Protein AF-A0A8D1XUA3-F1 (afdb_monomer)

pLDDT: mean 77.6, std 15.61, range [25.58, 97.44]

Secondary structure (DSSP, 8-state):
-HHHHHHHHHHHSSTTT-----HHHHHT--HHHHHHHHHHHHHHH-GGG---TTTS-HHHHHHHHHHHHHHTTPPPSS-TTHHHHHHHHHHHT-HHHHHHHHHHHHHTHHHHHHHHHHHHHHS-----TTGGGSHHHHHHHHHHHHHHHHHHHHHHHHHHHHHT---HHHHHHHHHHHHHHHHHHHHHHHHHHHHHHTSTTHHHHHHHHHHHHHHHHHHHHHHHHHHHHHHHHHHHHHHHHHHHHHHHHHHHHHHH--HHHHHHHHHHHHHHHHHIIIIIHHHHHHHHHHHHHHHHHHHHS----HHHHHHHHHHHHHHHHHHHHHHHHHHHT--HHHHHHHHHHHHHHHHHHHHHHHHHHHHHHHHHHHHHHHHHHHHHHHHHHGGGS----THHHHHHHHHHHHHHHHHHHHHHHHHHHHHHHHHHHHHHHHHHHHHHHHHHHHHHHHHHHT-TTHHHHHHHHHHHHHHHHHHHHHHHHHHHHHHHHHHHHHHHHHHHHHHHHHHHHHHHHSSS--SS-TTHHHHHHHHHHHHHHHHHHHHHHHH-GGGTTTHHHHTTTSTTSS---------

Foldseek 3Di:
DVVLLVLLQVLCCDPPNVPPDDSVRLVPDALLVLLVVVLVLVCLLPVVSPDDPVVDQLLVNLVVVVVLCVLLVPDFPDDPVCVVVLSVCSSRSPPVNSSVVSSVCSVPVPVSSVSNVLSVLPVDDDDDVVQCVPVVVVVVSVVSVVVSVVCVVVVVVVVVVVVPDDPVVVVVVVVVVVVVVVVVVVVVVVVVVVVLVVDPPSVVVVVVVVVVVVVVVVVVVVVVVVVVVVVVVVVVVVVVLVVVVVVVVVVVCVPDDDVVVVVVVVVVVVVLVCCCVPPPVVVVVVVVVVVVVVVVVVVVDPPDDPVVVVVVVVVVVVVVVVVVVVVVVVVVPCDPVNVVVVVVVVVVVVVVVVVVVVSVVVVVVVVVVSVVVVVVVVVVVVVVVVVVDVPQDDPRVVVVVVVVVVVVVVVVVVVVVVVVVVVVVVVVVVVVVVVVVVVVVVVVVVQVVCVVVVNHCPVVVVVVVVVVVVVVVVVVVVVVVVVVVVVVVVVVVVVVVVVVVVVVVVVVVVVVVVVPDPDDDVPVVVVVVVVVVVVVVVVVVVVVVVPDPPCPVPVVVVVVVVVVPDDDDDDDDDD

Structure (mmCIF, N/CA/C/O backbone):
data_AF-A0A8D1XUA3-F1
#
_entry.id   AF-A0A8D1XUA3-F1
#
loop_
_atom_site.group_PDB
_atom_site.id
_atom_site.type_symbol
_atom_site.label_atom_id
_atom_site.label_alt_id
_atom_site.label_comp_id
_atom_site.label_asym_id
_atom_site.label_entity_id
_atom_site.label_seq_id
_atom_site.pdbx_PDB_ins_code
_atom_site.Cartn_x
_atom_site.Cartn_y
_atom_site.Cartn_z
_atom_site.occupancy
_atom_site.B_iso_or_equiv
_atom_site.auth_seq_id
_atom_site.auth_comp_id
_atom_site.auth_asym_id
_atom_site.auth_atom_id
_atom_site.pdbx_PDB_model_num
ATOM 1 N N . MET A 1 1 ? 44.253 8.286 -15.853 1.00 52.53 1 MET A N 1
ATOM 2 C CA . MET A 1 1 ? 44.625 7.618 -17.122 1.00 52.53 1 MET A CA 1
ATOM 3 C C . MET A 1 1 ? 43.899 6.285 -17.322 1.00 52.53 1 MET A C 1
ATOM 5 O O . MET A 1 1 ? 43.244 6.157 -18.343 1.00 52.53 1 MET A O 1
ATOM 9 N N . SER A 1 2 ? 43.910 5.336 -16.368 1.00 64.31 2 SER A N 1
ATOM 10 C CA . SER A 1 2 ? 43.196 4.041 -16.518 1.00 64.31 2 SER A CA 1
ATOM 11 C C . SER A 1 2 ? 41.682 4.189 -16.773 1.00 64.31 2 SER A C 1
ATOM 13 O O . SER A 1 2 ? 41.155 3.572 -17.694 1.00 64.31 2 SER A O 1
ATOM 15 N N . ASP A 1 3 ? 40.995 5.080 -16.050 1.00 75.12 3 ASP A N 1
ATOM 16 C CA . ASP A 1 3 ? 39.542 5.272 -16.220 1.00 75.12 3 ASP A CA 1
ATOM 17 C C . ASP A 1 3 ? 39.165 5.992 -17.525 1.00 75.12 3 ASP A C 1
ATOM 19 O O . ASP A 1 3 ? 38.102 5.743 -18.088 1.00 75.12 3 ASP A O 1
ATOM 23 N N . GLN A 1 4 ? 40.057 6.837 -18.058 1.00 78.50 4 GLN A N 1
ATOM 24 C CA . GLN A 1 4 ? 39.863 7.484 -19.363 1.00 78.50 4 GLN A CA 1
ATOM 25 C C . GLN A 1 4 ? 39.947 6.463 -20.499 1.00 78.50 4 GLN A C 1
ATOM 27 O O . GLN A 1 4 ? 39.116 6.497 -21.400 1.00 78.50 4 GLN A O 1
ATOM 32 N N . ILE A 1 5 ? 40.907 5.535 -20.429 1.00 80.50 5 ILE A N 1
ATOM 33 C CA . ILE A 1 5 ? 41.070 4.466 -21.421 1.00 80.50 5 ILE A CA 1
ATOM 34 C C . ILE A 1 5 ? 39.893 3.487 -21.347 1.00 80.50 5 ILE A C 1
ATOM 36 O O . ILE A 1 5 ? 39.324 3.162 -22.384 1.00 80.50 5 ILE A O 1
ATOM 40 N N . LYS A 1 6 ? 39.465 3.089 -20.138 1.00 81.44 6 LYS A N 1
ATOM 41 C CA . LYS A 1 6 ? 38.249 2.275 -19.941 1.00 81.44 6 LYS A CA 1
ATOM 42 C C . LYS A 1 6 ? 37.030 2.924 -20.592 1.00 81.44 6 LYS A C 1
ATOM 44 O O . LYS A 1 6 ? 36.356 2.291 -21.393 1.00 81.44 6 LYS A O 1
ATOM 49 N N . PHE A 1 7 ? 36.813 4.213 -20.327 1.00 83.88 7 PHE A N 1
ATOM 50 C CA . PHE A 1 7 ? 35.700 4.957 -20.911 1.00 83.88 7 PHE A CA 1
ATOM 51 C C . PHE A 1 7 ? 35.767 5.034 -22.444 1.00 83.88 7 PHE A C 1
ATOM 53 O O . PHE A 1 7 ? 34.737 4.940 -23.108 1.00 83.88 7 PHE A O 1
ATOM 60 N N . ILE A 1 8 ? 36.957 5.219 -23.022 1.00 83.25 8 ILE A N 1
ATOM 61 C CA . ILE A 1 8 ? 37.130 5.247 -24.481 1.00 83.25 8 ILE A CA 1
ATOM 62 C C . ILE A 1 8 ? 36.789 3.876 -25.074 1.00 83.25 8 ILE A C 1
ATOM 64 O O . ILE A 1 8 ? 35.970 3.801 -25.985 1.00 83.25 8 ILE A O 1
ATOM 68 N N . VAL A 1 9 ? 37.349 2.795 -24.526 1.00 82.75 9 VAL A N 1
ATOM 69 C CA . VAL A 1 9 ? 37.113 1.423 -25.002 1.00 82.75 9 VAL A CA 1
ATOM 70 C C . VAL A 1 9 ? 35.632 1.042 -24.898 1.00 82.75 9 VAL A C 1
ATOM 72 O O . VAL A 1 9 ? 35.054 0.565 -25.874 1.00 82.75 9 VAL A O 1
ATOM 75 N N . ASP A 1 10 ? 34.981 1.342 -23.772 1.00 83.56 10 ASP A N 1
ATOM 76 C CA . ASP A 1 10 ? 33.559 1.047 -23.563 1.00 83.56 10 ASP A CA 1
ATOM 77 C C . ASP A 1 10 ? 32.647 1.775 -24.561 1.00 83.56 10 ASP A C 1
ATOM 79 O O . ASP A 1 10 ? 31.616 1.235 -24.957 1.00 83.56 10 ASP A O 1
ATOM 83 N N . ASN A 1 11 ? 32.998 2.997 -24.979 1.00 81.69 11 ASN A N 1
ATOM 84 C CA . ASN A 1 11 ? 32.207 3.758 -25.952 1.00 81.69 11 ASN A CA 1
ATOM 85 C C . ASN A 1 11 ? 32.545 3.417 -27.409 1.00 81.69 11 ASN A C 1
ATOM 87 O O . ASN A 1 11 ? 31.653 3.458 -28.250 1.00 81.69 11 ASN A O 1
ATOM 91 N N . LEU A 1 12 ? 33.784 3.024 -27.711 1.00 81.75 12 LEU A N 1
ATOM 92 C CA . LEU A 1 12 ? 34.165 2.514 -29.036 1.00 81.75 12 LEU A CA 1
ATOM 93 C C . LEU A 1 12 ? 33.568 1.125 -29.329 1.00 81.75 12 LEU A C 1
ATOM 95 O O . LEU A 1 12 ? 33.399 0.754 -30.492 1.00 81.75 12 LEU A O 1
ATOM 99 N N . ASN A 1 13 ? 33.225 0.364 -28.287 1.00 82.81 13 ASN A N 1
ATOM 100 C CA . ASN A 1 13 ? 32.556 -0.934 -28.411 1.00 82.81 13 ASN A CA 1
ATOM 101 C C . ASN A 1 13 ? 31.031 -0.819 -28.567 1.00 82.81 13 ASN A C 1
ATOM 103 O O . ASN A 1 13 ? 30.389 -1.762 -29.028 1.00 82.81 13 ASN A O 1
ATOM 107 N N . LYS A 1 14 ? 30.443 0.328 -28.212 1.00 80.94 14 LYS A N 1
ATOM 108 C CA . LYS A 1 14 ? 29.014 0.609 -28.405 1.00 80.94 14 LYS A CA 1
ATOM 109 C C . LYS A 1 14 ? 28.719 1.035 -29.848 1.00 80.94 14 LYS A C 1
ATOM 111 O O . LYS A 1 14 ? 29.613 1.363 -30.629 1.00 80.94 14 LYS A O 1
ATOM 116 N N . GLU A 1 15 ? 27.438 1.029 -30.208 1.00 63.06 15 GLU A N 1
ATOM 117 C CA . GLU A 1 15 ? 26.968 1.682 -31.434 1.00 63.06 15 GLU A CA 1
ATOM 118 C C . GLU A 1 15 ? 27.279 3.181 -31.360 1.00 63.06 15 GLU A C 1
ATOM 120 O O . GLU A 1 15 ? 27.044 3.782 -30.305 1.00 63.06 15 GLU A O 1
ATOM 125 N N . PRO A 1 16 ? 27.813 3.809 -32.423 1.00 69.06 16 PRO A N 1
ATOM 126 C CA . PRO A 1 16 ? 27.886 3.371 -33.830 1.00 69.06 16 PRO A CA 1
ATOM 127 C C . PRO A 1 16 ? 29.196 2.676 -34.274 1.00 69.06 16 PRO A C 1
ATOM 129 O O . PRO A 1 16 ? 29.258 2.181 -35.394 1.00 69.06 16 PRO A O 1
ATOM 132 N N . PHE A 1 17 ? 30.231 2.598 -33.430 1.00 74.94 17 PHE A N 1
ATOM 133 C CA . PHE A 1 17 ? 31.590 2.211 -33.854 1.00 74.94 17 PHE A CA 1
ATOM 134 C C . PHE A 1 17 ? 31.866 0.696 -33.858 1.00 74.94 17 PHE A C 1
ATOM 136 O O . PHE A 1 17 ? 32.615 0.228 -34.711 1.00 74.94 17 PHE A O 1
ATOM 143 N N . ARG A 1 18 ? 31.279 -0.073 -32.921 1.00 76.31 18 ARG A N 1
ATOM 144 C CA . ARG A 1 18 ? 31.345 -1.556 -32.832 1.00 76.31 18 ARG A CA 1
ATOM 145 C C . ARG A 1 18 ? 32.744 -2.175 -33.067 1.00 76.31 18 ARG A C 1
ATOM 147 O O . ARG A 1 18 ? 32.865 -3.207 -33.726 1.00 76.31 18 ARG A O 1
ATOM 154 N N . LYS A 1 19 ? 33.812 -1.575 -32.523 1.00 72.94 19 LYS A N 1
ATOM 155 C CA . LYS A 1 19 ? 35.201 -2.001 -32.809 1.00 72.94 19 LYS A CA 1
ATOM 156 C C . LYS A 1 19 ? 35.767 -3.118 -31.913 1.00 72.94 19 LYS A C 1
ATOM 158 O O . LYS A 1 19 ? 36.883 -3.562 -32.156 1.00 72.94 19 LYS A O 1
ATOM 163 N N . ASN A 1 20 ? 35.008 -3.598 -30.921 1.00 77.50 20 ASN A N 1
ATOM 164 C CA . ASN A 1 20 ? 35.339 -4.736 -30.040 1.00 77.50 20 ASN A CA 1
ATOM 165 C C . ASN A 1 20 ? 36.788 -4.751 -29.499 1.00 77.50 20 ASN A C 1
ATOM 167 O O . ASN A 1 20 ? 37.446 -5.791 -29.474 1.00 77.50 20 ASN A O 1
ATOM 171 N N . TYR A 1 21 ? 37.301 -3.603 -29.056 1.00 82.31 21 TYR A N 1
ATOM 172 C CA . TYR A 1 21 ? 38.625 -3.507 -28.451 1.00 82.31 21 TYR A CA 1
ATOM 173 C C . TYR A 1 21 ? 38.618 -3.970 -26.988 1.00 82.31 21 TYR A C 1
ATOM 175 O O . TYR A 1 21 ? 37.701 -3.669 -26.226 1.00 82.31 21 TYR A O 1
ATOM 183 N N . ASN A 1 22 ? 39.698 -4.630 -26.573 1.00 81.62 22 ASN A N 1
ATOM 184 C CA . ASN A 1 22 ? 40.066 -4.839 -25.173 1.00 81.62 22 ASN A CA 1
ATOM 185 C C . ASN A 1 22 ? 41.039 -3.737 -24.711 1.00 81.62 22 ASN A C 1
ATOM 187 O O . ASN A 1 22 ? 41.747 -3.148 -25.528 1.00 81.62 22 ASN A O 1
ATOM 191 N N . LEU A 1 23 ? 41.144 -3.486 -23.398 1.00 79.25 23 LEU A N 1
ATOM 192 C CA . LEU A 1 23 ? 42.062 -2.466 -22.850 1.00 79.25 23 LEU A CA 1
ATOM 193 C C . LEU A 1 23 ? 43.512 -2.653 -23.326 1.00 79.25 23 LEU A C 1
ATOM 195 O O . LEU A 1 23 ? 44.187 -1.679 -23.640 1.00 79.25 23 LEU A O 1
ATOM 199 N N . ILE A 1 24 ? 43.971 -3.906 -23.398 1.00 79.56 24 ILE A N 1
ATOM 200 C CA . ILE A 1 24 ? 45.337 -4.253 -23.810 1.00 79.56 24 ILE A CA 1
ATOM 201 C C . ILE A 1 24 ? 45.519 -4.017 -25.311 1.00 79.56 24 ILE A C 1
ATOM 203 O O . ILE A 1 24 ? 46.502 -3.411 -25.718 1.00 79.56 24 ILE A O 1
ATOM 207 N N . THR A 1 25 ? 44.550 -4.441 -26.130 1.00 78.69 25 THR A N 1
ATOM 208 C CA . THR A 1 25 ? 44.618 -4.288 -27.591 1.00 78.69 25 THR A CA 1
ATOM 209 C C . THR A 1 25 ? 44.501 -2.832 -28.026 1.00 78.69 25 THR A C 1
ATOM 211 O O . THR A 1 25 ? 45.073 -2.459 -29.041 1.00 78.69 25 THR A O 1
ATOM 214 N N . PHE A 1 26 ? 43.760 -2.011 -27.270 1.00 81.56 26 PHE A N 1
ATOM 215 C CA . PHE A 1 26 ? 43.634 -0.578 -27.527 1.00 81.56 26 PHE A CA 1
ATOM 216 C C . PHE A 1 26 ? 44.907 0.180 -27.135 1.00 81.56 26 PHE A C 1
ATOM 218 O O . PHE A 1 26 ? 45.363 1.042 -27.881 1.00 81.56 26 PHE A O 1
ATOM 225 N N . ASP A 1 27 ? 45.525 -0.162 -25.999 1.00 82.94 27 ASP A N 1
ATOM 226 C CA . ASP A 1 27 ? 46.773 0.484 -25.586 1.00 82.94 27 ASP A CA 1
ATOM 227 C C . ASP A 1 27 ? 47.984 0.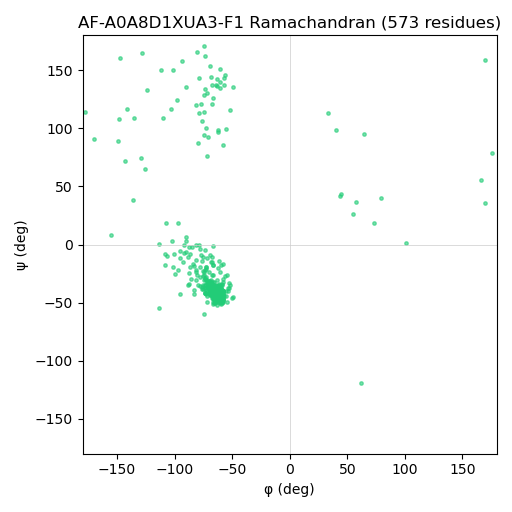028 -26.415 1.00 82.94 27 ASP A C 1
ATOM 229 O O . ASP A 1 27 ? 48.958 0.766 -26.529 1.00 82.94 27 ASP A O 1
ATOM 233 N N . SER A 1 28 ? 47.927 -1.140 -27.062 1.00 84.44 28 SER A N 1
ATOM 234 C CA . SER A 1 28 ? 48.963 -1.601 -27.995 1.00 84.44 28 SER A CA 1
ATOM 235 C C . SER A 1 28 ? 48.850 -1.023 -29.413 1.00 84.44 28 SER A C 1
ATOM 237 O O . SER A 1 28 ? 49.671 -1.376 -30.253 1.00 84.44 28 SER A O 1
ATOM 239 N N . LEU A 1 29 ? 47.855 -0.174 -29.708 1.00 81.38 29 LEU A N 1
ATOM 240 C CA . LEU A 1 29 ? 47.667 0.379 -31.054 1.00 81.38 29 LEU A CA 1
ATOM 241 C C . LEU A 1 29 ? 48.844 1.266 -31.478 1.00 81.38 29 LEU A C 1
ATOM 243 O O . LEU A 1 29 ? 49.340 2.098 -30.708 1.00 81.38 29 LEU A O 1
ATOM 247 N N . GLU A 1 30 ? 49.255 1.103 -32.735 1.00 82.12 30 GLU A N 1
ATOM 248 C CA . GLU A 1 30 ? 50.280 1.941 -33.354 1.00 82.12 30 GLU A CA 1
ATOM 249 C C . GLU A 1 30 ? 49.765 3.373 -33.583 1.00 82.12 30 GLU A C 1
ATOM 251 O O . GLU A 1 30 ? 48.562 3.568 -33.784 1.00 82.12 30 GLU A O 1
ATOM 256 N N . PRO A 1 31 ? 50.646 4.392 -33.622 1.00 81.19 31 PRO A N 1
ATOM 257 C CA . PRO A 1 31 ? 50.238 5.789 -33.792 1.00 81.19 31 PRO A CA 1
ATOM 258 C C . PRO A 1 31 ? 49.355 6.044 -35.024 1.00 81.19 31 PRO A C 1
ATOM 260 O O . PRO A 1 31 ? 48.379 6.787 -34.941 1.00 81.19 31 PRO A O 1
ATOM 263 N N . MET A 1 32 ? 49.631 5.364 -36.142 1.00 79.12 32 MET A N 1
ATOM 264 C CA . MET A 1 32 ? 48.826 5.449 -37.368 1.00 79.12 32 MET A CA 1
ATOM 265 C C . MET A 1 32 ? 47.430 4.829 -37.195 1.00 79.12 32 MET A C 1
ATOM 267 O O . MET A 1 32 ? 46.431 5.382 -37.647 1.00 79.12 32 MET A O 1
ATOM 271 N N . GLN A 1 33 ? 47.339 3.696 -36.492 1.00 80.62 33 GLN A N 1
ATOM 272 C CA . GLN A 1 33 ? 46.065 3.034 -36.196 1.00 80.62 33 GLN A CA 1
ATOM 273 C C . GLN A 1 33 ? 45.228 3.861 -35.213 1.00 80.62 33 GLN A C 1
ATOM 275 O O . GLN A 1 33 ? 44.010 3.944 -35.349 1.00 80.62 33 GLN A O 1
ATOM 280 N N . LEU A 1 34 ? 45.874 4.513 -34.245 1.00 82.62 34 LEU A N 1
ATOM 281 C CA . LEU A 1 34 ? 45.218 5.398 -33.287 1.00 82.62 34 LEU A CA 1
ATOM 282 C C . LEU A 1 34 ? 44.677 6.672 -33.962 1.00 82.62 34 LEU A C 1
ATOM 284 O O . LEU A 1 34 ? 43.580 7.122 -33.627 1.00 82.62 34 LEU A O 1
ATOM 288 N N . LEU A 1 35 ? 45.403 7.215 -34.945 1.00 81.75 35 LEU A N 1
ATOM 289 C CA . LEU A 1 35 ? 44.914 8.301 -35.799 1.00 81.75 35 LEU A CA 1
ATOM 290 C C . LEU A 1 35 ? 43.738 7.861 -36.673 1.00 81.75 35 LEU A C 1
ATOM 292 O O . LEU A 1 35 ? 42.777 8.617 -36.791 1.00 81.75 35 LEU A O 1
ATOM 296 N N . GLN A 1 36 ? 43.754 6.633 -37.204 1.00 82.56 36 GLN A N 1
ATOM 297 C CA . GLN A 1 36 ? 42.601 6.069 -37.912 1.00 82.56 36 GLN A CA 1
ATOM 298 C C . GLN A 1 36 ? 41.379 5.978 -37.001 1.00 82.56 36 GLN A C 1
ATOM 300 O O . GLN A 1 36 ? 40.302 6.430 -37.369 1.00 82.56 36 GLN A O 1
ATOM 305 N N . VAL A 1 37 ? 41.544 5.485 -35.771 1.00 82.62 37 VAL A N 1
ATOM 306 C CA . VAL A 1 37 ? 40.447 5.444 -34.794 1.00 82.62 37 VAL A CA 1
ATOM 307 C C . VAL A 1 37 ? 39.901 6.844 -34.506 1.00 82.62 37 VAL A C 1
ATOM 309 O O . VAL A 1 37 ? 38.686 7.003 -34.418 1.00 82.62 37 VAL A O 1
ATOM 312 N N . LEU A 1 38 ? 40.763 7.857 -34.394 1.00 83.44 38 LEU A N 1
ATOM 313 C CA . LEU A 1 38 ? 40.335 9.246 -34.238 1.00 83.44 38 LEU A CA 1
ATOM 314 C C . LEU A 1 38 ? 39.588 9.768 -35.472 1.00 83.44 38 LEU A C 1
ATOM 316 O O . LEU A 1 38 ? 38.552 10.408 -35.314 1.00 83.44 38 LEU A O 1
ATOM 320 N N . ASN A 1 39 ? 40.071 9.481 -36.680 1.00 83.38 39 ASN A N 1
ATOM 321 C CA . ASN A 1 39 ? 39.413 9.876 -37.923 1.00 83.38 39 ASN A CA 1
ATOM 322 C C . ASN A 1 39 ? 38.049 9.212 -38.076 1.00 83.38 39 ASN A C 1
ATOM 324 O O . ASN A 1 39 ? 37.096 9.904 -38.386 1.00 83.38 39 ASN A O 1
ATOM 328 N N . ASP A 1 40 ? 37.921 7.929 -37.747 1.00 81.75 40 ASP A N 1
ATOM 329 C CA . ASP A 1 40 ? 36.641 7.220 -37.801 1.00 81.75 40 ASP A CA 1
ATOM 330 C C . ASP A 1 40 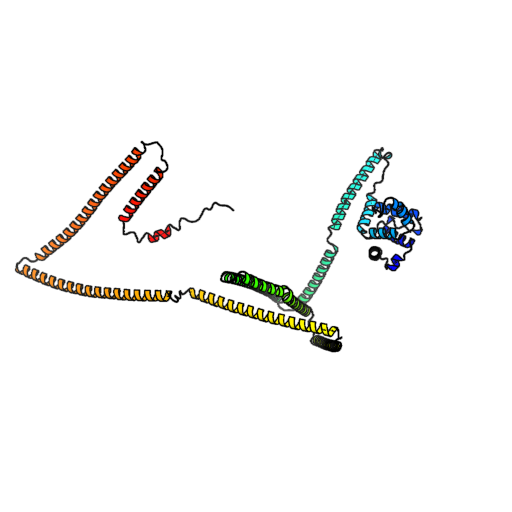? 35.635 7.814 -36.793 1.00 81.75 40 ASP A C 1
ATOM 332 O O . ASP A 1 40 ? 34.448 7.945 -37.083 1.00 81.75 40 ASP A O 1
ATOM 336 N N . VAL A 1 41 ? 36.108 8.253 -35.615 1.00 83.44 41 VAL A N 1
ATOM 337 C CA . VAL A 1 41 ? 35.283 8.994 -34.641 1.00 83.44 41 VAL A CA 1
ATOM 338 C C . VAL A 1 41 ? 34.876 10.371 -35.170 1.00 83.44 41 VAL A C 1
ATOM 340 O O . VAL A 1 41 ? 33.752 10.810 -34.928 1.00 83.44 41 VAL A O 1
ATOM 343 N N . LEU A 1 42 ? 35.758 11.057 -35.896 1.00 81.62 42 LEU A N 1
ATOM 344 C CA . LEU A 1 42 ? 35.460 12.348 -36.518 1.00 81.62 42 LEU A CA 1
ATOM 345 C C . LEU A 1 42 ? 34.550 12.215 -37.750 1.00 81.62 42 LEU A C 1
ATOM 347 O O . LEU A 1 42 ? 33.687 13.069 -37.929 1.00 81.62 42 LEU A O 1
ATOM 351 N N . ALA A 1 43 ? 34.682 11.151 -38.540 1.00 83.50 43 ALA A N 1
ATOM 352 C CA . ALA A 1 43 ? 33.848 10.838 -39.700 1.00 83.50 43 ALA A CA 1
ATOM 353 C C . ALA A 1 43 ? 32.400 10.545 -39.287 1.00 83.50 43 ALA A C 1
ATOM 355 O O . ALA A 1 43 ? 31.454 10.994 -39.930 1.00 83.50 43 ALA A O 1
ATOM 356 N N . GLU A 1 44 ? 32.216 9.891 -38.140 1.00 82.12 44 GLU A N 1
ATOM 357 C CA . GLU A 1 44 ? 30.894 9.695 -37.544 1.00 82.12 44 GLU A CA 1
ATOM 358 C C . GLU A 1 44 ? 30.258 11.015 -37.057 1.00 82.12 44 GLU A C 1
ATOM 360 O O . GLU A 1 44 ? 29.032 11.129 -36.977 1.00 82.12 44 GLU A O 1
ATOM 365 N N . ILE A 1 45 ? 31.069 12.024 -36.710 1.00 81.62 45 ILE A N 1
ATOM 366 C CA . ILE A 1 45 ? 30.597 13.356 -36.295 1.00 81.62 45 ILE A CA 1
ATOM 367 C C . ILE A 1 45 ? 30.300 14.250 -37.509 1.00 81.62 45 ILE A C 1
ATOM 369 O O . ILE A 1 45 ? 29.282 14.945 -37.512 1.00 81.62 45 ILE A O 1
ATOM 373 N N . ASP A 1 46 ? 31.167 14.237 -38.523 1.00 79.06 46 ASP A N 1
ATOM 374 C CA . ASP A 1 46 ? 31.006 14.944 -39.795 1.00 79.06 46 ASP A CA 1
ATOM 375 C C . ASP A 1 46 ? 31.391 14.023 -40.971 1.00 79.06 46 ASP A C 1
ATOM 377 O O . ASP A 1 46 ? 32.582 13.793 -41.200 1.00 79.06 46 ASP A O 1
ATOM 381 N N . PRO A 1 47 ? 30.416 13.556 -41.777 1.00 79.06 47 PRO A N 1
ATOM 382 C CA . PRO A 1 47 ? 30.667 12.668 -42.915 1.00 79.06 47 PRO A CA 1
ATOM 383 C C . PRO A 1 47 ? 31.627 13.229 -43.974 1.00 79.06 47 PRO A C 1
ATOM 385 O O . PRO A 1 47 ? 32.152 12.475 -44.783 1.00 79.06 47 PRO A O 1
ATOM 388 N N . LYS A 1 48 ? 31.888 14.546 -43.995 1.00 75.00 48 LYS A N 1
ATOM 389 C CA . LYS A 1 48 ? 32.884 15.155 -44.901 1.00 75.00 48 LYS A CA 1
ATOM 390 C C . LYS A 1 48 ? 34.332 14.765 -44.581 1.00 75.00 48 LYS A C 1
ATOM 392 O O . LYS A 1 48 ? 35.232 15.121 -45.334 1.00 75.00 48 LYS A O 1
ATOM 397 N N . GLN A 1 49 ? 34.559 14.127 -43.438 1.00 69.88 49 GLN A N 1
ATOM 398 C CA . GLN A 1 49 ? 35.881 13.805 -42.903 1.00 69.88 49 GLN A CA 1
ATOM 399 C C . GLN A 1 49 ? 36.257 12.337 -43.112 1.00 69.88 49 GLN A C 1
ATOM 401 O O . GLN A 1 49 ? 37.330 11.932 -42.667 1.00 69.88 49 GLN A O 1
ATOM 406 N N . ASP A 1 50 ? 35.393 11.572 -43.787 1.00 73.50 50 ASP A N 1
ATOM 407 C CA . ASP A 1 50 ? 35.635 10.195 -44.208 1.00 73.50 50 ASP A CA 1
ATOM 408 C C . ASP A 1 50 ? 36.656 10.165 -45.357 1.00 73.50 50 ASP A C 1
ATOM 410 O O . ASP A 1 50 ? 36.325 10.088 -46.538 1.00 73.50 50 ASP A O 1
ATOM 414 N N . VAL A 1 51 ? 37.920 10.361 -44.990 1.00 74.56 51 VAL A N 1
ATOM 415 C CA . VAL A 1 51 ? 39.077 10.327 -45.886 1.00 74.56 51 VAL A CA 1
ATOM 416 C C . VAL A 1 51 ? 40.055 9.303 -45.333 1.00 74.56 51 VAL A C 1
ATOM 418 O O . VAL A 1 51 ? 40.343 9.323 -44.131 1.00 74.56 51 VAL A O 1
ATOM 421 N N . ASP A 1 52 ? 40.571 8.423 -46.190 1.00 72.19 52 ASP A N 1
ATOM 422 C CA . ASP A 1 52 ? 41.616 7.478 -45.801 1.00 72.19 52 ASP A CA 1
ATOM 423 C C . ASP A 1 52 ? 42.910 8.247 -45.494 1.00 72.19 52 ASP A C 1
ATOM 425 O O . ASP A 1 52 ? 43.462 8.958 -46.334 1.00 72.19 52 ASP A O 1
ATOM 429 N N . ILE A 1 53 ? 43.411 8.099 -44.267 1.00 71.88 53 ILE A N 1
ATOM 430 C CA . ILE A 1 53 ? 44.619 8.784 -43.786 1.00 71.88 53 ILE A CA 1
ATOM 431 C C . ILE A 1 53 ? 45.853 8.372 -44.604 1.00 71.88 53 ILE A C 1
ATOM 433 O O . ILE A 1 53 ? 46.852 9.084 -44.619 1.00 71.88 53 ILE A O 1
ATOM 437 N N . ARG A 1 54 ? 45.806 7.232 -45.303 1.00 71.44 54 ARG A N 1
ATOM 438 C CA . ARG A 1 54 ? 46.910 6.745 -46.144 1.00 71.44 54 ARG A CA 1
ATOM 439 C C . ARG A 1 54 ? 47.096 7.538 -47.437 1.00 71.44 54 ARG A C 1
ATOM 441 O O . ARG A 1 54 ? 48.182 7.480 -48.008 1.00 71.44 54 ARG A O 1
ATOM 448 N N . GLU A 1 55 ? 46.069 8.251 -47.892 1.00 71.31 55 GLU A N 1
ATOM 449 C CA . GLU A 1 55 ? 46.104 9.023 -49.140 1.00 71.31 55 GLU A CA 1
ATOM 450 C C . GLU A 1 55 ? 46.516 10.494 -48.924 1.00 71.31 55 GLU A C 1
ATOM 452 O O . GLU A 1 55 ? 46.899 11.174 -49.876 1.00 71.31 55 GLU A O 1
ATOM 457 N N . GLU A 1 56 ? 46.498 10.988 -47.679 1.00 72.12 56 GLU A N 1
ATOM 458 C CA . GLU A 1 56 ? 46.852 12.368 -47.324 1.00 72.12 56 GLU A CA 1
ATOM 459 C C . GLU A 1 56 ? 48.268 12.485 -46.728 1.00 72.12 56 GLU A C 1
ATOM 461 O O . GLU A 1 56 ? 48.768 11.598 -46.034 1.00 72.12 56 GLU A O 1
ATOM 466 N N . MET A 1 57 ? 48.919 13.636 -46.935 1.00 75.81 57 MET A N 1
ATOM 467 C CA . MET A 1 57 ? 50.158 13.950 -46.216 1.00 75.81 57 MET A CA 1
ATOM 468 C C . MET A 1 57 ? 49.852 14.150 -44.718 1.00 75.81 57 MET A C 1
ATOM 470 O O . MET A 1 57 ? 48.915 14.890 -44.404 1.00 75.81 57 MET A O 1
ATOM 474 N N . PRO A 1 58 ? 50.663 13.617 -43.779 1.00 74.56 58 PRO A N 1
ATOM 475 C CA . PRO A 1 58 ? 50.397 13.705 -42.334 1.00 74.56 58 PRO A CA 1
ATOM 476 C C . PRO A 1 58 ? 50.144 15.131 -41.813 1.00 74.56 58 PRO A C 1
ATOM 478 O O . PRO A 1 58 ? 49.333 15.353 -40.913 1.00 74.56 58 PRO A O 1
ATOM 481 N N . GLU A 1 59 ? 50.799 16.131 -42.411 1.00 77.94 59 GLU A N 1
ATOM 482 C CA . GLU A 1 59 ? 50.603 17.549 -42.085 1.00 77.94 59 GLU A CA 1
ATOM 483 C C . GLU A 1 59 ? 49.246 18.098 -42.557 1.00 77.94 59 GLU A C 1
ATOM 485 O O . GLU A 1 59 ? 48.635 18.932 -41.882 1.00 77.94 59 GLU A O 1
ATOM 490 N N . GLN A 1 60 ? 48.751 17.622 -43.703 1.00 78.69 60 GLN A N 1
ATOM 491 C CA . GLN A 1 60 ? 47.449 18.002 -44.253 1.00 78.69 60 GLN A CA 1
ATOM 492 C C . GLN A 1 60 ? 46.315 17.371 -43.439 1.00 78.69 60 GLN A C 1
ATOM 494 O O . GLN A 1 60 ? 45.380 18.083 -43.060 1.00 78.69 60 GLN A O 1
ATOM 499 N N . THR A 1 61 ? 46.452 16.097 -43.055 1.00 79.81 61 THR A N 1
ATOM 500 C CA . THR A 1 61 ? 45.516 15.410 -42.151 1.00 79.81 61 THR A CA 1
ATOM 501 C C . THR A 1 61 ? 45.428 16.125 -40.803 1.00 79.81 61 THR A C 1
ATOM 503 O O . THR A 1 61 ? 44.334 16.438 -40.329 1.00 79.81 61 THR A O 1
ATOM 506 N N . ALA A 1 62 ? 46.572 16.479 -40.204 1.00 78.81 62 ALA A N 1
ATOM 507 C CA . ALA A 1 62 ? 46.598 17.213 -38.942 1.00 78.81 62 ALA A CA 1
ATOM 508 C C . ALA A 1 62 ? 45.936 18.596 -39.069 1.00 78.81 62 ALA A C 1
ATOM 510 O O . ALA A 1 62 ? 45.162 18.990 -38.197 1.00 78.81 62 ALA A O 1
ATOM 511 N N . LYS A 1 63 ? 46.171 19.331 -40.166 1.00 81.12 63 LYS A N 1
ATOM 512 C CA . LYS A 1 63 ? 45.527 20.633 -40.422 1.00 81.12 63 LYS A CA 1
ATOM 513 C C . LYS A 1 63 ? 44.005 20.508 -40.566 1.00 81.12 63 LYS A C 1
ATOM 515 O O . LYS A 1 63 ? 43.280 21.335 -40.008 1.00 81.12 63 LYS A O 1
ATOM 520 N N . ARG A 1 64 ? 43.523 19.476 -41.266 1.00 81.94 64 ARG A N 1
ATOM 521 C CA . ARG A 1 64 ? 42.093 19.168 -41.433 1.00 81.94 64 ARG A CA 1
ATOM 522 C C . ARG A 1 64 ? 41.435 18.835 -40.092 1.00 81.94 64 ARG A C 1
ATOM 524 O O . ARG A 1 64 ? 40.470 19.494 -39.702 1.00 81.94 64 ARG A O 1
ATOM 531 N N . MET A 1 65 ? 42.014 17.896 -39.342 1.00 78.75 65 MET A N 1
ATOM 532 C CA . MET A 1 65 ? 41.537 17.514 -38.010 1.00 78.75 65 MET A CA 1
ATOM 533 C C . MET A 1 65 ? 41.542 18.700 -37.035 1.00 78.75 65 MET A C 1
ATOM 535 O O . MET A 1 65 ? 40.588 18.882 -36.284 1.00 78.75 65 MET A O 1
ATOM 539 N N . LEU A 1 66 ? 42.561 19.567 -37.075 1.00 79.44 66 LEU A N 1
ATOM 540 C CA . LEU A 1 66 ? 42.621 20.779 -36.248 1.00 79.44 66 LEU A CA 1
ATOM 541 C C . LEU A 1 66 ? 41.563 21.816 -36.616 1.00 79.44 66 LEU A C 1
ATOM 543 O O . LEU A 1 66 ? 40.990 22.438 -35.722 1.00 79.44 66 LEU A O 1
ATOM 547 N N . SER A 1 67 ? 41.298 22.010 -37.910 1.00 80.06 67 SER A N 1
ATOM 548 C CA . SER A 1 67 ? 40.236 22.906 -38.375 1.00 80.06 67 SER A CA 1
ATOM 549 C C . SER A 1 67 ? 38.876 22.448 -37.842 1.00 80.06 67 SER A C 1
ATOM 551 O O . SER A 1 67 ? 38.142 23.240 -37.246 1.00 80.06 67 SER A O 1
ATOM 553 N N . LEU A 1 68 ? 38.595 21.146 -37.934 1.00 78.94 68 LEU A N 1
ATOM 554 C CA . LEU A 1 68 ? 37.372 20.546 -37.412 1.00 78.94 68 LEU A CA 1
ATOM 555 C C . LEU A 1 68 ? 37.283 20.622 -35.883 1.00 78.94 68 LEU A C 1
ATOM 557 O O . LEU A 1 68 ? 36.260 21.047 -35.350 1.00 78.94 68 LEU A O 1
ATOM 561 N N . LEU A 1 69 ? 38.354 20.285 -35.159 1.00 79.62 69 LEU A N 1
ATOM 562 C CA . LEU A 1 69 ? 38.411 20.441 -33.701 1.00 79.62 69 LEU A CA 1
ATOM 563 C C . LEU A 1 69 ? 38.196 21.908 -33.281 1.00 79.62 69 LEU A C 1
ATOM 565 O O . LEU A 1 69 ? 37.537 22.172 -32.273 1.00 79.62 69 LEU A O 1
ATOM 569 N N . GLY A 1 70 ? 38.664 22.869 -34.085 1.00 78.00 70 GLY A N 1
ATOM 570 C CA . GLY A 1 70 ? 38.398 24.298 -33.913 1.00 78.00 70 GLY A CA 1
ATOM 571 C C . GLY A 1 70 ? 36.925 24.678 -34.113 1.00 78.00 70 GLY A C 1
ATOM 572 O O . GLY A 1 70 ? 36.375 25.448 -33.320 1.00 78.00 70 GLY A O 1
ATOM 573 N N . ILE A 1 71 ? 36.254 24.095 -35.112 1.00 80.75 71 ILE A N 1
ATOM 574 C CA . ILE A 1 71 ? 34.807 24.252 -35.355 1.00 80.75 71 ILE A CA 1
ATOM 575 C C . ILE A 1 71 ? 33.989 23.654 -34.197 1.00 80.75 71 ILE A C 1
ATOM 577 O O . ILE A 1 71 ? 33.044 24.272 -33.686 1.00 80.75 71 ILE A O 1
ATOM 581 N N . LEU A 1 72 ? 34.410 22.485 -33.709 1.00 78.50 72 LEU A N 1
ATOM 582 C CA . LEU A 1 72 ? 33.840 21.824 -32.536 1.00 78.50 72 LEU A CA 1
ATOM 583 C C . LEU A 1 72 ? 34.142 22.578 -31.222 1.00 78.50 72 LEU A C 1
ATOM 585 O O . LEU A 1 72 ? 33.527 22.285 -30.197 1.00 78.50 72 LEU A O 1
ATOM 589 N N . LYS A 1 73 ? 35.008 23.607 -31.261 1.00 77.12 73 LYS A N 1
ATOM 590 C CA . LYS A 1 73 ? 35.512 24.396 -30.119 1.00 77.12 73 LYS A CA 1
ATOM 591 C C . LYS A 1 73 ? 36.206 23.545 -29.053 1.00 77.12 73 LYS A C 1
ATOM 593 O O . LYS A 1 73 ? 36.117 23.849 -27.861 1.00 77.12 73 LYS A O 1
ATOM 598 N N . TYR A 1 74 ? 36.928 22.513 -29.473 1.00 76.94 74 TYR A N 1
ATOM 599 C CA . TYR A 1 74 ? 37.837 21.809 -28.582 1.00 76.94 74 TYR A CA 1
ATOM 600 C C . TYR A 1 74 ? 38.991 22.737 -28.188 1.00 76.94 74 TYR A C 1
ATOM 602 O O . TYR A 1 74 ? 39.664 23.309 -29.047 1.00 76.94 74 TYR A O 1
ATOM 610 N N . LYS A 1 75 ? 39.217 22.899 -26.882 1.00 71.31 75 LYS A N 1
ATOM 611 C CA . LYS A 1 75 ? 40.390 23.600 -26.355 1.00 71.31 75 LYS A CA 1
ATOM 612 C C . LYS A 1 75 ? 41.375 22.544 -25.856 1.00 71.31 75 LYS A C 1
ATOM 614 O O . LYS A 1 75 ? 41.014 21.823 -24.924 1.00 71.31 75 LYS A O 1
ATOM 619 N N . PRO A 1 76 ? 42.577 22.427 -26.445 1.00 70.19 76 PRO A N 1
ATOM 620 C CA . PRO A 1 76 ? 43.575 21.510 -25.921 1.00 70.19 76 PRO A CA 1
ATOM 621 C C . PRO A 1 76 ? 43.922 21.905 -24.472 1.00 70.19 76 PRO A C 1
ATOM 623 O O . PRO A 1 76 ? 43.989 23.100 -24.170 1.00 70.19 76 PRO A O 1
ATOM 626 N N . PRO A 1 77 ? 44.099 20.937 -23.559 1.00 59.44 77 PRO A N 1
ATOM 627 C CA . PRO A 1 77 ? 44.494 21.220 -22.185 1.00 59.44 77 PRO A CA 1
ATOM 628 C C . PRO A 1 77 ? 45.963 21.679 -22.158 1.00 59.44 77 PRO A C 1
ATOM 630 O O . PRO A 1 77 ? 46.863 20.848 -22.117 1.00 59.44 77 PRO A O 1
ATOM 633 N N . GLY A 1 78 ? 46.204 22.994 -22.232 1.00 55.78 78 GLY A N 1
ATOM 634 C CA . GLY A 1 78 ? 47.548 23.588 -22.226 1.00 55.78 78 GLY A CA 1
ATOM 635 C C . GLY A 1 78 ? 47.578 25.085 -22.575 1.00 55.78 78 GLY A C 1
ATOM 636 O O . GLY A 1 78 ? 46.632 25.611 -23.162 1.00 55.78 78 GLY A O 1
ATOM 637 N N . SER A 1 79 ? 48.649 25.783 -22.183 1.00 49.47 79 SER A N 1
ATOM 638 C CA . SER A 1 79 ? 48.908 27.199 -22.503 1.00 49.47 79 SER A CA 1
ATOM 639 C C . SER A 1 79 ? 49.349 27.363 -23.970 1.00 49.47 79 SER A C 1
ATOM 641 O O . SER A 1 79 ? 49.602 26.384 -24.660 1.00 49.47 79 SER A O 1
ATOM 643 N N . ALA A 1 80 ? 49.451 28.589 -24.494 1.00 50.00 80 ALA A N 1
ATOM 644 C CA . ALA A 1 80 ? 49.668 28.869 -25.927 1.00 50.00 80 ALA A CA 1
ATOM 645 C C . ALA A 1 80 ? 50.903 28.178 -26.562 1.00 50.00 80 ALA A C 1
ATOM 647 O O . ALA A 1 80 ? 50.895 27.890 -27.761 1.00 50.00 80 ALA A O 1
ATOM 648 N N . THR A 1 81 ? 51.931 27.856 -25.771 1.00 52.59 81 THR A N 1
ATOM 649 C CA . THR A 1 81 ? 53.126 27.089 -26.176 1.00 52.59 81 THR A CA 1
ATOM 650 C C . THR A 1 81 ? 52.807 25.630 -26.530 1.00 52.59 81 THR A C 1
ATOM 652 O O . THR A 1 81 ? 53.475 25.030 -27.374 1.00 52.59 81 THR A O 1
ATOM 655 N N . ASP A 1 82 ? 51.728 25.088 -25.964 1.00 62.75 82 ASP A N 1
ATOM 656 C CA . ASP A 1 82 ? 51.270 23.717 -26.175 1.00 62.75 82 ASP A CA 1
ATOM 657 C C . ASP A 1 82 ? 50.562 23.531 -27.526 1.00 62.75 82 ASP A C 1
ATOM 659 O O . ASP A 1 82 ? 50.311 22.412 -27.948 1.00 62.75 82 ASP A O 1
ATOM 663 N N . MET A 1 83 ? 50.262 24.606 -28.268 1.00 64.31 83 MET A N 1
ATOM 664 C CA . MET A 1 83 ? 49.612 24.505 -29.583 1.00 64.31 83 MET A CA 1
ATOM 665 C C . MET A 1 83 ? 50.561 23.961 -30.663 1.00 64.31 83 MET A C 1
ATOM 667 O O . MET A 1 83 ? 50.130 23.247 -31.571 1.00 64.31 83 MET A O 1
ATOM 671 N N . SER A 1 84 ? 51.856 24.286 -30.571 1.00 69.69 84 SER A N 1
ATOM 672 C CA . SER A 1 84 ? 52.883 23.763 -31.483 1.00 69.69 84 SER A CA 1
ATOM 673 C C . SER A 1 84 ? 53.192 22.295 -31.177 1.00 69.69 84 SER A C 1
ATOM 675 O O . SER A 1 84 ? 53.235 21.463 -32.083 1.00 69.69 84 SER A O 1
ATOM 677 N N . THR A 1 85 ? 53.291 21.945 -29.891 1.00 72.44 85 THR A N 1
ATOM 678 C CA . THR A 1 85 ? 53.492 20.561 -29.438 1.00 72.44 85 THR A CA 1
ATOM 679 C C . THR A 1 85 ? 52.246 19.699 -29.662 1.00 72.44 85 THR A C 1
ATOM 681 O O . THR A 1 85 ? 52.375 18.525 -29.992 1.00 72.44 85 THR A O 1
ATOM 684 N N . PHE A 1 86 ? 51.040 20.271 -29.588 1.00 74.62 86 PHE A N 1
ATOM 685 C CA . PHE A 1 86 ? 49.780 19.612 -29.950 1.00 74.62 86 PHE A CA 1
ATOM 686 C C . PHE A 1 86 ? 49.693 19.337 -31.455 1.00 74.62 86 PHE A C 1
ATOM 688 O O . PHE A 1 86 ? 49.304 18.241 -31.850 1.00 74.62 86 PHE A O 1
ATOM 695 N N . ARG A 1 87 ? 50.118 20.287 -32.303 1.00 74.62 87 ARG A N 1
ATOM 696 C CA . ARG A 1 87 ? 50.250 20.076 -33.757 1.00 74.62 87 ARG A CA 1
ATOM 697 C C . ARG A 1 87 ? 51.232 18.950 -34.067 1.00 74.62 87 ARG A C 1
ATOM 699 O O . ARG A 1 87 ? 50.876 18.030 -34.793 1.00 74.62 87 ARG A O 1
ATOM 706 N N . GLN A 1 88 ? 52.424 18.983 -33.473 1.00 78.00 88 GLN A N 1
ATOM 707 C CA . GLN A 1 88 ? 53.425 17.921 -33.629 1.00 78.00 88 GLN A CA 1
ATOM 708 C C . GLN A 1 88 ? 52.915 16.573 -33.090 1.00 78.00 88 GLN A C 1
ATOM 710 O O . GLN A 1 88 ? 53.092 15.543 -33.732 1.00 78.00 88 GLN A O 1
ATOM 715 N N . GLY A 1 89 ? 52.217 16.574 -31.953 1.00 76.62 89 GLY A N 1
ATOM 716 C CA . GLY A 1 89 ? 51.625 15.382 -31.348 1.00 76.62 89 GLY A CA 1
ATOM 717 C C . GLY A 1 89 ? 50.496 14.766 -32.174 1.00 76.62 89 GLY A C 1
ATOM 718 O O . GLY A 1 89 ? 50.370 13.545 -32.195 1.00 76.62 89 GLY A O 1
ATOM 719 N N . LEU A 1 90 ? 49.721 15.579 -32.897 1.00 79.88 90 LEU A N 1
ATOM 720 C CA . LEU A 1 90 ? 48.694 15.104 -33.824 1.00 79.88 90 LEU A CA 1
ATOM 721 C C . LEU A 1 90 ? 49.297 14.552 -35.125 1.00 79.88 90 LEU A C 1
ATOM 723 O O . LEU A 1 90 ? 48.791 13.564 -35.638 1.00 79.88 90 LEU A O 1
ATOM 727 N N . VAL A 1 91 ? 50.398 15.132 -35.618 1.00 80.38 91 VAL A N 1
ATOM 728 C CA . VAL A 1 91 ? 51.139 14.610 -36.786 1.00 80.38 91 VAL A CA 1
ATOM 729 C C . VAL A 1 91 ? 51.817 13.271 -36.467 1.00 80.38 91 VAL A C 1
ATOM 731 O O . VAL A 1 91 ? 51.812 12.366 -37.293 1.00 80.38 91 VAL A O 1
ATOM 734 N N . ILE A 1 92 ? 52.382 13.126 -35.263 1.00 80.69 92 ILE A N 1
ATOM 735 C CA . ILE A 1 92 ? 53.091 11.908 -34.827 1.00 80.69 92 ILE A CA 1
ATOM 736 C C . ILE A 1 92 ? 52.118 10.821 -34.334 1.00 80.69 92 ILE A C 1
ATOM 738 O O . ILE A 1 92 ? 52.472 9.646 -34.306 1.00 80.69 92 ILE A O 1
ATOM 742 N N . GLY A 1 93 ? 50.899 11.190 -33.935 1.00 78.19 93 GLY A N 1
ATOM 743 C CA . GLY A 1 93 ? 49.916 10.258 -33.382 1.00 78.19 93 GLY A CA 1
ATOM 744 C C . GLY A 1 93 ? 50.161 9.914 -31.908 1.00 78.19 93 GLY A C 1
ATOM 745 O O . GLY A 1 93 ? 50.054 8.757 -31.496 1.00 78.19 93 GLY A O 1
ATOM 746 N N . SER A 1 94 ? 50.548 10.895 -31.088 1.00 81.38 94 SER A N 1
ATOM 747 C CA . SER A 1 94 ? 50.961 10.641 -29.708 1.00 81.38 94 SER A CA 1
ATOM 748 C C . SER A 1 94 ? 49.774 10.324 -28.783 1.00 81.38 94 SER A C 1
ATOM 750 O O . SER A 1 94 ? 48.797 11.070 -28.668 1.00 81.38 94 SER A O 1
ATOM 752 N N . LYS A 1 95 ? 49.887 9.211 -28.044 1.00 80.50 95 LYS A N 1
ATOM 753 C CA . LYS A 1 95 ? 48.908 8.766 -27.032 1.00 80.50 95 LYS A CA 1
ATOM 754 C C . LYS A 1 95 ? 48.480 9.851 -26.023 1.00 80.50 95 LYS A C 1
ATOM 756 O O . LYS A 1 95 ? 47.274 9.975 -25.799 1.00 80.50 95 LYS A O 1
ATOM 761 N N . PRO A 1 96 ? 49.383 10.671 -25.435 1.00 78.25 96 PRO A N 1
ATOM 762 C CA . PRO A 1 96 ? 48.980 11.696 -24.465 1.00 78.25 96 PRO A CA 1
ATOM 763 C C . PRO A 1 96 ? 48.137 12.827 -25.072 1.00 78.25 96 PRO A C 1
ATOM 765 O O . PRO A 1 96 ? 47.462 13.532 -24.328 1.00 78.25 96 PRO A O 1
ATOM 768 N N . VAL A 1 97 ? 48.146 12.993 -26.398 1.00 80.38 97 VAL A N 1
ATOM 769 C CA . VAL A 1 97 ? 47.355 14.007 -27.107 1.00 80.38 97 VAL A CA 1
ATOM 770 C C . VAL A 1 97 ? 46.031 13.427 -27.603 1.00 80.38 97 VAL A C 1
ATOM 772 O O . VAL A 1 97 ? 44.988 14.059 -27.440 1.00 80.38 97 VAL A O 1
ATOM 775 N N . ILE A 1 98 ? 46.040 12.208 -28.150 1.00 81.69 98 ILE A N 1
ATOM 776 C CA . ILE A 1 98 ? 44.840 11.598 -28.739 1.00 81.69 98 ILE A CA 1
ATOM 777 C C . ILE A 1 98 ? 43.868 11.076 -27.675 1.00 81.69 98 ILE A C 1
ATOM 779 O O . ILE A 1 98 ? 42.661 11.242 -27.838 1.00 81.69 98 ILE A O 1
ATOM 783 N N . TYR A 1 99 ? 44.341 10.491 -26.567 1.00 83.69 99 TYR A N 1
ATOM 784 C CA . TYR A 1 99 ? 43.436 9.955 -25.538 1.00 83.69 99 TYR A CA 1
ATOM 785 C C . TYR A 1 99 ? 42.521 11.033 -24.923 1.00 83.69 99 TYR A C 1
ATOM 787 O O . TYR A 1 99 ? 41.316 10.791 -24.844 1.00 83.69 99 TYR A O 1
ATOM 795 N N . PRO A 1 100 ? 43.005 12.235 -24.546 1.00 83.62 100 PRO A N 1
ATOM 796 C CA . PRO A 1 100 ? 42.124 13.315 -24.097 1.00 83.62 100 PRO A CA 1
ATOM 797 C C . PRO A 1 100 ? 41.130 13.784 -25.167 1.00 83.62 100 PRO A C 1
ATOM 799 O O . PRO A 1 100 ? 39.976 14.061 -24.840 1.00 83.62 100 PRO A O 1
ATOM 802 N N . VAL A 1 101 ? 41.551 13.830 -26.437 1.00 81.69 101 VAL A N 1
ATOM 803 C CA . VAL A 1 101 ? 40.686 14.219 -27.563 1.00 81.69 101 VAL A CA 1
ATOM 804 C C . VAL A 1 101 ? 39.572 13.191 -27.760 1.00 81.69 101 VAL A C 1
ATOM 806 O O . VAL A 1 101 ? 38.402 13.562 -27.780 1.00 81.69 101 VAL A O 1
ATOM 809 N N . LEU A 1 102 ? 39.905 11.899 -27.826 1.00 81.94 102 LEU A N 1
ATOM 810 C CA . LEU A 1 102 ? 38.928 10.811 -27.932 1.00 81.94 102 LEU A CA 1
ATOM 811 C C . LEU A 1 102 ? 37.977 10.790 -26.738 1.00 81.94 102 LEU A C 1
ATOM 813 O O . LEU A 1 102 ? 36.769 10.660 -26.916 1.00 81.94 102 LEU A O 1
ATOM 817 N N . HIS A 1 103 ? 38.502 10.964 -25.524 1.00 84.44 103 HIS A N 1
ATOM 818 C CA . HIS A 1 103 ? 37.681 11.032 -24.322 1.00 84.44 103 HIS A CA 1
ATOM 819 C C . HIS A 1 103 ? 36.654 12.168 -24.409 1.00 84.44 103 HIS A C 1
ATOM 821 O O . HIS A 1 103 ? 35.480 11.959 -24.114 1.00 84.44 103 HIS A O 1
ATOM 827 N N . TRP A 1 104 ? 37.068 13.353 -24.863 1.00 85.62 104 TRP A N 1
ATOM 828 C CA . TRP A 1 104 ? 36.180 14.504 -25.009 1.00 85.62 104 TRP A CA 1
ATOM 829 C C . TRP A 1 104 ? 35.144 14.327 -26.128 1.00 85.62 104 TRP A C 1
ATOM 831 O O . TRP A 1 104 ? 33.965 14.621 -25.924 1.00 85.62 104 TRP A O 1
ATOM 841 N N . LEU A 1 105 ? 35.556 13.799 -27.285 1.00 83.44 105 LEU A N 1
ATOM 842 C CA . LEU A 1 105 ? 34.655 13.533 -28.410 1.00 83.44 105 LEU A CA 1
ATOM 843 C C . LEU A 1 105 ? 33.586 12.492 -28.040 1.00 83.44 105 LEU A C 1
ATOM 845 O O . LEU A 1 105 ? 32.402 12.684 -28.317 1.00 83.44 105 LEU A O 1
ATOM 849 N N . LEU A 1 106 ? 33.987 11.415 -27.357 1.00 82.56 106 LEU A N 1
ATOM 850 C CA . LEU A 1 106 ? 33.096 10.314 -26.984 1.00 82.56 106 LEU A CA 1
ATOM 851 C C . LEU A 1 106 ? 32.145 10.665 -25.830 1.00 82.56 106 LEU A C 1
ATOM 853 O O . LEU A 1 106 ? 31.073 10.075 -25.733 1.00 82.56 106 LEU A O 1
ATOM 857 N N . GLN A 1 107 ? 32.480 11.645 -24.984 1.00 84.88 107 GLN A N 1
ATOM 858 C CA . GLN A 1 107 ? 31.574 12.119 -23.929 1.00 84.88 107 GLN A CA 1
ATOM 859 C C . GLN A 1 107 ? 30.307 12.791 -24.478 1.00 84.88 107 GLN A C 1
ATOM 861 O O . GLN A 1 107 ? 29.265 12.742 -23.827 1.00 84.88 107 GLN A O 1
ATOM 866 N N . ARG A 1 108 ? 30.391 13.464 -25.634 1.00 82.12 108 ARG A N 1
ATOM 867 C CA . ARG A 1 108 ? 29.325 14.346 -26.148 1.00 82.12 108 ARG A CA 1
ATOM 868 C C . ARG A 1 108 ? 29.055 14.155 -27.638 1.00 82.12 108 ARG A C 1
ATOM 870 O O . ARG A 1 108 ? 28.771 15.115 -28.349 1.00 82.12 108 ARG A O 1
ATOM 877 N N . THR A 1 109 ? 29.104 12.919 -28.121 1.00 81.56 109 THR A N 1
ATOM 878 C CA . THR A 1 109 ? 28.940 12.587 -29.549 1.00 81.56 109 THR A CA 1
ATOM 879 C C . THR A 1 109 ? 27.692 13.219 -30.177 1.00 81.56 109 THR A C 1
ATOM 881 O O . THR A 1 109 ? 27.786 13.851 -31.224 1.00 81.56 109 THR A O 1
ATOM 884 N N . ASN A 1 110 ? 26.534 13.141 -29.516 1.00 81.12 110 ASN A N 1
ATOM 885 C CA . ASN A 1 110 ? 25.275 13.693 -30.035 1.00 81.12 110 ASN A CA 1
ATOM 886 C C . ASN A 1 110 ? 25.258 15.231 -30.104 1.00 81.12 110 ASN A C 1
ATOM 888 O O . ASN A 1 110 ? 24.721 15.800 -31.054 1.00 81.12 110 ASN A O 1
ATOM 892 N N . GLU A 1 111 ? 25.852 15.922 -29.128 1.00 82.56 111 GLU A N 1
ATOM 893 C CA . GLU A 1 111 ? 25.975 17.388 -29.156 1.00 82.56 111 GLU A CA 1
ATOM 894 C C . GLU A 1 111 ? 26.966 17.836 -30.233 1.00 82.56 111 GLU A C 1
ATOM 896 O O . GLU A 1 111 ? 26.729 18.823 -30.930 1.00 82.56 111 GLU A O 1
ATOM 901 N N . LEU A 1 112 ? 28.061 17.091 -30.399 1.00 83.56 112 LEU A N 1
ATOM 902 C CA . LEU A 1 112 ? 29.088 17.371 -31.395 1.00 83.56 112 LEU A CA 1
ATOM 903 C C . LEU A 1 112 ? 28.578 17.129 -32.818 1.00 83.56 112 LEU A C 1
ATOM 905 O O . LEU A 1 112 ? 28.835 17.966 -33.678 1.00 83.56 112 LEU A O 1
ATOM 909 N N . LYS A 1 113 ? 27.771 16.084 -33.050 1.00 83.44 113 LYS A N 1
ATOM 910 C CA . LYS A 1 113 ? 27.042 15.869 -34.315 1.00 83.44 113 LYS A CA 1
ATOM 911 C C . LYS A 1 113 ? 26.132 17.051 -34.649 1.00 83.44 113 LYS A C 1
ATOM 913 O O . LYS A 1 113 ? 26.192 17.591 -35.752 1.00 83.44 113 LYS A O 1
ATOM 918 N N . LYS A 1 114 ? 25.335 17.520 -33.678 1.00 83.75 114 LYS A N 1
ATOM 919 C CA . LYS A 1 114 ? 24.493 18.721 -33.850 1.00 83.75 114 LYS A CA 1
ATOM 920 C C . LYS A 1 114 ? 25.338 19.955 -34.157 1.00 83.75 114 LYS A C 1
ATOM 922 O O . LYS A 1 114 ? 24.986 20.745 -35.025 1.00 83.75 114 LYS A O 1
ATOM 927 N N . ARG A 1 115 ? 26.474 20.123 -33.479 1.00 83.31 115 ARG A N 1
ATOM 928 C CA . ARG A 1 115 ? 27.378 21.257 -33.690 1.00 83.31 115 ARG A CA 1
ATOM 929 C C . ARG A 1 115 ? 28.051 21.230 -35.060 1.00 83.31 115 ARG A C 1
ATOM 931 O O . ARG A 1 115 ? 28.120 22.276 -35.694 1.00 83.31 115 ARG A O 1
ATOM 938 N N . ALA A 1 116 ? 28.522 20.072 -35.514 1.00 83.06 116 ALA A N 1
ATOM 939 C CA . ALA A 1 116 ? 29.092 19.891 -36.847 1.00 83.06 116 ALA A CA 1
ATOM 940 C C . ALA A 1 116 ? 28.046 20.173 -37.936 1.00 83.06 116 ALA A C 1
ATOM 942 O O . ALA A 1 116 ? 28.311 20.924 -38.875 1.00 83.06 116 ALA A O 1
ATOM 943 N N . TYR A 1 117 ? 26.820 19.674 -37.747 1.00 85.06 117 TYR A N 1
ATOM 944 C CA . TYR A 1 117 ? 25.688 19.982 -38.617 1.00 85.06 117 TYR A CA 1
ATOM 945 C C . TYR A 1 117 ? 25.396 21.488 -38.673 1.00 85.06 117 TYR A C 1
ATOM 947 O O . TYR A 1 117 ? 25.327 22.065 -39.754 1.00 85.06 117 TYR A O 1
ATOM 955 N N . LEU A 1 118 ? 25.292 22.154 -37.519 1.00 85.12 118 LEU A N 1
ATOM 956 C CA . LEU A 1 118 ? 25.051 23.596 -37.452 1.00 85.12 118 LEU A CA 1
ATOM 957 C C . LEU A 1 118 ? 26.205 24.409 -38.043 1.00 85.12 118 LEU A C 1
ATOM 959 O O . LEU A 1 118 ? 25.960 25.408 -38.707 1.00 85.12 118 LEU A O 1
ATOM 963 N N . ALA A 1 119 ? 27.455 23.990 -37.847 1.00 82.81 119 ALA A N 1
ATOM 964 C CA . ALA A 1 119 ? 28.621 24.678 -38.387 1.00 82.81 119 ALA A CA 1
ATOM 965 C C . ALA A 1 119 ? 28.596 24.764 -39.919 1.00 82.81 119 ALA A C 1
ATOM 967 O O . ALA A 1 119 ? 28.971 25.793 -40.473 1.00 82.81 119 ALA A O 1
ATOM 968 N N . ARG A 1 120 ? 28.075 23.738 -40.605 1.00 80.25 120 ARG A N 1
ATOM 969 C CA . ARG A 1 120 ? 27.902 23.758 -42.065 1.00 80.25 120 ARG A CA 1
ATOM 970 C C . ARG A 1 120 ? 27.022 24.915 -42.551 1.00 80.25 120 ARG A C 1
ATOM 972 O O . ARG A 1 120 ? 27.247 25.397 -43.654 1.00 80.25 120 ARG A O 1
ATOM 979 N N . PHE A 1 121 ? 26.034 25.323 -41.757 1.00 81.06 121 PHE A N 1
ATOM 980 C CA . PHE A 1 121 ? 25.045 26.337 -42.138 1.00 81.06 121 PHE A CA 1
ATOM 981 C C . PHE A 1 121 ? 25.227 27.677 -41.413 1.00 81.06 121 PHE A C 1
ATOM 983 O O . PHE A 1 121 ? 24.680 28.679 -41.850 1.00 81.06 121 PHE A O 1
ATOM 990 N N . LEU A 1 122 ? 25.969 27.707 -40.298 1.00 81.25 122 LEU A N 1
ATOM 991 C CA . LEU A 1 122 ? 26.125 28.887 -39.441 1.00 81.25 122 LEU A CA 1
ATOM 992 C C . LEU A 1 122 ? 27.508 29.547 -39.503 1.00 81.25 122 LEU A C 1
ATOM 994 O O . LEU A 1 122 ? 27.677 30.626 -38.931 1.00 81.25 122 LEU A O 1
ATOM 998 N N . ILE A 1 123 ? 28.494 28.938 -40.168 1.00 79.88 123 ILE A N 1
ATOM 999 C CA . ILE A 1 123 ? 29.767 29.609 -40.456 1.00 79.88 123 ILE A CA 1
ATOM 1000 C C . ILE A 1 123 ? 29.514 30.623 -41.574 1.00 79.88 123 ILE A C 1
ATOM 1002 O O . ILE A 1 123 ? 29.184 30.248 -42.696 1.00 79.88 123 ILE A O 1
ATOM 1006 N N . LYS A 1 124 ? 29.643 31.914 -41.246 1.00 74.75 124 LYS A N 1
ATOM 1007 C CA . LYS A 1 124 ? 29.493 32.998 -42.218 1.00 74.75 124 LYS A CA 1
ATOM 1008 C C . LYS A 1 124 ? 30.584 32.893 -43.281 1.00 74.75 124 LYS A C 1
ATOM 1010 O O . LYS A 1 124 ? 31.748 32.665 -42.954 1.00 74.75 124 LYS A O 1
ATOM 1015 N N . LEU A 1 125 ? 30.196 33.084 -44.536 1.00 76.25 125 LEU A N 1
ATOM 1016 C CA . LEU A 1 125 ? 31.143 33.306 -45.615 1.00 76.25 125 LEU A CA 1
ATOM 1017 C C . LEU A 1 125 ? 31.588 34.768 -45.515 1.00 76.25 125 LEU A C 1
AT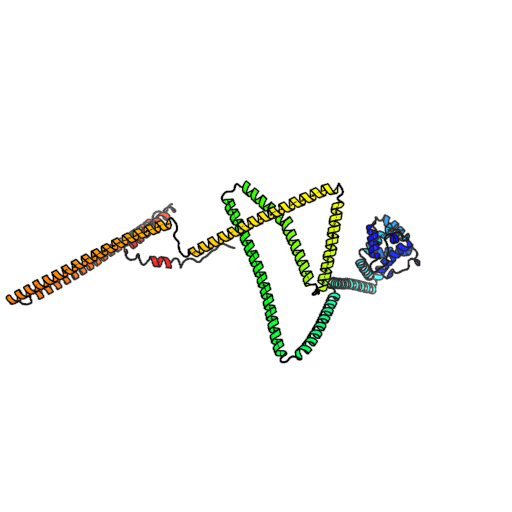OM 1019 O O . LEU A 1 125 ? 30.764 35.671 -45.638 1.00 76.25 125 LEU A O 1
ATOM 1023 N N . GLU A 1 126 ? 32.859 35.005 -45.196 1.00 71.25 126 GLU A N 1
ATOM 1024 C CA . GLU A 1 126 ? 33.401 36.363 -45.102 1.00 71.25 126 GLU A CA 1
ATOM 1025 C C . GLU A 1 126 ? 33.535 36.943 -46.513 1.00 71.25 126 GLU A C 1
ATOM 1027 O O . GLU A 1 126 ? 34.468 36.619 -47.245 1.00 71.25 126 GLU A O 1
ATOM 1032 N N . VAL A 1 127 ? 32.568 37.774 -46.909 1.00 76.25 127 VAL A N 1
ATOM 1033 C CA . VAL A 1 127 ? 32.640 38.560 -48.145 1.00 76.25 127 VAL A CA 1
ATOM 1034 C C . VAL A 1 127 ? 33.492 39.803 -47.857 1.00 76.25 127 VAL A C 1
ATOM 1036 O O . VAL A 1 127 ? 33.133 40.576 -46.965 1.00 76.25 127 VAL A O 1
ATOM 1039 N N . PRO A 1 128 ? 34.621 40.017 -48.559 1.00 81.44 128 PRO A N 1
ATOM 1040 C CA . PRO A 1 128 ? 35.452 41.201 -48.362 1.00 81.44 128 PRO A CA 1
ATOM 1041 C C . PRO A 1 128 ? 34.662 42.497 -48.584 1.00 81.44 128 PRO A C 1
ATOM 1043 O O . PRO A 1 128 ? 33.834 42.580 -49.492 1.00 81.44 128 PRO A O 1
ATOM 1046 N N . SER A 1 129 ? 34.954 43.534 -47.793 1.00 72.25 129 SER A N 1
ATOM 1047 C CA . SER A 1 129 ? 34.235 44.821 -47.815 1.00 72.25 129 SER A CA 1
ATOM 1048 C C . SER A 1 129 ? 34.312 45.570 -49.150 1.00 72.25 129 SER A C 1
ATOM 1050 O O . SER A 1 129 ? 33.536 46.490 -49.379 1.00 72.25 129 SER A O 1
ATOM 1052 N N . GLU A 1 130 ? 35.226 45.169 -50.032 1.00 76.44 130 GLU A N 1
ATOM 1053 C CA . GLU A 1 130 ? 35.370 45.672 -51.402 1.00 76.44 130 GLU A CA 1
ATOM 1054 C C . GLU A 1 130 ? 34.206 45.228 -52.305 1.00 76.44 130 GLU A C 1
ATOM 1056 O O . GLU A 1 130 ? 33.711 46.021 -53.098 1.00 76.44 130 GLU A O 1
ATOM 1061 N N . PHE A 1 131 ? 33.708 43.998 -52.137 1.00 71.81 131 PHE A N 1
ATOM 1062 C CA . PHE A 1 131 ? 32.583 43.456 -52.915 1.00 71.81 131 PHE A CA 1
ATOM 1063 C C . PHE A 1 131 ? 31.216 43.849 -52.344 1.00 71.81 131 PHE A C 1
ATOM 1065 O O . PHE A 1 131 ? 30.211 43.772 -53.039 1.00 71.81 131 PHE A O 1
ATOM 1072 N N . LEU A 1 132 ? 31.179 44.302 -51.090 1.00 73.38 132 LEU A N 1
ATOM 1073 C CA . LEU A 1 132 ? 29.980 44.825 -50.425 1.00 73.38 132 LEU A CA 1
ATOM 1074 C C . LEU A 1 132 ? 29.630 46.265 -50.844 1.00 73.38 132 LEU A C 1
ATOM 1076 O O . LEU A 1 132 ? 28.615 46.788 -50.394 1.00 73.38 132 LEU A O 1
ATOM 1080 N N . GLN A 1 133 ? 30.459 46.912 -51.673 1.00 75.94 133 GLN A N 1
ATOM 1081 C CA . GLN A 1 133 ? 30.156 48.228 -52.253 1.00 75.94 133 GLN A CA 1
ATOM 1082 C C . GLN A 1 133 ? 29.129 48.144 -53.391 1.00 75.94 133 GLN A C 1
ATOM 1084 O O . GLN A 1 133 ? 28.464 49.136 -53.680 1.00 75.94 133 GLN A O 1
ATOM 1089 N N . ASP A 1 134 ? 28.998 46.975 -54.025 1.00 84.88 134 ASP A N 1
ATOM 1090 C CA . ASP A 1 134 ? 27.952 46.704 -55.007 1.00 84.88 134 ASP A CA 1
ATOM 1091 C C . ASP A 1 134 ? 26.623 46.445 -54.278 1.00 84.88 134 ASP A C 1
ATOM 1093 O O . ASP A 1 134 ? 26.511 45.534 -53.451 1.00 84.88 134 ASP A O 1
ATOM 1097 N N . GLU A 1 135 ? 25.615 47.261 -54.585 1.00 81.00 135 GLU A N 1
ATOM 1098 C CA . GLU A 1 135 ? 24.296 47.248 -53.944 1.00 81.00 135 GLU A CA 1
ATOM 1099 C C . GLU A 1 135 ? 23.606 45.878 -54.086 1.00 81.00 135 GLU A C 1
ATOM 1101 O O . GLU A 1 135 ? 22.986 45.380 -53.147 1.00 81.00 135 GLU A O 1
ATOM 1106 N N . THR A 1 136 ? 23.818 45.192 -55.215 1.00 83.19 136 THR A N 1
ATOM 1107 C CA . THR A 1 136 ? 23.230 43.867 -55.476 1.00 83.19 136 THR A CA 1
ATOM 1108 C C . THR A 1 136 ? 23.832 42.766 -54.596 1.00 83.19 136 THR A C 1
ATOM 1110 O O . THR A 1 136 ? 23.130 41.859 -54.128 1.00 83.19 136 THR A O 1
ATOM 1113 N N . VAL A 1 137 ? 25.137 42.852 -54.330 1.00 83.81 137 VAL A N 1
ATOM 1114 C CA . VAL A 1 137 ? 25.876 41.908 -53.481 1.00 83.81 137 VAL A CA 1
ATOM 1115 C C . VAL A 1 137 ? 25.551 42.159 -52.010 1.00 83.81 137 VAL A C 1
ATOM 1117 O O . VAL A 1 137 ? 25.369 41.203 -51.252 1.00 83.81 137 VAL A O 1
ATOM 1120 N N . ALA A 1 138 ? 25.412 43.426 -51.613 1.00 83.44 138 ALA A N 1
ATOM 1121 C CA . ALA A 1 138 ? 24.996 43.807 -50.268 1.00 83.44 138 ALA A CA 1
ATOM 1122 C C . ALA A 1 138 ? 23.581 43.303 -49.933 1.00 83.44 138 ALA A C 1
ATOM 1124 O O . ALA A 1 138 ? 23.387 42.687 -48.880 1.00 83.44 138 ALA A O 1
ATOM 1125 N N . ASP A 1 139 ? 22.619 43.474 -50.844 1.00 87.00 139 ASP A N 1
ATOM 1126 C CA . ASP A 1 139 ? 21.248 42.982 -50.668 1.00 87.00 139 ASP A CA 1
ATOM 1127 C C . ASP A 1 139 ? 21.183 41.452 -50.589 1.00 87.00 139 ASP A C 1
ATOM 1129 O O . ASP A 1 139 ? 20.490 40.893 -49.735 1.00 87.00 139 ASP A O 1
ATOM 1133 N N . THR A 1 140 ? 21.954 40.755 -51.427 1.00 85.88 140 THR A N 1
ATOM 1134 C CA . THR A 1 140 ? 22.025 39.285 -51.406 1.00 85.88 140 THR A CA 1
ATOM 1135 C C . THR A 1 140 ? 22.652 38.771 -50.106 1.00 85.88 140 THR A C 1
ATOM 1137 O O . THR A 1 140 ? 22.166 37.801 -49.521 1.00 85.88 140 THR A O 1
ATOM 1140 N N . ASN A 1 141 ? 23.701 39.434 -49.607 1.00 85.56 141 ASN A N 1
ATOM 1141 C CA . ASN A 1 141 ? 24.320 39.086 -48.329 1.00 85.56 141 ASN A CA 1
ATOM 1142 C C . ASN A 1 141 ? 23.358 39.319 -47.151 1.00 85.56 141 ASN A C 1
ATOM 1144 O O . ASN A 1 141 ? 23.294 38.499 -46.240 1.00 85.56 141 ASN A O 1
ATOM 1148 N N . LYS A 1 142 ? 22.550 40.384 -47.194 1.00 86.69 142 LYS A N 1
ATOM 1149 C CA . LYS A 1 142 ? 21.509 40.638 -46.190 1.00 86.69 142 LYS A CA 1
ATOM 1150 C C . LYS A 1 142 ? 20.421 39.559 -46.199 1.00 86.69 142 LYS A C 1
ATOM 1152 O O . LYS A 1 142 ? 20.100 39.018 -45.147 1.00 86.69 142 LYS A O 1
ATOM 1157 N N . GLN A 1 143 ? 19.913 39.178 -47.375 1.00 87.56 143 GLN A N 1
ATOM 1158 C CA . GLN A 1 143 ? 18.951 38.071 -47.501 1.00 87.56 143 GLN A CA 1
ATOM 1159 C C . GLN A 1 143 ? 19.530 36.744 -46.989 1.00 87.56 143 GLN A C 1
ATOM 1161 O O . GLN A 1 143 ? 18.826 35.955 -46.358 1.00 87.56 143 GLN A O 1
ATOM 1166 N N . TYR A 1 144 ? 20.819 36.498 -47.233 1.00 87.06 144 TYR A N 1
ATOM 1167 C CA . TYR A 1 144 ? 21.532 35.351 -46.678 1.00 87.06 144 TYR A CA 1
ATOM 1168 C C . TYR A 1 144 ? 21.571 35.390 -45.142 1.00 87.06 144 TYR A C 1
ATOM 1170 O O . TYR A 1 144 ? 21.253 34.383 -44.507 1.00 87.06 144 TYR A O 1
ATOM 1178 N N . GLU A 1 145 ? 21.890 36.535 -44.534 1.00 86.62 145 GLU A N 1
ATOM 1179 C CA . GLU A 1 145 ? 21.879 36.690 -43.074 1.00 86.62 145 GLU A CA 1
ATOM 1180 C C . GLU A 1 145 ? 20.478 36.491 -42.473 1.00 86.62 145 GLU A C 1
ATOM 1182 O O . GLU A 1 145 ? 20.342 35.752 -41.493 1.00 86.62 145 GLU A O 1
ATOM 1187 N N . ASP A 1 146 ? 19.435 37.040 -43.100 1.00 89.44 146 ASP A N 1
ATOM 1188 C CA . ASP A 1 146 ? 18.040 36.869 -42.672 1.00 89.44 146 ASP A CA 1
ATOM 1189 C C . ASP A 1 146 ? 17.611 35.387 -42.728 1.00 89.44 146 ASP A C 1
ATOM 1191 O O . ASP A 1 146 ? 17.003 34.856 -41.790 1.00 89.44 146 ASP A O 1
ATOM 1195 N N . LEU A 1 147 ? 17.986 34.665 -43.793 1.00 89.56 147 LEU A N 1
ATOM 1196 C CA . LEU A 1 147 ? 17.739 33.223 -43.918 1.00 89.56 147 LEU A CA 1
ATOM 1197 C C . LEU A 1 147 ? 18.511 32.407 -42.872 1.00 89.56 147 LEU A C 1
ATOM 1199 O O . LEU A 1 147 ? 17.979 31.425 -42.343 1.00 89.56 147 LEU A O 1
ATOM 1203 N N . MET A 1 148 ? 19.740 32.805 -42.528 1.00 87.69 148 MET A N 1
ATOM 1204 C CA . MET A 1 148 ? 20.495 32.174 -41.441 1.00 87.69 148 MET A CA 1
ATOM 1205 C C . MET A 1 148 ? 19.803 32.361 -40.085 1.00 87.69 148 MET A C 1
ATOM 1207 O O . MET A 1 148 ? 19.824 31.446 -39.256 1.00 87.69 148 MET A O 1
ATOM 1211 N N . GLU A 1 149 ? 19.203 33.524 -39.825 1.00 87.25 149 GLU A N 1
ATOM 1212 C CA . GLU A 1 149 ? 18.435 33.768 -38.601 1.00 87.25 149 GLU A CA 1
ATOM 1213 C C . GLU A 1 149 ? 17.135 32.962 -38.563 1.00 87.25 149 GLU A C 1
ATOM 1215 O O . GLU A 1 149 ? 16.869 32.299 -37.555 1.00 87.25 149 GLU A O 1
ATOM 1220 N N . GLY A 1 150 ? 16.396 32.907 -39.675 1.00 90.06 150 GLY A N 1
ATOM 1221 C CA . GLY A 1 150 ? 15.217 32.047 -39.817 1.00 90.06 150 GLY A CA 1
ATOM 1222 C C . GLY A 1 150 ? 15.533 30.557 -39.630 1.00 90.06 150 GLY A C 1
ATOM 1223 O O . GLY A 1 150 ? 14.778 29.823 -38.992 1.00 90.06 150 GLY A O 1
ATOM 1224 N N . PHE A 1 151 ? 16.695 30.093 -40.099 1.00 91.75 151 PHE A N 1
ATOM 1225 C CA . PHE A 1 151 ? 17.146 28.724 -39.848 1.00 91.75 151 PHE A CA 1
ATOM 1226 C C . PHE A 1 151 ? 17.397 28.457 -38.355 1.00 91.75 151 PHE A C 1
ATOM 1228 O O . PHE A 1 151 ? 17.028 27.395 -37.848 1.00 91.75 151 PHE A O 1
ATOM 1235 N N . LYS A 1 152 ? 17.991 29.408 -37.617 1.00 89.19 152 LYS A N 1
ATOM 1236 C CA . LYS A 1 152 ? 18.248 29.248 -36.173 1.00 89.19 152 LYS A CA 1
ATOM 1237 C C . LYS A 1 152 ? 16.955 29.104 -35.374 1.00 89.19 152 LYS A C 1
ATOM 1239 O O . LYS A 1 152 ? 16.910 28.270 -34.467 1.00 89.19 152 LYS A O 1
ATOM 1244 N N . THR A 1 153 ? 15.933 29.905 -35.676 1.00 90.06 153 THR A N 1
ATOM 1245 C CA . THR A 1 153 ? 14.645 29.862 -34.965 1.00 90.06 153 THR A CA 1
ATOM 1246 C C . THR A 1 153 ? 13.922 28.545 -35.233 1.00 90.06 153 THR A C 1
ATOM 1248 O O . THR A 1 153 ? 13.636 27.813 -34.284 1.00 90.06 153 THR A O 1
ATOM 1251 N N . LEU A 1 154 ? 13.766 28.165 -36.505 1.00 90.44 154 LEU A N 1
ATOM 1252 C CA . LEU A 1 154 ? 13.116 26.913 -36.907 1.00 90.44 154 LEU A CA 1
ATOM 1253 C C . LEU A 1 154 ? 13.838 25.673 -36.366 1.00 90.44 154 LEU A C 1
ATOM 1255 O O . LEU A 1 154 ? 13.201 24.740 -35.872 1.00 90.44 154 LEU A O 1
ATOM 1259 N N . HIS A 1 155 ? 15.174 25.653 -36.410 1.00 88.88 155 HIS A N 1
ATOM 1260 C CA . HIS A 1 155 ? 15.951 24.545 -35.854 1.00 88.88 155 HIS A CA 1
ATOM 1261 C C . HIS A 1 155 ? 15.769 24.438 -34.332 1.00 88.88 155 HIS A C 1
ATOM 1263 O O . HIS A 1 155 ? 15.667 23.332 -33.798 1.00 88.88 155 HIS A O 1
ATOM 1269 N N . LYS A 1 156 ? 15.708 25.569 -33.616 1.00 88.31 156 LYS A N 1
ATOM 1270 C CA . LYS A 1 156 ? 15.480 25.589 -32.164 1.00 88.31 156 LYS A CA 1
ATOM 1271 C C . LYS A 1 156 ? 14.093 25.051 -31.802 1.00 88.31 156 LYS A C 1
ATOM 1273 O O . LYS A 1 156 ? 13.993 24.252 -30.874 1.00 88.31 156 LYS A O 1
ATOM 1278 N N . GLU A 1 157 ? 13.059 25.435 -32.544 1.00 88.06 157 GLU A N 1
ATOM 1279 C CA . GLU A 1 157 ? 11.694 24.920 -32.369 1.00 88.06 157 GLU A CA 1
ATOM 1280 C C . GLU A 1 157 ? 11.616 23.413 -32.657 1.00 88.06 157 GLU A C 1
ATOM 1282 O O . GLU A 1 157 ? 11.085 22.648 -31.851 1.00 88.06 157 GLU A O 1
ATOM 1287 N N . CYS A 1 158 ? 12.231 22.950 -33.751 1.00 86.38 158 CYS A N 1
ATOM 1288 C CA . CYS A 1 158 ? 12.293 21.524 -34.084 1.00 86.38 158 CYS A CA 1
ATOM 1289 C C . CYS A 1 158 ? 13.003 20.695 -33.004 1.00 86.38 158 CYS A C 1
ATOM 1291 O O . CYS A 1 158 ? 12.559 19.597 -32.670 1.00 86.38 158 CYS A O 1
ATOM 1293 N N . GLU A 1 159 ? 14.103 21.197 -32.441 1.00 84.12 159 GLU A N 1
ATOM 1294 C CA . GLU A 1 159 ? 14.821 20.521 -31.355 1.00 84.12 159 GLU A CA 1
ATOM 1295 C C . GLU A 1 159 ? 14.011 20.483 -30.053 1.00 84.12 159 GLU A C 1
ATOM 1297 O O . GLU A 1 159 ? 14.017 19.464 -29.355 1.00 84.12 159 GLU A O 1
ATOM 1302 N N . GLN A 1 160 ? 13.264 21.546 -29.742 1.00 84.69 160 GLN A N 1
ATOM 1303 C CA . GLN A 1 160 ? 12.347 21.560 -28.600 1.00 84.69 160 GLN A CA 1
ATOM 1304 C C . GLN A 1 160 ? 11.244 20.507 -28.755 1.00 84.69 160 GLN A C 1
ATOM 1306 O O . GLN A 1 160 ? 10.999 19.754 -27.815 1.00 84.69 160 GLN A O 1
ATOM 1311 N N . LEU A 1 161 ? 10.651 20.391 -29.947 1.00 80.69 161 LEU A N 1
ATOM 1312 C CA . LEU A 1 161 ? 9.631 19.381 -30.252 1.00 80.69 161 LEU A CA 1
ATOM 1313 C C . LEU A 1 161 ? 10.177 17.946 -30.226 1.00 80.69 161 LEU A C 1
ATOM 1315 O O . LEU A 1 161 ? 9.488 17.027 -29.791 1.00 80.69 161 LEU A O 1
ATOM 1319 N N . LYS A 1 162 ? 11.426 17.730 -30.657 1.00 78.94 162 LYS A N 1
ATOM 1320 C CA . LYS A 1 162 ? 12.084 16.416 -30.542 1.00 78.94 162 LYS A CA 1
ATOM 1321 C C . LYS A 1 162 ? 12.377 16.040 -29.091 1.00 78.94 162 LYS A C 1
ATOM 1323 O O . LYS A 1 162 ? 12.275 14.870 -28.738 1.00 78.94 162 LYS A O 1
ATOM 1328 N N . THR A 1 163 ? 12.739 17.014 -28.256 1.00 77.38 163 THR A N 1
ATOM 1329 C CA . THR A 1 163 ? 13.076 16.781 -26.840 1.00 77.38 163 THR A CA 1
ATOM 1330 C C . THR A 1 163 ? 11.827 16.588 -25.975 1.00 77.38 163 THR A C 1
ATOM 1332 O O . THR A 1 163 ? 11.884 15.878 -24.976 1.00 77.38 163 THR A O 1
ATOM 1335 N N . SER A 1 164 ? 10.684 17.167 -26.360 1.00 73.69 164 SER A N 1
ATOM 1336 C CA . SER A 1 164 ? 9.399 16.997 -25.664 1.00 73.69 164 SER A CA 1
ATOM 1337 C C . SER A 1 164 ? 8.678 15.676 -25.979 1.00 73.69 164 SER A C 1
ATOM 1339 O O . SER A 1 164 ? 7.594 15.422 -25.451 1.00 73.69 164 SER A O 1
ATOM 1341 N N . GLY A 1 165 ? 9.256 14.825 -26.832 1.00 63.62 165 GLY A N 1
ATOM 1342 C CA . GLY A 1 165 ? 8.614 13.617 -27.333 1.00 63.62 165 GLY A CA 1
ATOM 1343 C C . GLY A 1 165 ? 8.577 12.473 -26.323 1.00 63.62 165 GLY A C 1
ATOM 1344 O O . GLY A 1 165 ? 9.564 11.760 -26.147 1.00 63.62 165 GLY A O 1
ATOM 1345 N N . PHE A 1 166 ? 7.395 12.205 -25.761 1.00 60.91 166 PHE A N 1
ATOM 1346 C CA . PHE A 1 166 ? 7.021 10.842 -25.376 1.00 60.91 166 PHE A CA 1
ATOM 1347 C C . PHE A 1 166 ? 7.291 9.910 -26.562 1.00 60.91 166 PHE A C 1
ATOM 1349 O O . PHE A 1 166 ? 6.967 10.245 -27.706 1.00 60.91 166 PHE A O 1
ATOM 1356 N N . SER A 1 167 ? 7.890 8.746 -26.310 1.00 69.56 167 SER A N 1
ATOM 1357 C CA . SER A 1 167 ? 8.181 7.773 -27.360 1.00 69.56 167 SER A CA 1
ATOM 1358 C C . SER A 1 167 ? 6.872 7.305 -27.998 1.00 69.56 167 SER A C 1
ATOM 1360 O O . SER A 1 167 ? 6.192 6.409 -27.503 1.00 69.56 167 SER A O 1
ATOM 1362 N N . THR A 1 168 ? 6.496 7.900 -29.132 1.00 79.12 168 THR A N 1
ATOM 1363 C CA . THR A 1 168 ? 5.280 7.513 -29.868 1.00 79.12 168 THR A CA 1
ATOM 1364 C C . THR A 1 168 ? 5.315 6.044 -30.304 1.00 79.12 168 THR A C 1
ATOM 1366 O O . THR A 1 168 ? 4.279 5.464 -30.611 1.00 79.12 168 THR A O 1
ATOM 1369 N N . ALA A 1 169 ? 6.499 5.421 -30.310 1.00 83.75 169 ALA A N 1
ATOM 1370 C CA . ALA A 1 169 ? 6.686 4.002 -30.571 1.00 83.75 169 ALA A CA 1
ATOM 1371 C C . ALA A 1 169 ? 6.243 3.098 -29.407 1.00 83.75 169 ALA A C 1
ATOM 1373 O O . ALA A 1 169 ? 5.843 1.967 -29.657 1.00 83.75 169 ALA A O 1
ATOM 1374 N N . GLU A 1 170 ? 6.309 3.554 -28.154 1.00 83.88 170 GLU A N 1
ATOM 1375 C CA . GLU A 1 170 ? 5.762 2.816 -27.002 1.00 83.88 170 GLU A CA 1
ATOM 1376 C C . GLU A 1 170 ? 4.241 2.849 -27.033 1.00 83.88 170 GLU A C 1
ATOM 1378 O O . GLU A 1 170 ? 3.616 1.799 -27.077 1.00 83.88 170 GLU A O 1
ATOM 1383 N N . ILE A 1 171 ? 3.661 4.038 -27.202 1.00 86.31 171 ILE A N 1
ATOM 1384 C CA . ILE A 1 171 ? 2.206 4.201 -27.307 1.00 86.31 171 ILE A CA 1
ATOM 1385 C C . ILE A 1 171 ? 1.644 3.388 -28.486 1.00 86.31 171 ILE A C 1
ATOM 1387 O O . ILE A 1 171 ? 0.628 2.717 -28.344 1.00 86.31 171 ILE A O 1
ATOM 1391 N N . ARG A 1 172 ? 2.311 3.392 -29.652 1.00 89.62 172 ARG A N 1
ATOM 1392 C CA . ARG A 1 172 ? 1.897 2.557 -30.796 1.00 89.62 172 ARG A CA 1
ATOM 1393 C C . ARG A 1 172 ? 1.977 1.059 -30.500 1.00 89.62 172 ARG A C 1
ATOM 1395 O O . ARG A 1 172 ? 1.100 0.321 -30.946 1.00 89.62 172 ARG A O 1
ATOM 1402 N N . ARG A 1 173 ? 3.007 0.608 -29.776 1.00 92.38 173 ARG A N 1
ATOM 1403 C CA . ARG A 1 173 ? 3.129 -0.797 -29.362 1.00 92.38 173 ARG A CA 1
ATOM 1404 C C . ARG A 1 173 ? 2.023 -1.180 -28.385 1.00 92.38 173 ARG A C 1
ATOM 1406 O O . ARG A 1 173 ? 1.392 -2.206 -28.601 1.00 92.38 173 ARG A O 1
ATOM 1413 N N . ASP A 1 174 ? 1.735 -0.336 -27.401 1.00 92.38 174 ASP A N 1
ATOM 1414 C CA . ASP A 1 174 ? 0.675 -0.577 -26.419 1.00 92.38 174 ASP A CA 1
ATOM 1415 C C . ASP A 1 174 ? -0.708 -0.611 -27.078 1.00 92.38 174 ASP A C 1
ATOM 1417 O O . ASP A 1 174 ? -1.510 -1.491 -26.781 1.00 92.38 174 ASP A O 1
ATOM 1421 N N . ILE A 1 175 ? -0.978 0.297 -28.023 1.00 93.94 175 ILE A N 1
ATOM 1422 C CA . ILE A 1 175 ? -2.217 0.275 -28.816 1.00 93.94 175 ILE A CA 1
ATOM 1423 C C . ILE A 1 175 ? -2.327 -1.035 -29.597 1.00 93.94 175 ILE A C 1
ATOM 1425 O O . ILE A 1 175 ? -3.358 -1.694 -29.513 1.00 93.94 175 ILE A O 1
ATOM 1429 N N . SER A 1 176 ? -1.262 -1.439 -30.297 1.00 95.75 176 SER A N 1
ATOM 1430 C CA . SER A 1 176 ? -1.266 -2.683 -31.080 1.00 95.75 176 SER A CA 1
ATOM 1431 C C . SER A 1 176 ? -1.496 -3.905 -30.181 1.00 95.75 176 SER A C 1
ATOM 1433 O O . SER A 1 176 ? -2.304 -4.768 -30.506 1.00 95.75 176 SER A O 1
ATOM 1435 N N . ALA A 1 177 ? -0.857 -3.950 -29.008 1.00 96.06 177 ALA A N 1
ATOM 1436 C CA . ALA A 1 177 ? -1.052 -5.020 -28.032 1.00 96.06 177 ALA A CA 1
ATOM 1437 C C . ALA A 1 177 ? -2.494 -5.055 -27.491 1.00 96.06 177 ALA A C 1
ATOM 1439 O O . ALA A 1 177 ? -3.111 -6.119 -27.450 1.00 96.06 177 ALA A O 1
ATOM 1440 N N . MET A 1 178 ? -3.073 -3.901 -27.139 1.00 96.06 178 MET A N 1
ATOM 1441 C CA . MET A 1 178 ? -4.473 -3.816 -26.701 1.00 96.06 178 MET A CA 1
ATOM 1442 C C . MET A 1 178 ? -5.460 -4.218 -27.809 1.00 96.06 178 MET A C 1
ATOM 1444 O O . MET A 1 178 ? -6.494 -4.826 -27.525 1.00 96.06 178 MET A O 1
ATOM 1448 N N . GLU A 1 179 ? -5.166 -3.890 -29.068 1.00 96.31 179 GLU A N 1
ATOM 1449 C CA . GLU A 1 179 ? -5.966 -4.310 -30.224 1.00 96.31 179 GLU A CA 1
ATOM 1450 C C . GLU A 1 179 ? -5.909 -5.829 -30.425 1.00 96.31 179 GLU A C 1
ATOM 1452 O O . GLU A 1 179 ? -6.952 -6.467 -30.589 1.00 96.31 179 GLU A O 1
ATOM 1457 N N . GLU A 1 180 ? -4.724 -6.432 -30.315 1.00 96.50 180 GLU A N 1
ATOM 1458 C CA . GLU A 1 180 ? -4.559 -7.886 -30.369 1.00 96.50 180 GLU A CA 1
ATOM 1459 C C . GLU A 1 180 ? -5.296 -8.595 -29.221 1.00 96.50 180 GLU A C 1
ATOM 1461 O O . GLU A 1 180 ? -6.006 -9.579 -29.454 1.00 96.50 180 GLU A O 1
ATOM 1466 N N . GLU A 1 181 ? -5.189 -8.094 -27.986 1.00 96.44 181 GLU A N 1
ATOM 1467 C CA . GLU A 1 181 ? -5.916 -8.632 -26.829 1.00 96.44 181 GLU A CA 1
ATOM 1468 C C . GLU A 1 181 ? -7.434 -8.537 -27.017 1.00 96.44 181 GLU A C 1
ATOM 1470 O O . GLU A 1 181 ? -8.168 -9.497 -26.750 1.00 96.44 181 GLU A O 1
ATOM 1475 N N . LYS A 1 182 ? -7.919 -7.402 -27.532 1.00 97.12 182 LYS A N 1
ATOM 1476 C CA . LYS A 1 182 ? -9.332 -7.207 -27.869 1.00 97.12 182 LYS A CA 1
ATOM 1477 C C . LYS A 1 182 ? -9.794 -8.236 -28.900 1.00 97.12 182 LYS A C 1
ATOM 1479 O O . LYS A 1 182 ? -10.834 -8.865 -28.692 1.00 97.12 182 LYS A O 1
ATOM 1484 N N . ASP A 1 183 ? -9.039 -8.455 -29.971 1.00 96.50 183 ASP A N 1
ATOM 1485 C CA . ASP A 1 183 ? -9.387 -9.429 -31.009 1.00 96.50 183 ASP A CA 1
ATOM 1486 C C . ASP A 1 183 ? -9.386 -10.869 -30.481 1.00 96.50 183 ASP A C 1
ATOM 1488 O O . ASP A 1 183 ? -10.268 -11.670 -30.818 1.00 96.50 183 ASP A O 1
ATOM 1492 N N . GLN A 1 184 ? -8.436 -11.215 -29.608 1.00 95.69 184 GLN A N 1
ATOM 1493 C CA . GLN A 1 184 ? -8.417 -12.510 -28.926 1.00 95.69 184 GLN A CA 1
ATOM 1494 C C . GLN A 1 184 ? -9.649 -12.696 -28.028 1.00 95.69 184 GLN A C 1
ATOM 1496 O O . GLN A 1 184 ? -10.284 -13.759 -28.059 1.00 95.69 184 GLN A O 1
ATOM 1501 N N . LEU A 1 185 ? -10.027 -11.667 -27.263 1.00 96.44 185 LEU A N 1
ATOM 1502 C CA . LEU A 1 185 ? -11.223 -11.677 -26.422 1.00 96.44 185 LEU A CA 1
ATOM 1503 C C . LEU A 1 185 ? -12.499 -11.803 -27.255 1.00 96.44 185 LEU A C 1
ATOM 1505 O O . LEU A 1 185 ? -13.347 -12.630 -26.917 1.00 96.44 185 LEU A O 1
ATOM 1509 N N . ILE A 1 186 ? -12.623 -11.070 -28.365 1.00 96.62 186 ILE A N 1
ATOM 1510 C CA . ILE A 1 186 ? -13.768 -11.172 -29.283 1.00 96.62 186 ILE A CA 1
ATOM 1511 C C . ILE A 1 186 ? -13.885 -12.601 -29.815 1.00 96.62 186 ILE A C 1
ATOM 1513 O O . ILE A 1 186 ? -14.937 -13.223 -29.661 1.00 96.62 186 ILE A O 1
ATOM 1517 N N . LYS A 1 187 ? -12.795 -13.181 -30.336 1.00 96.50 187 LYS A N 1
ATOM 1518 C CA . LYS A 1 187 ? -12.785 -14.572 -30.825 1.00 96.50 187 LYS A CA 1
ATOM 1519 C C . LYS A 1 187 ? -13.185 -15.564 -29.729 1.00 96.50 187 LYS A C 1
ATOM 1521 O O . LYS A 1 187 ? -13.918 -16.520 -29.992 1.00 96.50 187 LYS A O 1
ATOM 1526 N N . ARG A 1 188 ? -12.729 -15.365 -28.487 1.00 96.19 188 ARG A N 1
ATOM 1527 C CA . ARG A 1 188 ? -13.100 -16.218 -27.343 1.00 96.19 188 ARG A CA 1
ATOM 1528 C C . ARG A 1 188 ? -14.578 -16.071 -26.977 1.00 96.19 188 ARG A C 1
ATOM 1530 O O . ARG A 1 188 ? -15.240 -17.083 -26.742 1.00 96.19 188 ARG A O 1
ATOM 1537 N N . VAL A 1 189 ? -15.098 -14.844 -26.962 1.00 94.12 189 VAL A N 1
ATOM 1538 C CA . VAL A 1 189 ? -16.514 -14.545 -26.711 1.00 94.12 189 VAL A CA 1
ATOM 1539 C C . VAL A 1 189 ? -17.392 -15.156 -27.797 1.00 94.12 189 VAL A C 1
ATOM 1541 O O . VAL A 1 189 ? -18.383 -15.795 -27.463 1.00 94.12 189 VAL A O 1
ATOM 1544 N N . GLU A 1 190 ? -17.020 -15.057 -29.072 1.00 94.00 190 GLU A N 1
ATOM 1545 C CA . GLU A 1 190 ? -17.757 -15.681 -30.176 1.00 94.00 190 GLU A CA 1
ATOM 1546 C C . GLU A 1 190 ? -17.809 -17.207 -30.052 1.00 94.00 190 GLU A C 1
ATOM 1548 O O . GLU A 1 190 ? -18.879 -17.803 -30.191 1.00 94.00 190 GLU A O 1
ATOM 1553 N N . ARG A 1 191 ? -16.679 -17.856 -29.730 1.00 93.62 191 ARG A N 1
ATOM 1554 C CA . ARG A 1 191 ? -16.643 -19.309 -29.477 1.00 93.62 191 ARG A CA 1
ATOM 1555 C C . ARG A 1 191 ? -17.553 -19.703 -28.313 1.00 93.62 191 ARG A C 1
ATOM 1557 O O . ARG A 1 191 ? -18.259 -20.705 -28.402 1.00 93.62 191 ARG A O 1
ATOM 1564 N N . LEU A 1 192 ? -17.551 -18.929 -27.226 1.00 90.44 192 LEU A N 1
ATOM 1565 C CA . LEU A 1 192 ? -18.433 -19.163 -26.080 1.00 90.44 192 LEU A CA 1
ATOM 1566 C C . LEU A 1 192 ? -19.902 -18.926 -26.438 1.00 90.44 192 LEU A C 1
ATOM 1568 O O . LEU A 1 192 ? -20.749 -19.736 -26.074 1.00 90.44 192 LEU A O 1
ATOM 1572 N N . LYS A 1 193 ? -20.204 -17.870 -27.194 1.00 88.94 193 LYS A N 1
ATOM 1573 C CA . LYS A 1 193 ? -21.560 -17.538 -27.629 1.00 88.94 193 LYS A CA 1
ATOM 1574 C C . LYS A 1 193 ? -22.155 -18.659 -28.482 1.00 88.94 193 LYS A C 1
ATOM 1576 O O . LYS A 1 193 ? -23.240 -19.125 -28.158 1.00 88.94 193 LYS A O 1
ATOM 1581 N N . LYS A 1 194 ? -21.395 -19.185 -29.453 1.00 91.00 194 LYS A N 1
ATOM 1582 C CA . LYS A 1 194 ? -21.794 -20.354 -30.261 1.00 91.00 194 LYS A CA 1
ATOM 1583 C C . LYS A 1 194 ? -22.140 -21.572 -29.401 1.00 91.00 194 LYS A C 1
ATOM 1585 O O . LYS A 1 194 ? -23.110 -22.266 -29.677 1.00 91.00 194 LYS A O 1
ATOM 1590 N N . ARG A 1 195 ? -21.376 -21.830 -28.331 1.00 89.50 195 ARG A N 1
ATOM 1591 C CA . ARG A 1 195 ? -21.675 -22.923 -27.387 1.00 89.50 195 ARG A CA 1
ATOM 1592 C C . ARG A 1 195 ? -22.948 -22.654 -26.587 1.00 89.50 195 ARG A C 1
ATOM 1594 O O . ARG A 1 195 ? -23.732 -23.569 -26.380 1.00 89.50 195 ARG A O 1
ATOM 1601 N N . VAL A 1 196 ? -23.165 -21.419 -26.141 1.00 87.94 196 VAL A N 1
ATOM 1602 C CA . VAL A 1 196 ? -24.319 -21.044 -25.309 1.00 87.94 196 VAL A CA 1
ATOM 1603 C C . VAL A 1 196 ? -25.623 -20.978 -26.111 1.00 87.94 196 VAL A C 1
ATOM 1605 O O . VAL A 1 196 ? -26.676 -21.303 -25.571 1.00 87.94 196 VAL A O 1
ATOM 1608 N N . GLU A 1 197 ? -25.569 -20.631 -27.398 1.00 87.88 197 GLU A N 1
ATOM 1609 C CA . GLU A 1 197 ? -26.733 -20.622 -28.301 1.00 87.88 197 GLU A CA 1
ATOM 1610 C C . GLU A 1 197 ? -27.382 -22.008 -28.457 1.00 87.88 197 GLU A C 1
ATOM 1612 O O . GLU A 1 197 ? -28.583 -22.089 -28.707 1.00 87.88 197 GLU A O 1
ATOM 1617 N N . THR A 1 198 ? -26.632 -23.093 -28.223 1.00 87.00 198 THR A N 1
ATOM 1618 C CA . THR A 1 198 ? -27.169 -24.468 -28.220 1.00 87.00 198 THR A CA 1
ATOM 1619 C C . THR A 1 198 ? -28.117 -24.758 -27.049 1.00 87.00 198 THR A C 1
ATOM 1621 O O . THR A 1 198 ? -28.858 -25.739 -27.083 1.00 87.00 198 THR A O 1
ATOM 1624 N N . VAL A 1 199 ? -28.124 -23.912 -26.013 1.00 85.69 199 VAL A N 1
ATOM 1625 C CA . VAL A 1 199 ? -28.942 -24.093 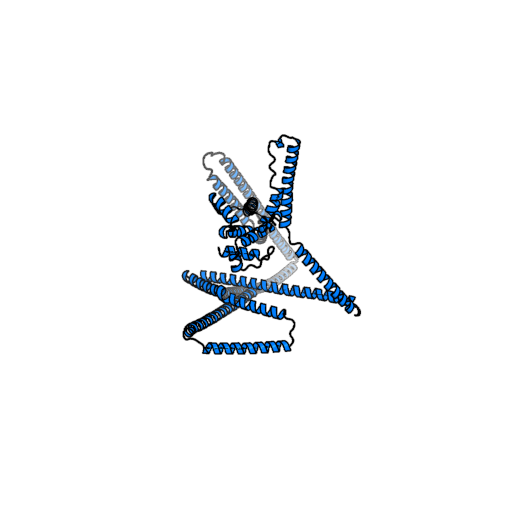-24.810 1.00 85.69 199 VAL A CA 1
ATOM 1626 C C . VAL A 1 199 ? -30.308 -23.418 -24.980 1.00 85.69 199 VAL A C 1
ATOM 1628 O O . VAL A 1 199 ? -30.421 -22.271 -25.427 1.00 85.69 199 VAL A O 1
ATOM 1631 N N . GLN A 1 200 ? -31.376 -24.111 -24.580 1.00 84.44 200 GLN A N 1
ATOM 1632 C CA . GLN A 1 200 ? -32.731 -23.556 -24.598 1.00 84.44 200 GLN A CA 1
ATOM 1633 C C . GLN A 1 200 ? -32.848 -22.348 -23.653 1.00 84.44 200 GLN A C 1
ATOM 1635 O O . GLN A 1 200 ? -32.257 -22.325 -22.575 1.00 84.44 200 GLN A O 1
ATOM 1640 N N . ASN A 1 201 ? -33.619 -21.327 -24.045 1.00 85.25 201 ASN A N 1
ATOM 1641 C CA . ASN A 1 201 ? -33.797 -20.086 -23.275 1.00 85.25 201 ASN A CA 1
ATOM 1642 C C . ASN A 1 201 ? -32.485 -19.349 -22.909 1.00 85.25 201 ASN A C 1
ATOM 1644 O O . ASN A 1 201 ? -32.452 -18.580 -21.940 1.00 85.25 201 ASN A O 1
ATOM 1648 N N . HIS A 1 202 ? -31.415 -19.523 -23.698 1.00 87.69 202 HIS A N 1
ATOM 1649 C CA . HIS A 1 202 ? -30.092 -18.951 -23.424 1.00 87.69 202 HIS A CA 1
ATOM 1650 C C . HIS A 1 202 ? -30.110 -17.435 -23.169 1.00 87.69 202 HIS A C 1
ATOM 1652 O O . HIS A 1 202 ? -29.404 -16.959 -22.285 1.00 87.69 202 HIS A O 1
ATOM 1658 N N . GLN A 1 203 ? -30.946 -16.659 -23.870 1.00 87.62 203 GLN A N 1
ATOM 1659 C CA . GLN A 1 203 ? -31.020 -15.204 -23.680 1.00 87.62 203 GLN A CA 1
ATOM 1660 C C . GLN A 1 203 ? -31.495 -14.811 -22.274 1.00 87.62 203 GLN A C 1
ATOM 1662 O O . GLN A 1 203 ? -30.954 -13.884 -21.669 1.00 87.62 203 GLN A O 1
ATOM 1667 N N . ARG A 1 204 ? -32.498 -15.517 -21.730 1.00 90.00 204 ARG A N 1
ATOM 1668 C CA . ARG A 1 204 ? -32.997 -15.276 -20.368 1.00 90.00 204 ARG A CA 1
ATOM 1669 C C . ARG A 1 204 ? -31.966 -15.722 -19.337 1.00 90.00 204 ARG A C 1
ATOM 1671 O O . ARG A 1 204 ? -31.716 -14.997 -18.379 1.00 90.00 204 ARG A O 1
ATOM 1678 N N . MET A 1 205 ? -31.328 -16.867 -19.566 1.00 89.25 205 MET A N 1
ATOM 1679 C CA . MET A 1 205 ? -30.310 -17.399 -18.663 1.00 89.25 205 MET A CA 1
ATOM 1680 C C . MET A 1 205 ? -29.056 -16.513 -18.615 1.00 89.25 205 MET A C 1
ATOM 1682 O O . MET A 1 205 ? -28.545 -16.250 -17.533 1.00 89.25 205 MET A O 1
ATOM 1686 N N . LEU A 1 206 ? -28.618 -15.957 -19.750 1.00 90.44 206 LEU A N 1
ATOM 1687 C CA . LEU A 1 206 ? -27.521 -14.984 -19.809 1.00 90.44 206 LEU A CA 1
ATOM 1688 C C . LEU A 1 206 ? -27.851 -13.681 -19.071 1.00 90.44 206 LEU A C 1
ATOM 1690 O O . LEU A 1 206 ? -26.982 -13.128 -18.398 1.00 90.44 206 LEU A O 1
ATOM 1694 N N . LYS A 1 207 ? -29.097 -13.194 -19.157 1.00 92.38 207 LYS A N 1
ATOM 1695 C CA . LYS A 1 207 ? -29.543 -12.021 -18.384 1.00 92.38 207 LYS A CA 1
ATOM 1696 C C . LYS A 1 207 ? -29.462 -12.282 -16.878 1.00 92.38 207 LYS A C 1
ATOM 1698 O O . LYS A 1 207 ? -28.902 -11.457 -16.162 1.00 92.38 207 LYS A O 1
ATOM 1703 N N . ILE A 1 208 ? -29.953 -13.435 -16.420 1.00 93.69 208 ILE A N 1
ATOM 1704 C CA . ILE A 1 208 ? -29.893 -13.834 -15.005 1.00 93.69 208 ILE A CA 1
ATOM 1705 C C . ILE A 1 208 ? -28.437 -14.031 -14.560 1.00 93.69 208 ILE A C 1
ATOM 1707 O O . ILE A 1 208 ? -28.045 -13.525 -13.515 1.00 93.69 208 ILE A O 1
ATOM 1711 N N . ALA A 1 209 ? -27.604 -14.693 -15.367 1.00 92.31 209 ALA A N 1
ATOM 1712 C CA . ALA A 1 209 ? -26.186 -14.888 -15.068 1.00 92.31 209 ALA A CA 1
ATOM 1713 C C . ALA A 1 209 ? -25.423 -13.556 -14.980 1.00 92.31 209 ALA A C 1
ATOM 1715 O O . ALA A 1 209 ? -24.587 -13.387 -14.096 1.00 92.31 209 ALA A O 1
ATOM 1716 N N . ARG A 1 210 ? -25.736 -12.585 -15.851 1.00 94.12 210 ARG A N 1
ATOM 1717 C CA . ARG A 1 210 ? -25.176 -11.228 -15.772 1.00 94.12 210 ARG A CA 1
ATOM 1718 C C . ARG A 1 210 ? -25.595 -10.526 -14.482 1.00 94.12 210 ARG A C 1
ATOM 1720 O O . ARG A 1 210 ? -24.741 -9.927 -13.842 1.00 94.12 210 ARG A O 1
ATOM 1727 N N . GLN A 1 211 ? -26.871 -10.604 -14.104 1.00 96.12 211 GLN A N 1
ATOM 1728 C CA . GLN A 1 211 ? -27.357 -10.033 -12.843 1.00 96.12 211 GLN A CA 1
ATOM 1729 C C . GLN A 1 211 ? -26.658 -10.673 -11.641 1.00 96.12 211 GLN A C 1
ATOM 1731 O O . GLN A 1 211 ? -26.121 -9.959 -10.806 1.00 96.12 211 GLN A O 1
ATOM 1736 N N . LEU A 1 212 ? -26.568 -12.005 -11.605 1.00 96.75 212 LEU A N 1
ATOM 1737 C CA . LEU A 1 212 ? -25.859 -12.725 -10.550 1.00 96.75 212 LEU A CA 1
ATOM 1738 C C . LEU A 1 212 ? -24.377 -12.332 -10.478 1.00 96.75 212 LEU A C 1
ATOM 1740 O O . LEU A 1 212 ? -23.851 -12.171 -9.384 1.00 96.75 212 LEU A O 1
ATOM 1744 N N . ARG A 1 213 ? -23.701 -12.159 -11.623 1.00 96.94 213 ARG A N 1
ATOM 1745 C CA . ARG A 1 213 ? -22.300 -11.715 -11.662 1.00 96.94 213 ARG A CA 1
ATOM 1746 C C . ARG A 1 213 ? -22.137 -10.323 -11.053 1.00 96.94 213 ARG A C 1
ATOM 1748 O O . ARG A 1 213 ? -21.261 -10.140 -10.223 1.00 96.94 213 ARG A O 1
ATOM 1755 N N . VAL A 1 214 ? -22.994 -9.375 -11.436 1.00 97.12 214 VAL A N 1
ATOM 1756 C CA . VAL A 1 214 ? -22.964 -8.001 -10.908 1.00 97.12 214 VAL A CA 1
ATOM 1757 C C . VAL A 1 214 ? -23.249 -7.980 -9.406 1.00 97.12 214 VAL A C 1
ATOM 1759 O O . VAL A 1 214 ? -22.554 -7.289 -8.669 1.00 97.12 214 VAL A O 1
ATOM 1762 N N . GLU A 1 215 ? -24.224 -8.759 -8.932 1.00 95.69 215 GLU A N 1
ATOM 1763 C CA . GLU A 1 215 ? -24.509 -8.845 -7.495 1.00 95.69 215 GLU A CA 1
ATOM 1764 C C . GLU A 1 215 ? -23.362 -9.506 -6.716 1.00 95.69 215 GLU A C 1
ATOM 1766 O O . GLU A 1 215 ? -23.041 -9.045 -5.626 1.00 95.69 215 GLU A O 1
ATOM 1771 N N . LYS A 1 216 ? -22.673 -10.507 -7.283 1.00 95.94 216 LYS A N 1
ATOM 1772 C CA . LYS A 1 216 ? -21.462 -11.086 -6.673 1.00 95.94 216 LYS A CA 1
ATOM 1773 C C . LYS A 1 216 ? -20.286 -10.109 -6.634 1.00 95.94 216 LYS A C 1
ATOM 1775 O O . LYS A 1 216 ? -19.644 -9.987 -5.600 1.00 95.94 216 LY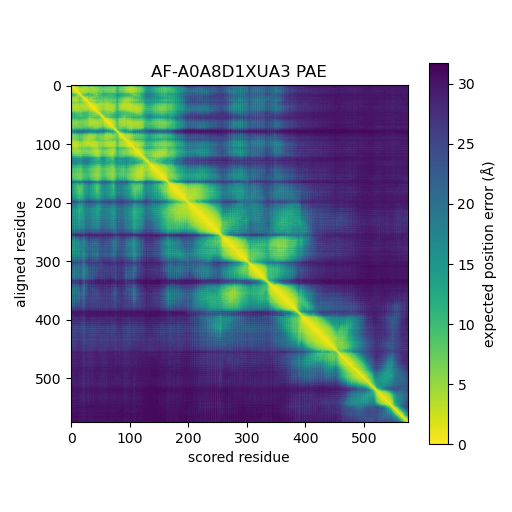S A O 1
ATOM 1780 N N . GLU A 1 217 ? -20.027 -9.382 -7.721 1.00 95.81 217 GLU A N 1
ATOM 1781 C CA . GLU A 1 217 ? -19.003 -8.322 -7.756 1.00 95.81 217 GLU A CA 1
ATOM 1782 C C . GLU A 1 217 ? -19.301 -7.247 -6.693 1.00 95.81 217 GLU A C 1
ATOM 1784 O O . GLU A 1 217 ? -18.404 -6.777 -5.991 1.00 95.81 217 GLU A O 1
ATOM 1789 N N . ARG A 1 218 ? -20.581 -6.892 -6.520 1.00 96.81 218 ARG A N 1
ATOM 1790 C CA . ARG A 1 218 ? -21.031 -5.962 -5.480 1.00 96.81 218 ARG A CA 1
ATOM 1791 C C . ARG A 1 218 ? -20.860 -6.534 -4.073 1.00 96.81 218 ARG A C 1
ATOM 1793 O O . ARG A 1 218 ? -20.440 -5.801 -3.180 1.00 96.81 218 ARG A O 1
ATOM 1800 N N . GLU A 1 219 ? -21.182 -7.808 -3.864 1.00 95.94 219 GLU A N 1
ATOM 1801 C CA . GLU A 1 219 ? -20.967 -8.512 -2.596 1.00 95.94 219 GLU A CA 1
ATOM 1802 C C . GLU A 1 219 ? -19.480 -8.519 -2.213 1.00 95.94 219 GLU A C 1
ATOM 1804 O O . GLU A 1 219 ? -19.141 -8.146 -1.090 1.00 95.94 219 GLU A O 1
ATOM 1809 N N . GLU A 1 220 ? -18.591 -8.854 -3.152 1.00 95.75 220 GLU A N 1
ATOM 1810 C CA . GLU A 1 220 ? -17.138 -8.840 -2.947 1.00 95.75 220 GLU A CA 1
ATOM 1811 C C . GLU A 1 220 ? -16.620 -7.433 -2.627 1.00 95.75 220 GLU A C 1
ATOM 1813 O O . GLU A 1 220 ? -15.866 -7.258 -1.666 1.00 95.75 220 GLU A O 1
ATOM 1818 N N . PHE A 1 221 ? -17.071 -6.414 -3.364 1.00 96.56 221 PHE A N 1
ATOM 1819 C CA . PHE A 1 221 ? -16.717 -5.019 -3.092 1.00 96.56 221 PHE A CA 1
ATOM 1820 C C . PHE A 1 221 ?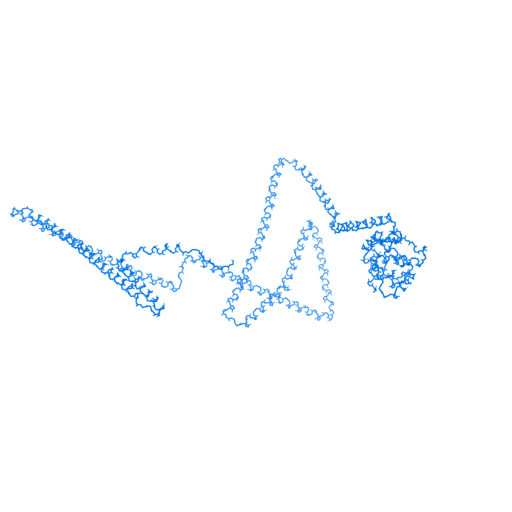 -17.159 -4.577 -1.689 1.00 96.56 221 PHE A C 1
ATOM 1822 O O . PHE A 1 221 ? -16.377 -3.997 -0.934 1.00 96.56 221 PHE A O 1
ATOM 1829 N N . LEU A 1 222 ? -18.400 -4.886 -1.300 1.00 97.44 222 LEU A N 1
ATOM 1830 C CA . LEU A 1 222 ? -18.913 -4.574 0.036 1.00 97.44 222 LEU A CA 1
ATOM 1831 C C . LEU A 1 222 ? -18.163 -5.346 1.129 1.00 97.44 222 LEU A C 1
ATOM 1833 O O . LEU A 1 222 ? -17.931 -4.804 2.211 1.00 97.44 222 LEU A O 1
ATOM 1837 N N . ALA A 1 223 ? -17.756 -6.589 0.868 1.00 95.88 223 ALA A N 1
ATOM 1838 C CA . ALA A 1 223 ? -16.953 -7.378 1.795 1.00 95.88 223 ALA A CA 1
ATOM 1839 C C . ALA A 1 223 ? -15.556 -6.769 2.000 1.00 95.88 223 ALA A C 1
ATOM 1841 O O . ALA A 1 223 ? -15.119 -6.634 3.147 1.00 95.88 223 ALA A O 1
ATOM 1842 N N . GLN A 1 224 ? -14.893 -6.336 0.920 1.00 94.88 224 GLN A N 1
ATOM 1843 C CA . GLN A 1 224 ? -13.615 -5.619 0.985 1.00 94.88 224 GLN A CA 1
ATOM 1844 C C . GLN A 1 224 ? -13.761 -4.307 1.762 1.00 94.88 224 GLN A C 1
ATOM 1846 O O . GLN A 1 224 ? -13.049 -4.094 2.744 1.00 94.88 224 GLN A O 1
ATOM 1851 N N . GLN A 1 225 ? -14.759 -3.485 1.422 1.00 96.38 225 GLN A N 1
ATOM 1852 C CA . GLN A 1 225 ? -15.025 -2.224 2.115 1.00 96.38 225 GLN A CA 1
ATOM 1853 C C . GLN A 1 225 ? -15.317 -2.436 3.609 1.00 96.38 225 GLN A C 1
ATOM 1855 O O . GLN A 1 225 ? -14.812 -1.706 4.461 1.00 96.38 225 GLN A O 1
ATOM 1860 N N . LYS A 1 226 ? -16.100 -3.462 3.962 1.00 96.75 226 LYS A N 1
ATOM 1861 C CA . LYS A 1 226 ? -16.373 -3.824 5.360 1.00 96.75 226 LYS A CA 1
ATOM 1862 C C . LYS A 1 226 ? -15.094 -4.208 6.100 1.00 96.75 226 LYS A C 1
ATOM 1864 O O . LYS A 1 226 ? -14.941 -3.849 7.268 1.00 96.75 226 LYS A O 1
ATOM 1869 N N . GLN A 1 227 ? -14.188 -4.939 5.454 1.00 94.56 227 GLN A N 1
ATOM 1870 C CA . GLN A 1 227 ? -12.910 -5.310 6.055 1.00 94.56 227 GLN A CA 1
ATOM 1871 C C . GLN A 1 227 ? -12.003 -4.086 6.245 1.00 94.56 227 GLN A C 1
ATOM 1873 O O . GLN A 1 227 ? -11.425 -3.919 7.319 1.00 94.56 227 GLN A O 1
ATOM 1878 N N . GLU A 1 228 ? -11.936 -3.191 5.260 1.00 94.25 228 GLU A N 1
ATOM 1879 C CA . GLU A 1 228 ? -11.211 -1.921 5.366 1.00 94.25 228 GLU A CA 1
ATOM 1880 C C . GLU A 1 228 ? -11.751 -1.050 6.504 1.00 94.25 228 GLU A C 1
ATOM 1882 O O . GLU A 1 228 ? -10.981 -0.586 7.345 1.00 94.25 228 GLU A O 1
ATOM 1887 N N . GLN A 1 229 ? -13.073 -0.886 6.598 1.00 95.38 229 GLN A N 1
ATOM 1888 C CA . GLN A 1 229 ? -13.712 -0.127 7.676 1.00 95.38 229 GLN A CA 1
ATOM 1889 C C . GLN A 1 229 ? -13.464 -0.757 9.051 1.00 95.38 229 GLN A C 1
ATOM 1891 O O . GLN A 1 229 ? -13.184 -0.042 10.013 1.00 95.38 229 GLN A O 1
ATOM 1896 N N . LYS A 1 230 ? -13.509 -2.092 9.166 1.00 95.75 230 LYS A N 1
ATOM 1897 C CA . LYS A 1 230 ? -13.139 -2.796 10.405 1.00 95.75 230 LYS A CA 1
ATOM 1898 C C . LYS A 1 230 ? -11.688 -2.529 10.801 1.00 95.75 230 LYS A C 1
ATOM 1900 O O . LYS A 1 230 ? -11.428 -2.273 11.975 1.00 95.75 230 LYS A O 1
ATOM 1905 N N . ASN A 1 231 ? -10.763 -2.547 9.843 1.00 92.19 231 ASN A N 1
ATOM 1906 C CA . ASN A 1 231 ? -9.354 -2.245 10.093 1.00 92.19 231 ASN A CA 1
ATOM 1907 C C . ASN A 1 231 ? -9.171 -0.783 10.538 1.00 92.19 231 ASN A C 1
ATOM 1909 O O . ASN A 1 231 ? -8.476 -0.514 11.518 1.00 92.19 231 ASN A O 1
ATOM 1913 N N . GLN A 1 232 ? -9.844 0.165 9.880 1.00 93.44 232 GLN A N 1
ATOM 1914 C CA . GLN A 1 232 ? -9.827 1.580 10.267 1.00 93.44 232 GLN A CA 1
ATOM 1915 C C . GLN A 1 232 ? -10.383 1.791 11.682 1.00 93.44 232 GLN A C 1
ATOM 1917 O O . GLN A 1 232 ? -9.754 2.475 12.493 1.00 93.44 232 GLN A O 1
ATOM 1922 N N . LEU A 1 233 ? -11.518 1.163 12.008 1.00 95.56 233 LEU A N 1
ATOM 1923 C CA . LEU A 1 233 ? -12.108 1.207 13.346 1.00 95.56 233 LEU A CA 1
ATOM 1924 C C . LEU A 1 233 ? -11.149 0.627 14.388 1.00 95.56 233 LEU A C 1
ATOM 1926 O O . LEU A 1 233 ? -10.937 1.238 15.433 1.00 95.56 233 LEU A O 1
ATOM 1930 N N . PHE A 1 234 ? -10.526 -0.514 14.096 1.00 93.50 234 PHE A N 1
ATOM 1931 C CA . PHE A 1 234 ? -9.537 -1.132 14.974 1.00 93.50 234 PHE A CA 1
ATOM 1932 C C . PHE A 1 234 ? -8.357 -0.190 15.257 1.00 93.50 234 PHE A C 1
ATOM 1934 O O . PHE A 1 234 ? -8.001 0.020 16.419 1.00 93.50 234 PHE A O 1
ATOM 1941 N N . HIS A 1 235 ? -7.799 0.458 14.229 1.00 92.62 235 HIS A N 1
ATOM 1942 C CA . HIS A 1 235 ? -6.729 1.444 14.403 1.00 92.62 235 HIS A CA 1
ATOM 1943 C C . HIS A 1 235 ? -7.175 2.671 15.211 1.00 92.62 235 HIS A C 1
ATOM 1945 O O . HIS A 1 235 ? -6.420 3.157 16.061 1.00 92.62 235 HIS A O 1
ATOM 1951 N N . ALA A 1 236 ? -8.397 3.161 14.988 1.00 91.50 236 ALA A N 1
ATOM 1952 C CA . ALA A 1 236 ? -8.962 4.276 15.743 1.00 91.50 236 ALA A CA 1
ATOM 1953 C C . ALA A 1 236 ? -9.150 3.919 17.229 1.00 91.50 236 ALA A C 1
ATOM 1955 O O . ALA A 1 236 ? -8.731 4.686 18.099 1.00 91.50 236 ALA A O 1
ATOM 1956 N N . VAL A 1 237 ? -9.687 2.731 17.528 1.00 91.06 237 VAL A N 1
ATOM 1957 C CA . VAL A 1 237 ? -9.856 2.217 18.899 1.00 91.06 237 VAL A CA 1
ATOM 1958 C C . VAL A 1 237 ? -8.502 2.036 19.588 1.00 91.06 237 VAL A C 1
ATOM 1960 O O . VAL A 1 237 ? -8.325 2.495 20.716 1.00 91.06 237 VAL A O 1
ATOM 1963 N N . GLN A 1 238 ? -7.505 1.462 18.907 1.00 88.44 238 GLN A N 1
ATOM 1964 C CA . GLN A 1 238 ? -6.147 1.354 19.451 1.00 88.44 238 GLN A CA 1
ATOM 1965 C C . GLN A 1 238 ? -5.514 2.724 19.731 1.00 88.44 238 GLN A C 1
ATOM 1967 O O . GLN A 1 238 ? -4.808 2.900 20.725 1.00 88.44 238 GLN A O 1
ATOM 1972 N N . ARG A 1 239 ? -5.731 3.720 18.861 1.00 91.62 239 ARG A N 1
ATOM 1973 C CA . ARG A 1 239 ? -5.253 5.093 19.089 1.00 91.62 239 ARG A CA 1
ATOM 1974 C C . ARG A 1 239 ? -5.928 5.717 20.308 1.00 91.62 239 ARG A C 1
ATOM 1976 O O . ARG A 1 239 ? -5.236 6.308 21.134 1.00 91.62 239 ARG A O 1
ATOM 1983 N N . LEU A 1 240 ? -7.241 5.554 20.437 1.00 89.56 240 LEU A N 1
ATOM 1984 C CA . LEU A 1 240 ? -8.005 6.037 21.582 1.00 89.56 240 LEU A CA 1
ATOM 1985 C C . LEU A 1 240 ? -7.490 5.406 22.882 1.00 89.56 240 LEU A C 1
ATOM 1987 O O . LEU A 1 240 ? -7.205 6.133 23.832 1.00 89.56 240 LEU A O 1
ATOM 1991 N N . GLN A 1 241 ? -7.274 4.087 22.903 1.00 87.94 241 GLN A N 1
ATOM 1992 C CA . GLN A 1 241 ? -6.730 3.385 24.068 1.00 87.94 241 GLN A CA 1
ATOM 1993 C C . GLN A 1 241 ? -5.329 3.896 24.448 1.00 87.94 241 GLN A C 1
ATOM 1995 O O . GLN A 1 241 ? -5.056 4.131 25.624 1.00 87.94 241 GLN A O 1
ATOM 2000 N N . ARG A 1 242 ? -4.448 4.143 23.466 1.00 85.38 242 ARG A N 1
ATOM 2001 C CA . ARG A 1 242 ? -3.122 4.739 23.719 1.00 85.38 242 ARG A CA 1
ATOM 2002 C C . ARG A 1 242 ? -3.224 6.116 24.374 1.00 85.38 242 ARG A C 1
ATOM 2004 O O . ARG A 1 242 ? -2.548 6.357 25.370 1.00 85.38 242 ARG A O 1
ATOM 2011 N N . ILE A 1 243 ? -4.086 6.992 23.856 1.00 86.69 243 ILE A N 1
ATOM 2012 C CA . ILE A 1 243 ? -4.291 8.342 24.406 1.00 86.69 243 ILE A CA 1
ATOM 2013 C C . ILE A 1 243 ? -4.891 8.270 25.817 1.00 86.69 243 ILE A C 1
ATOM 2015 O O . ILE A 1 243 ? -4.460 8.997 26.708 1.00 86.69 243 ILE A O 1
ATOM 2019 N N . GLN A 1 244 ? -5.844 7.366 26.059 1.00 86.88 244 GLN A N 1
ATOM 2020 C CA . GLN A 1 244 ? -6.400 7.143 27.395 1.00 86.88 244 GLN A CA 1
ATOM 2021 C C . GLN A 1 244 ? -5.334 6.672 28.389 1.00 86.88 244 GLN A C 1
ATOM 2023 O O . GLN A 1 244 ? -5.286 7.179 29.508 1.00 86.88 244 GLN A O 1
ATOM 2028 N N . ASN A 1 245 ? -4.453 5.755 27.983 1.00 83.44 245 ASN A N 1
ATOM 2029 C CA . ASN A 1 245 ? -3.364 5.276 28.832 1.00 83.44 245 ASN A CA 1
ATOM 2030 C C . ASN A 1 245 ? -2.337 6.376 29.119 1.00 83.44 245 ASN A C 1
ATOM 2032 O O . ASN A 1 245 ? -1.910 6.520 30.263 1.00 83.44 245 ASN A O 1
ATOM 2036 N N . GLN A 1 246 ? -1.999 7.207 28.128 1.00 83.31 246 GLN A N 1
ATOM 2037 C CA . GLN A 1 246 ? -1.171 8.399 28.340 1.00 83.31 246 GLN A CA 1
ATOM 2038 C C . GLN A 1 246 ? -1.822 9.363 29.336 1.00 83.31 246 GLN A C 1
ATOM 2040 O O . GLN A 1 246 ? -1.171 9.811 30.274 1.00 83.31 246 GLN A O 1
ATOM 2045 N N . LEU A 1 247 ? -3.120 9.632 29.191 1.00 84.94 247 LEU A N 1
ATOM 2046 C CA . LEU A 1 247 ? -3.858 10.516 30.089 1.00 84.94 247 LEU A CA 1
ATOM 2047 C C . LEU A 1 247 ? -3.924 9.964 31.521 1.00 84.94 247 LEU A C 1
ATOM 2049 O O . LEU A 1 247 ? -3.751 10.723 32.473 1.00 84.94 247 LEU A O 1
ATOM 2053 N N . LYS A 1 248 ? -4.129 8.653 31.694 1.00 81.88 248 LYS A N 1
ATOM 2054 C CA . LYS A 1 248 ? -4.056 7.997 33.010 1.00 81.88 248 LYS A CA 1
ATOM 2055 C C . LYS A 1 248 ? -2.652 8.076 33.600 1.00 81.88 248 LYS A C 1
ATOM 2057 O O . LYS A 1 248 ? -2.527 8.409 34.772 1.00 81.88 248 LYS A O 1
ATOM 2062 N N . SER A 1 249 ? -1.616 7.811 32.798 1.00 78.81 249 SER A N 1
ATOM 2063 C CA . SER A 1 249 ? -0.218 7.931 33.227 1.00 78.81 249 SER A CA 1
ATOM 2064 C C . SER A 1 249 ? 0.082 9.353 33.692 1.00 78.81 249 SER A C 1
ATOM 2066 O O . SER A 1 249 ? 0.605 9.526 34.785 1.00 78.81 249 SER A O 1
ATOM 2068 N N . MET A 1 250 ? -0.358 10.377 32.950 1.00 77.25 250 MET A N 1
ATOM 2069 C CA . MET A 1 250 ? -0.198 11.775 33.358 1.00 77.25 250 MET A CA 1
ATOM 2070 C C . MET A 1 250 ? -0.970 12.105 34.640 1.00 77.25 250 MET A C 1
ATOM 2072 O O . MET A 1 250 ? -0.433 12.775 35.515 1.00 77.25 250 MET A O 1
ATOM 2076 N N . ARG A 1 251 ? -2.206 11.610 34.795 1.00 80.00 251 ARG A N 1
ATOM 2077 C CA . ARG A 1 251 ? -2.982 11.790 36.036 1.00 80.00 251 ARG A CA 1
ATOM 2078 C C . ARG A 1 251 ? -2.320 11.119 37.237 1.00 80.00 251 ARG A C 1
ATOM 2080 O O . ARG A 1 251 ? -2.325 11.688 38.319 1.00 80.00 251 ARG A O 1
ATOM 2087 N N . HIS A 1 252 ? -1.750 9.932 37.050 1.00 72.06 252 HIS A N 1
ATOM 2088 C CA . HIS A 1 252 ? -1.038 9.216 38.105 1.00 72.06 252 HIS A CA 1
ATOM 2089 C C . HIS A 1 252 ? 0.323 9.862 38.415 1.00 72.06 252 HIS A C 1
ATOM 2091 O O . HIS A 1 252 ? 0.686 9.993 39.578 1.00 72.06 252 HIS A O 1
ATOM 2097 N N . ALA A 1 253 ? 1.033 10.353 37.396 1.00 67.06 253 ALA A N 1
ATOM 2098 C CA . ALA A 1 253 ? 2.256 11.137 37.551 1.00 67.06 253 ALA A CA 1
ATOM 2099 C C . ALA A 1 253 ? 2.011 12.450 38.312 1.00 67.06 253 ALA A C 1
ATOM 2101 O O . ALA A 1 253 ? 2.855 12.853 39.105 1.00 67.06 253 ALA A O 1
ATOM 2102 N N . ALA A 1 254 ? 0.850 13.081 38.112 1.00 70.81 254 ALA A N 1
ATOM 2103 C CA . ALA A 1 254 ? 0.438 14.279 38.839 1.00 70.81 254 ALA A CA 1
ATOM 2104 C C . ALA A 1 254 ? 0.035 14.010 40.301 1.00 70.81 254 ALA A C 1
ATOM 2106 O O . ALA A 1 254 ? 0.006 14.952 41.087 1.00 70.81 254 ALA A O 1
ATOM 2107 N N . ALA A 1 255 ? -0.295 12.763 40.658 1.00 70.12 255 ALA A N 1
ATOM 2108 C CA . ALA A 1 255 ? -0.808 12.426 41.981 1.00 70.12 255 ALA A CA 1
ATOM 2109 C C . ALA A 1 255 ? 0.296 12.228 43.035 1.00 70.12 255 ALA A C 1
ATOM 2111 O O . ALA A 1 255 ? 0.092 12.691 44.147 1.00 70.12 255 ALA A O 1
ATOM 2112 N N . ASP A 1 256 ? 1.446 11.603 42.715 1.00 57.44 256 ASP A N 1
ATOM 2113 C CA . ASP A 1 256 ? 2.422 11.204 43.760 1.00 57.44 256 ASP A CA 1
ATOM 2114 C C . ASP A 1 256 ? 3.911 11.056 43.331 1.00 57.44 256 ASP A C 1
ATOM 2116 O O . ASP A 1 256 ? 4.738 10.584 44.116 1.00 57.44 256 ASP A O 1
ATOM 2120 N N . ALA A 1 257 ? 4.331 11.430 42.113 1.00 60.47 257 ALA A N 1
ATOM 2121 C CA . ALA A 1 257 ? 5.692 11.108 41.650 1.00 60.47 257 ALA A CA 1
ATOM 2122 C C . ALA A 1 257 ? 6.710 12.255 41.812 1.00 60.47 257 ALA A C 1
ATOM 2124 O O . ALA A 1 257 ? 6.570 13.329 41.228 1.00 60.47 257 ALA A O 1
ATOM 2125 N N . LYS A 1 258 ? 7.826 11.987 42.512 1.00 75.44 258 LYS A N 1
ATOM 2126 C CA . LYS A 1 258 ? 9.046 12.813 42.420 1.00 75.44 258 LYS A CA 1
ATOM 2127 C C . LYS A 1 258 ? 9.512 12.869 40.949 1.00 75.44 258 LYS A C 1
ATOM 2129 O O . LYS A 1 258 ? 9.559 11.809 40.316 1.00 75.44 258 LYS A O 1
ATOM 2134 N N . PRO A 1 259 ? 9.935 14.033 40.416 1.00 75.06 259 PRO A N 1
ATOM 2135 C CA . PRO A 1 259 ? 10.351 14.182 39.014 1.00 75.06 259 PRO A CA 1
ATOM 2136 C C . PRO A 1 259 ? 11.409 13.164 38.554 1.00 75.06 259 PRO A C 1
ATOM 2138 O O . PRO A 1 259 ? 11.351 12.670 37.432 1.00 75.06 259 PRO A O 1
ATOM 2141 N N . GLU A 1 260 ? 12.333 12.778 39.439 1.00 80.06 260 GLU A N 1
ATOM 2142 C CA . GLU A 1 260 ? 13.368 11.771 39.159 1.00 80.06 260 GLU A CA 1
ATOM 2143 C C . GLU A 1 260 ? 12.801 10.367 38.905 1.00 80.06 260 GLU A C 1
ATOM 2145 O O . GLU A 1 260 ? 13.280 9.645 38.032 1.00 80.06 260 GLU A O 1
ATOM 2150 N N . SER A 1 261 ? 11.761 9.967 39.643 1.00 79.56 261 SER A N 1
ATOM 2151 C CA . SER A 1 261 ? 11.107 8.669 39.445 1.00 79.56 261 SER A CA 1
ATOM 2152 C C . SER A 1 261 ? 10.306 8.645 38.143 1.00 79.56 261 SER A C 1
ATOM 2154 O O . SER A 1 261 ? 10.251 7.606 37.485 1.00 79.56 261 SER A O 1
ATOM 2156 N N . LEU A 1 262 ? 9.722 9.784 37.757 1.00 75.56 262 LEU A N 1
ATOM 2157 C CA . LEU A 1 262 ? 9.031 9.940 36.480 1.00 75.56 262 LEU A CA 1
ATOM 2158 C C . LEU A 1 262 ? 10.008 9.842 35.303 1.00 75.56 262 LEU A C 1
ATOM 2160 O O . LEU A 1 262 ? 9.738 9.107 34.355 1.00 75.56 262 LEU A O 1
ATOM 2164 N N . MET A 1 263 ? 11.153 10.529 35.381 1.00 81.19 263 MET A N 1
ATOM 2165 C CA . MET A 1 263 ? 12.178 10.453 34.337 1.00 81.19 263 MET A CA 1
ATOM 2166 C C . MET A 1 263 ? 12.713 9.030 34.168 1.00 81.19 263 MET A C 1
ATOM 2168 O O . MET A 1 263 ? 12.747 8.545 33.042 1.00 81.19 263 MET A O 1
ATOM 2172 N N . LYS A 1 264 ? 13.013 8.311 35.261 1.00 85.56 264 LYS A N 1
ATOM 2173 C CA . LYS A 1 264 ? 13.449 6.903 35.180 1.00 85.56 264 LYS A CA 1
ATOM 2174 C C . LYS A 1 264 ? 12.427 6.006 34.476 1.00 85.56 264 LYS A C 1
ATOM 2176 O O . LYS A 1 264 ? 12.798 5.230 33.600 1.00 85.56 264 LYS A O 1
ATOM 2181 N N . ARG A 1 265 ? 11.136 6.147 34.796 1.00 82.12 265 ARG A N 1
ATOM 2182 C CA . ARG A 1 265 ? 10.071 5.374 34.137 1.00 82.12 265 ARG A CA 1
ATOM 2183 C C . ARG A 1 265 ? 9.949 5.709 32.647 1.00 82.12 265 ARG A C 1
ATOM 2185 O O . ARG A 1 265 ? 9.806 4.805 31.829 1.00 82.12 265 ARG A O 1
ATOM 2192 N N . LEU A 1 266 ? 10.018 6.991 32.286 1.00 81.44 266 LEU A N 1
ATOM 2193 C CA . LEU A 1 266 ? 9.991 7.416 30.883 1.00 81.44 266 LEU A CA 1
ATOM 2194 C C . LEU A 1 266 ? 11.212 6.898 30.117 1.00 81.44 266 LEU A C 1
ATOM 2196 O O . LEU A 1 266 ? 11.067 6.427 28.993 1.00 81.44 266 LEU A O 1
ATOM 2200 N N . GLU A 1 267 ? 12.399 6.920 30.719 1.00 88.19 267 GLU A N 1
ATOM 2201 C CA . GLU A 1 267 ? 13.605 6.338 30.128 1.00 88.19 267 GLU A CA 1
ATOM 2202 C C . GLU A 1 267 ? 13.466 4.828 29.896 1.00 88.19 267 GLU A C 1
ATOM 2204 O O . GLU A 1 267 ? 13.875 4.332 28.846 1.00 88.19 267 GLU A O 1
ATOM 2209 N N . GLU A 1 268 ? 12.877 4.087 30.838 1.00 86.25 268 GLU A N 1
ATOM 2210 C CA . GLU A 1 268 ? 12.587 2.656 30.686 1.00 86.25 268 GLU A CA 1
ATOM 2211 C C . GLU A 1 268 ? 11.571 2.392 29.563 1.00 86.25 268 GLU A C 1
ATOM 2213 O O . GLU A 1 268 ? 11.789 1.508 28.728 1.00 86.25 268 GLU A O 1
ATOM 2218 N N . GLU A 1 269 ? 10.502 3.190 29.474 1.00 82.94 269 GLU A N 1
ATOM 2219 C CA . GLU A 1 269 ? 9.517 3.106 28.389 1.00 82.94 269 GLU A CA 1
ATOM 2220 C C . GLU A 1 269 ? 10.134 3.450 27.023 1.00 82.94 269 GLU A C 1
ATOM 2222 O O . GLU A 1 269 ? 9.865 2.756 26.041 1.00 82.94 269 GLU A O 1
ATOM 2227 N N . ILE A 1 270 ? 11.004 4.464 26.946 1.00 89.50 270 ILE A N 1
ATOM 2228 C CA . ILE A 1 270 ? 11.730 4.829 25.720 1.00 89.50 270 ILE A CA 1
ATOM 2229 C C . ILE A 1 270 ? 12.692 3.712 25.311 1.00 89.50 270 ILE A C 1
ATOM 2231 O O . ILE A 1 270 ? 12.704 3.329 24.141 1.00 89.50 270 ILE A O 1
ATOM 2235 N N . LYS A 1 271 ? 13.466 3.148 26.248 1.00 89.12 271 LYS A N 1
ATOM 2236 C CA . LYS A 1 271 ? 14.378 2.022 25.975 1.00 89.12 271 LYS A CA 1
ATOM 2237 C C . LYS A 1 271 ? 13.616 0.802 25.461 1.00 89.12 271 LYS A C 1
ATOM 2239 O O . LYS A 1 271 ? 14.032 0.192 24.476 1.00 89.12 271 LYS A O 1
ATOM 2244 N N . PHE A 1 272 ? 12.477 0.481 26.073 1.00 83.94 272 PHE A N 1
ATOM 2245 C CA . PHE A 1 272 ? 11.615 -0.608 25.619 1.00 83.94 272 PHE A CA 1
ATOM 2246 C C . PHE A 1 272 ? 11.031 -0.335 24.226 1.00 83.94 272 PHE A C 1
ATOM 2248 O O . PHE A 1 272 ? 11.142 -1.176 23.338 1.00 83.94 272 PHE A O 1
ATOM 2255 N N . ASN A 1 273 ? 10.452 0.848 24.002 1.00 85.50 273 ASN A N 1
ATOM 2256 C CA . ASN A 1 273 ? 9.878 1.213 22.705 1.00 85.50 273 ASN A CA 1
ATOM 2257 C C . ASN A 1 273 ? 10.942 1.237 21.599 1.00 85.50 273 ASN A C 1
ATOM 2259 O O . ASN A 1 273 ? 10.679 0.779 20.490 1.00 85.50 273 ASN A O 1
ATOM 2263 N N . SER A 1 274 ? 12.151 1.707 21.914 1.00 89.69 274 SER A N 1
ATOM 2264 C CA . SER A 1 274 ? 13.305 1.652 21.018 1.00 89.69 274 SER A CA 1
ATOM 2265 C C . SER A 1 274 ? 13.620 0.212 20.616 1.00 89.69 274 SER A C 1
ATOM 2267 O O . SER A 1 274 ? 13.684 -0.077 19.423 1.00 89.69 274 SER A O 1
ATOM 2269 N N . TYR A 1 275 ? 13.713 -0.720 21.570 1.00 86.69 275 TYR A N 1
ATOM 2270 C CA . TYR A 1 275 ? 13.916 -2.143 21.274 1.00 86.69 275 TYR A CA 1
ATOM 2271 C C . TYR A 1 275 ? 12.797 -2.735 20.396 1.00 86.69 275 TYR A C 1
ATOM 2273 O O . TYR A 1 275 ? 13.079 -3.433 19.421 1.00 86.69 275 TYR A O 1
ATOM 2281 N N . MET A 1 276 ? 11.532 -2.417 20.685 1.00 84.44 276 MET A N 1
ATOM 2282 C CA . MET A 1 276 ? 10.396 -2.902 19.892 1.00 84.44 276 MET A CA 1
ATOM 2283 C C . MET A 1 276 ? 10.456 -2.416 18.437 1.00 84.44 276 MET A C 1
ATOM 2285 O O . MET A 1 276 ? 10.223 -3.202 17.522 1.00 84.44 276 MET A O 1
ATOM 2289 N N . VAL A 1 277 ? 10.789 -1.139 18.215 1.00 88.94 277 VAL A N 1
ATOM 2290 C CA . VAL A 1 277 ? 10.832 -0.521 16.878 1.00 88.94 277 VAL A CA 1
ATOM 2291 C C . VAL A 1 277 ? 12.086 -0.902 16.096 1.00 88.94 277 VAL A C 1
ATOM 2293 O O . VAL A 1 277 ? 12.011 -1.041 14.880 1.00 88.94 277 VAL A O 1
ATOM 2296 N N . THR A 1 278 ? 13.229 -1.059 16.761 1.00 88.06 278 THR A N 1
ATOM 2297 C CA . THR A 1 278 ? 14.514 -1.315 16.087 1.00 88.06 278 THR A CA 1
ATOM 2298 C C . THR A 1 278 ? 14.787 -2.797 15.860 1.00 88.06 278 THR A C 1
ATOM 2300 O O . THR A 1 278 ? 15.356 -3.152 14.832 1.00 88.06 278 THR A O 1
ATOM 2303 N N . GLU A 1 279 ? 14.369 -3.674 16.779 1.00 83.75 279 GLU A N 1
ATOM 2304 C CA . GLU A 1 279 ? 14.692 -5.102 16.715 1.00 83.75 279 GLU A CA 1
ATOM 2305 C C . GLU A 1 279 ? 13.457 -5.983 16.482 1.00 83.75 279 GLU A C 1
ATOM 2307 O O . GLU A 1 279 ? 13.460 -6.775 15.541 1.00 83.75 279 GLU A O 1
ATOM 2312 N N . LYS A 1 280 ? 12.409 -5.880 17.316 1.00 84.31 280 LYS A N 1
ATOM 2313 C CA . LYS A 1 280 ? 11.307 -6.865 17.312 1.00 84.31 280 LYS A CA 1
ATOM 2314 C C . LYS A 1 280 ? 10.365 -6.710 16.112 1.00 84.31 280 LYS A C 1
ATOM 2316 O O . LYS A 1 280 ? 10.239 -7.626 15.302 1.00 84.31 280 LYS A O 1
ATOM 2321 N N . PHE A 1 281 ? 9.728 -5.548 15.966 1.00 86.06 281 PHE A N 1
ATOM 2322 C CA . PHE A 1 281 ? 8.727 -5.321 14.919 1.00 86.06 281 PHE A CA 1
ATOM 2323 C C . PHE A 1 281 ? 9.283 -5.408 13.495 1.00 86.06 281 PHE A C 1
ATOM 2325 O O . PHE A 1 281 ? 8.593 -5.977 12.653 1.00 86.06 281 PHE A O 1
ATOM 2332 N N . PRO A 1 282 ? 10.499 -4.919 13.177 1.00 91.38 282 PRO A N 1
ATOM 2333 C CA . PRO A 1 282 ? 11.063 -5.100 11.843 1.00 91.38 282 PRO A CA 1
ATOM 2334 C C . PRO A 1 282 ? 11.259 -6.574 11.484 1.00 91.38 282 PRO A C 1
ATOM 2336 O O . PRO A 1 282 ? 10.910 -6.967 10.374 1.00 91.38 282 PRO A O 1
ATOM 2339 N N . LYS A 1 283 ? 11.744 -7.399 12.425 1.00 88.12 283 LYS A N 1
ATOM 2340 C CA . LYS A 1 283 ? 11.907 -8.847 12.217 1.00 88.12 283 LYS A CA 1
ATOM 2341 C C . LYS A 1 283 ? 10.563 -9.542 12.005 1.00 88.12 283 LYS A C 1
ATOM 2343 O O . LYS A 1 283 ? 10.418 -10.308 11.057 1.00 88.12 283 LYS A O 1
ATOM 2348 N N . GLU A 1 284 ? 9.566 -9.249 12.840 1.00 87.19 284 GLU A N 1
ATOM 2349 C CA . GLU A 1 284 ? 8.210 -9.794 12.684 1.00 87.19 284 GLU A CA 1
ATOM 2350 C C . GLU A 1 284 ? 7.569 -9.361 11.355 1.00 87.19 284 GLU A C 1
ATOM 2352 O O . GLU A 1 284 ? 6.982 -10.182 10.650 1.00 87.19 284 GLU A O 1
ATOM 2357 N N . LEU A 1 285 ? 7.725 -8.088 10.976 1.00 88.75 285 LEU A N 1
ATOM 2358 C CA . LEU A 1 285 ? 7.223 -7.541 9.717 1.00 88.75 285 LEU A CA 1
ATOM 2359 C C . LEU A 1 285 ? 7.898 -8.202 8.513 1.00 88.75 285 LEU A C 1
ATOM 2361 O O . LEU A 1 285 ? 7.222 -8.542 7.546 1.00 88.75 285 LEU A O 1
ATOM 2365 N N . GLU A 1 286 ? 9.218 -8.381 8.547 1.00 92.50 286 GLU A N 1
ATOM 2366 C CA . GLU A 1 286 ? 9.961 -9.049 7.480 1.00 92.50 286 GLU A CA 1
ATOM 2367 C C . GLU A 1 286 ? 9.547 -10.520 7.357 1.00 92.50 286 GLU A C 1
ATOM 2369 O O . GLU A 1 286 ? 9.314 -10.994 6.246 1.00 92.50 286 GLU A O 1
ATOM 2374 N N . ASN A 1 287 ? 9.364 -11.221 8.479 1.00 91.00 287 ASN A N 1
ATOM 2375 C CA . ASN A 1 287 ? 8.856 -12.592 8.492 1.00 91.00 287 ASN A CA 1
ATOM 2376 C C . ASN A 1 287 ? 7.447 -12.680 7.889 1.00 91.00 287 ASN A C 1
ATOM 2378 O O . ASN A 1 287 ? 7.205 -13.527 7.031 1.00 91.00 287 ASN A O 1
ATOM 2382 N N . LYS A 1 288 ? 6.538 -11.765 8.251 1.00 91.31 288 LYS A N 1
ATOM 2383 C CA . LYS A 1 288 ? 5.185 -11.708 7.672 1.00 91.31 288 LYS A CA 1
ATOM 2384 C C . LYS A 1 288 ? 5.189 -11.332 6.191 1.00 91.31 288 LYS A C 1
ATOM 2386 O O . LYS A 1 288 ? 4.423 -11.899 5.419 1.00 91.31 288 LYS A O 1
ATOM 2391 N N . LYS A 1 289 ? 6.074 -10.428 5.761 1.00 90.94 289 LYS A N 1
ATOM 2392 C CA . LYS A 1 289 ? 6.273 -10.110 4.336 1.00 90.94 289 LYS A CA 1
ATOM 2393 C C . LYS A 1 289 ? 6.790 -11.316 3.553 1.00 90.94 289 LYS A C 1
ATOM 2395 O O . LYS A 1 289 ? 6.314 -11.552 2.448 1.00 90.94 289 LYS A O 1
ATOM 2400 N N . LYS A 1 290 ? 7.727 -12.087 4.118 1.00 93.00 290 LYS A N 1
ATOM 2401 C CA . LYS A 1 290 ? 8.213 -13.342 3.521 1.00 93.00 290 LYS A CA 1
ATOM 2402 C C . LYS A 1 290 ? 7.087 -14.366 3.406 1.00 93.00 290 LYS A C 1
ATOM 2404 O O . LYS A 1 290 ? 6.907 -14.928 2.335 1.00 93.00 290 LYS A O 1
ATOM 2409 N N . GLU A 1 291 ? 6.298 -14.552 4.463 1.00 92.19 291 GLU A N 1
ATOM 2410 C CA . GLU 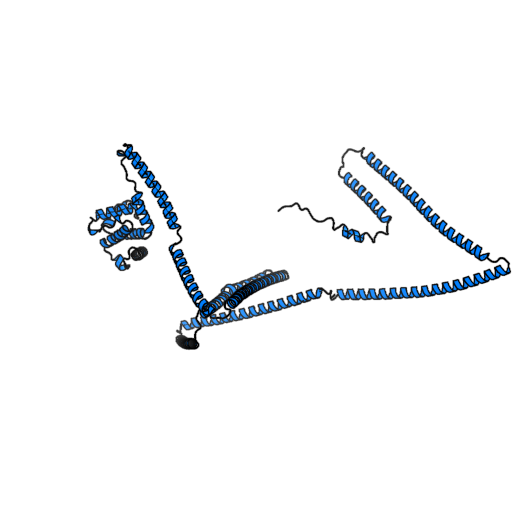A 1 291 ? 5.129 -15.442 4.464 1.00 92.19 291 GLU A CA 1
ATOM 2411 C C . GLU A 1 291 ? 4.111 -15.046 3.382 1.00 92.19 291 GLU A C 1
ATOM 2413 O O . GLU A 1 291 ? 3.706 -15.888 2.585 1.00 92.19 291 GLU A O 1
ATOM 2418 N N . LEU A 1 292 ? 3.772 -13.755 3.274 1.00 89.25 292 LEU A N 1
ATOM 2419 C CA . LEU A 1 292 ? 2.896 -13.242 2.214 1.00 89.25 292 LEU A CA 1
ATOM 2420 C C . LEU A 1 292 ? 3.472 -13.462 0.815 1.00 89.25 292 LEU A C 1
ATOM 2422 O O . LEU A 1 292 ? 2.742 -13.873 -0.079 1.00 89.25 292 LEU A O 1
ATOM 2426 N N . HIS A 1 293 ? 4.770 -13.222 0.623 1.00 91.88 293 HIS A N 1
ATOM 2427 C CA . HIS A 1 293 ? 5.443 -13.467 -0.654 1.00 91.88 293 HIS A CA 1
ATOM 2428 C C . HIS A 1 293 ? 5.390 -14.943 -1.052 1.00 91.88 293 HIS A C 1
ATOM 2430 O O . HIS A 1 293 ? 5.145 -15.258 -2.214 1.00 91.88 293 HIS A O 1
ATOM 2436 N N . PHE A 1 294 ? 5.575 -15.859 -0.097 1.00 86.38 294 PHE A N 1
ATOM 2437 C CA . PHE A 1 294 ? 5.437 -17.292 -0.352 1.00 86.38 294 PHE A CA 1
ATOM 2438 C C . PHE A 1 294 ? 3.999 -17.670 -0.693 1.00 86.38 294 PHE A C 1
ATOM 2440 O O . PHE A 1 294 ? 3.785 -18.338 -1.697 1.00 86.38 294 PHE A O 1
ATOM 2447 N N . LEU A 1 295 ? 3.012 -17.195 0.069 1.00 85.88 295 LEU A N 1
ATOM 2448 C CA . LEU A 1 295 ? 1.600 -17.451 -0.228 1.00 85.88 295 LEU A CA 1
ATOM 2449 C C . LEU A 1 295 ? 1.193 -16.886 -1.593 1.00 85.88 295 LEU A C 1
ATOM 2451 O O . LEU A 1 295 ? 0.490 -17.549 -2.346 1.00 85.88 295 LEU A O 1
ATOM 2455 N N . GLN A 1 296 ? 1.676 -15.696 -1.951 1.00 85.75 296 GLN A N 1
ATOM 2456 C CA . GLN A 1 296 ? 1.431 -15.098 -3.260 1.00 85.75 296 GLN A CA 1
ATOM 2457 C C . GLN A 1 296 ? 2.056 -15.927 -4.387 1.00 85.75 296 GLN A C 1
ATOM 2459 O O . GLN A 1 296 ? 1.417 -16.114 -5.421 1.00 85.75 296 GLN A O 1
ATOM 2464 N N . LYS A 1 297 ? 3.265 -16.467 -4.179 1.00 85.38 297 LYS A N 1
ATOM 2465 C CA . LYS A 1 297 ? 3.878 -17.419 -5.113 1.00 85.38 297 LYS A CA 1
ATOM 2466 C C . LYS A 1 297 ? 3.041 -18.683 -5.265 1.00 85.38 297 LYS A C 1
ATOM 2468 O O . LYS A 1 297 ? 2.734 -19.043 -6.393 1.00 85.38 297 LYS A O 1
ATOM 2473 N N . VAL A 1 298 ? 2.597 -19.284 -4.160 1.00 81.00 298 VAL A N 1
ATOM 2474 C CA . VAL A 1 298 ? 1.739 -20.481 -4.184 1.00 81.00 298 VAL A CA 1
ATOM 2475 C C . VAL A 1 298 ? 0.427 -20.218 -4.929 1.00 81.00 298 VAL A C 1
ATOM 2477 O O . VAL A 1 298 ? -0.013 -21.059 -5.699 1.00 81.00 298 VAL A O 1
ATOM 2480 N N . VAL A 1 299 ? -0.185 -19.041 -4.760 1.00 78.81 299 VAL A N 1
ATOM 2481 C CA . VAL A 1 299 ? -1.398 -18.658 -5.508 1.00 78.81 299 VAL A CA 1
ATOM 2482 C C . VAL A 1 299 ? -1.113 -18.451 -7.001 1.00 78.81 299 VAL A C 1
ATOM 2484 O O . VAL A 1 299 ? -1.981 -18.713 -7.830 1.00 78.81 299 VAL A O 1
ATOM 2487 N N . SER A 1 300 ? 0.077 -17.955 -7.354 1.00 80.81 300 SER A N 1
ATOM 2488 C CA . SER A 1 300 ? 0.483 -17.755 -8.752 1.00 80.81 300 SER A CA 1
ATOM 2489 C C . SER A 1 300 ? 0.922 -19.039 -9.456 1.00 80.81 300 SER A C 1
ATOM 2491 O O . SER A 1 300 ? 0.945 -19.085 -10.686 1.00 80.81 300 SER A O 1
ATOM 2493 N N . GLU A 1 301 ? 1.276 -20.072 -8.694 1.00 76.62 301 GLU A N 1
ATOM 2494 C CA . GLU A 1 301 ? 1.598 -21.381 -9.237 1.00 76.62 301 GLU A CA 1
ATOM 2495 C C . GLU A 1 301 ? 0.305 -22.078 -9.701 1.00 76.62 301 GLU A C 1
ATOM 2497 O O . GLU A 1 301 ? -0.712 -22.053 -9.001 1.00 76.62 301 GLU A O 1
ATOM 2502 N N . PRO A 1 302 ? 0.293 -22.678 -10.906 1.00 74.50 302 PRO A N 1
ATOM 2503 C CA . PRO A 1 302 ? -0.850 -23.458 -11.365 1.00 74.50 302 PRO A CA 1
ATOM 2504 C C . PRO A 1 302 ? -1.092 -24.631 -10.409 1.00 74.50 302 PRO A C 1
ATOM 2506 O O . PRO A 1 302 ? -0.152 -25.136 -9.801 1.00 74.50 302 PRO A O 1
ATOM 2509 N N . ALA A 1 303 ? -2.346 -25.080 -10.286 1.00 63.19 303 ALA A N 1
ATOM 2510 C CA . ALA A 1 303 ? -2.713 -26.191 -9.409 1.00 63.19 303 ALA A CA 1
ATOM 2511 C C . ALA A 1 303 ? -1.877 -27.447 -9.733 1.00 63.19 303 ALA A C 1
ATOM 2513 O O . ALA A 1 303 ? -2.159 -28.148 -10.705 1.00 63.19 303 ALA A O 1
ATOM 2514 N N . MET A 1 304 ? -0.833 -27.691 -8.937 1.00 68.25 304 MET A N 1
ATOM 2515 C CA . MET A 1 304 ? 0.045 -28.853 -9.060 1.00 68.25 304 MET A CA 1
ATOM 2516 C C . MET A 1 304 ? -0.710 -30.134 -8.699 1.00 68.25 304 MET A C 1
ATOM 2518 O O . MET A 1 304 ? -1.565 -30.140 -7.809 1.00 68.25 304 MET A O 1
ATOM 2522 N N . GLY A 1 305 ? -0.397 -31.227 -9.399 1.00 76.12 305 GLY A N 1
ATOM 2523 C CA . GLY A 1 305 ? -0.953 -32.542 -9.094 1.00 76.12 305 GLY A CA 1
ATOM 2524 C C . GLY A 1 305 ? -0.339 -33.145 -7.826 1.00 76.12 305 GLY A C 1
ATOM 2525 O O . GLY A 1 305 ? 0.744 -32.758 -7.393 1.00 76.12 305 GLY A O 1
ATOM 2526 N N . GLN A 1 306 ? -1.000 -34.152 -7.245 1.00 76.69 306 GLN A N 1
ATOM 2527 C CA . GLN A 1 306 ? -0.489 -34.876 -6.069 1.00 76.69 306 GLN A CA 1
ATOM 2528 C C . GLN A 1 306 ? 0.897 -35.511 -6.323 1.00 76.69 306 GLN A C 1
ATOM 2530 O O . GLN A 1 306 ? 1.688 -35.639 -5.394 1.00 76.69 306 GLN A O 1
ATOM 2535 N N . SER A 1 307 ? 1.205 -35.885 -7.571 1.00 82.81 307 SER A N 1
ATOM 2536 C CA . SER A 1 307 ? 2.518 -36.402 -7.987 1.00 82.81 307 SER A CA 1
ATOM 2537 C C . SER A 1 307 ? 3.633 -35.366 -7.848 1.00 82.81 307 SER A C 1
ATOM 2539 O O . SER A 1 307 ? 4.692 -35.678 -7.313 1.00 82.81 307 SER A O 1
ATOM 2541 N N . ASP A 1 308 ? 3.377 -34.127 -8.264 1.00 80.19 308 ASP A N 1
ATOM 2542 C CA . ASP A 1 308 ? 4.375 -33.053 -8.267 1.00 80.19 308 ASP A CA 1
ATOM 2543 C C . ASP A 1 308 ? 4.682 -32.602 -6.830 1.00 80.19 308 ASP A C 1
ATOM 2545 O O . ASP A 1 308 ? 5.828 -32.314 -6.482 1.00 80.19 308 ASP A O 1
ATOM 2549 N N . LEU A 1 309 ? 3.663 -32.622 -5.961 1.00 81.25 309 LEU A N 1
ATOM 2550 C CA . LEU A 1 309 ? 3.818 -32.380 -4.525 1.00 81.25 309 LEU A CA 1
ATOM 2551 C C . LEU A 1 309 ? 4.687 -33.450 -3.851 1.00 81.25 309 LEU A C 1
ATOM 2553 O O . LEU A 1 309 ? 5.545 -33.103 -3.043 1.00 81.25 309 LEU A O 1
ATOM 2557 N N . LEU A 1 310 ? 4.517 -34.727 -4.211 1.00 87.00 310 LEU A N 1
ATOM 2558 C CA . LEU A 1 310 ? 5.342 -35.822 -3.687 1.00 87.00 310 LEU A CA 1
ATOM 2559 C C . LEU A 1 310 ? 6.803 -35.717 -4.150 1.00 87.00 310 LEU A C 1
ATOM 2561 O O . LEU A 1 310 ? 7.717 -35.971 -3.365 1.00 87.00 310 LEU A O 1
ATOM 2565 N N . GLU A 1 311 ? 7.052 -35.301 -5.395 1.00 87.81 311 GLU A N 1
ATOM 2566 C CA . GLU A 1 311 ? 8.416 -35.045 -5.876 1.00 87.81 311 GLU A CA 1
ATOM 2567 C C . GLU A 1 311 ? 9.081 -33.874 -5.142 1.00 87.81 311 GLU A C 1
ATOM 2569 O O . GLU A 1 311 ? 10.264 -33.946 -4.795 1.00 87.81 311 GLU A O 1
ATOM 2574 N N . LEU A 1 312 ? 8.336 -32.794 -4.885 1.00 84.69 312 LEU A N 1
ATOM 2575 C CA . LEU A 1 312 ? 8.824 -31.665 -4.093 1.00 84.69 312 LEU A CA 1
ATOM 2576 C C . LEU A 1 312 ? 9.096 -32.070 -2.643 1.00 84.69 312 LEU A C 1
ATOM 2578 O O . LEU A 1 312 ? 10.135 -31.700 -2.102 1.00 84.69 312 LEU A O 1
ATOM 2582 N N . GLU A 1 313 ? 8.225 -32.870 -2.031 1.00 89.25 313 GLU A N 1
ATOM 2583 C CA . GLU A 1 313 ? 8.422 -33.401 -0.680 1.00 89.25 313 GLU A CA 1
ATOM 2584 C C . GLU A 1 313 ? 9.660 -34.306 -0.606 1.00 89.25 313 GLU A C 1
ATOM 2586 O O . GLU A 1 313 ? 10.482 -34.165 0.301 1.00 89.25 313 GLU A O 1
ATOM 2591 N N . SER A 1 314 ? 9.873 -35.160 -1.612 1.00 92.62 314 SER A N 1
ATOM 2592 C CA . SER A 1 314 ? 11.091 -35.967 -1.731 1.00 92.62 314 SER A CA 1
ATOM 2593 C C . SER A 1 314 ? 12.346 -35.096 -1.839 1.00 92.62 314 SER A C 1
ATOM 2595 O O . SER A 1 314 ? 13.328 -35.354 -1.143 1.00 92.62 314 SER A O 1
ATOM 2597 N N . LYS A 1 315 ? 12.320 -34.034 -2.657 1.00 92.19 315 LYS A N 1
ATOM 2598 C CA . LYS A 1 315 ? 13.442 -33.085 -2.790 1.00 92.19 315 LYS A CA 1
ATOM 2599 C C . LYS A 1 315 ? 13.695 -32.305 -1.500 1.00 92.19 315 LYS A C 1
ATOM 2601 O O . LYS A 1 315 ? 14.849 -32.103 -1.129 1.00 92.19 315 LYS A O 1
ATOM 2606 N N . ILE A 1 316 ? 12.643 -31.884 -0.795 1.00 91.69 316 ILE A N 1
ATOM 2607 C CA . ILE A 1 316 ? 12.753 -31.222 0.513 1.00 91.69 316 ILE A CA 1
ATOM 2608 C C . ILE A 1 316 ? 13.413 -32.164 1.519 1.00 91.69 316 ILE A C 1
ATOM 2610 O O . ILE A 1 316 ? 14.340 -31.757 2.217 1.00 91.69 316 ILE A O 1
ATOM 2614 N N . ASN A 1 317 ? 12.985 -33.426 1.566 1.00 93.56 317 ASN A N 1
ATOM 2615 C CA . ASN A 1 317 ? 13.575 -34.430 2.445 1.00 93.56 317 ASN A CA 1
ATOM 2616 C C . ASN A 1 317 ? 15.047 -34.686 2.102 1.00 93.56 317 ASN A C 1
ATOM 2618 O O . ASN A 1 317 ? 15.885 -34.688 3.001 1.00 93.56 317 ASN A O 1
ATOM 2622 N N . GLU A 1 318 ? 15.393 -34.808 0.821 1.00 95.00 318 GLU A N 1
ATOM 2623 C CA . GLU A 1 318 ? 16.779 -34.972 0.383 1.00 95.00 318 GLU A CA 1
ATOM 2624 C C . GLU A 1 318 ? 17.649 -33.771 0.789 1.00 95.00 318 GLU A C 1
ATOM 2626 O O . GLU A 1 318 ? 18.678 -33.942 1.445 1.00 95.00 318 GLU A O 1
ATOM 2631 N N . ILE A 1 319 ? 17.210 -32.541 0.511 1.00 93.06 319 ILE A N 1
ATOM 2632 C CA . ILE A 1 319 ? 17.935 -31.326 0.910 1.00 93.06 319 ILE A CA 1
ATOM 2633 C C . ILE A 1 319 ? 18.051 -31.232 2.437 1.00 93.06 319 ILE A C 1
ATOM 2635 O O . ILE A 1 319 ? 19.1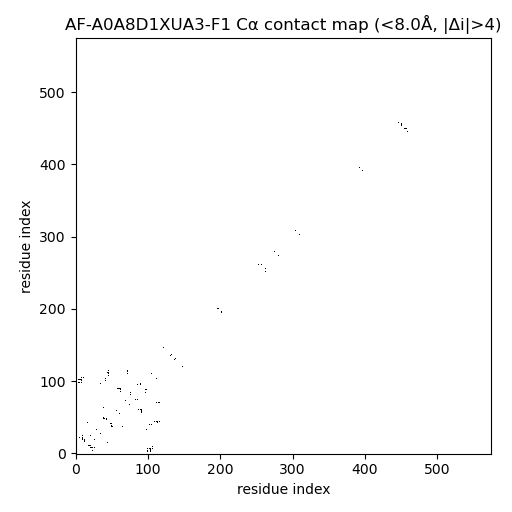22 -30.906 2.944 1.00 93.06 319 ILE A O 1
ATOM 2639 N N . ASN A 1 320 ? 17.003 -31.567 3.194 1.00 91.88 320 ASN A N 1
ATOM 2640 C CA . ASN A 1 320 ? 17.057 -31.593 4.657 1.00 91.88 320 ASN A CA 1
ATOM 2641 C C . ASN A 1 320 ? 18.081 -32.612 5.170 1.00 91.88 320 ASN A C 1
ATOM 2643 O O . ASN A 1 320 ? 18.831 -32.311 6.100 1.00 91.88 320 ASN A O 1
ATOM 2647 N N . THR A 1 321 ? 18.179 -33.793 4.548 1.00 93.19 321 THR A N 1
ATOM 2648 C CA . THR A 1 321 ? 19.228 -34.763 4.897 1.00 93.19 321 THR A CA 1
ATOM 2649 C C . THR A 1 321 ? 20.623 -34.228 4.582 1.00 93.19 321 THR A C 1
ATOM 2651 O O . THR A 1 321 ? 21.517 -34.360 5.416 1.00 93.19 321 THR A O 1
ATOM 2654 N N . GLN A 1 322 ? 20.810 -33.543 3.449 1.00 92.19 322 GLN A N 1
ATOM 2655 C CA . GLN A 1 322 ? 22.083 -32.905 3.099 1.00 92.19 322 GLN A CA 1
ATOM 2656 C C . GLN A 1 322 ? 22.443 -31.779 4.078 1.00 92.19 322 GLN A C 1
ATOM 2658 O O . GLN A 1 322 ? 23.588 -31.689 4.517 1.00 92.19 322 GLN A O 1
ATOM 2663 N N . ILE A 1 323 ? 21.475 -30.949 4.478 1.00 87.75 323 ILE A N 1
ATOM 2664 C CA . ILE A 1 323 ? 21.660 -29.904 5.493 1.00 87.75 323 ILE A CA 1
ATOM 2665 C C . ILE A 1 323 ? 22.073 -30.534 6.823 1.00 87.75 323 ILE A C 1
ATOM 2667 O O . ILE A 1 323 ? 23.053 -30.090 7.415 1.00 87.75 323 ILE A O 1
ATOM 2671 N N . ASN A 1 324 ? 21.393 -31.591 7.268 1.00 87.44 324 ASN A N 1
ATOM 2672 C CA . ASN A 1 324 ? 21.737 -32.289 8.507 1.00 87.44 324 ASN A CA 1
ATOM 2673 C C . ASN A 1 324 ? 23.149 -32.887 8.450 1.00 87.44 324 ASN A C 1
ATOM 2675 O O . ASN A 1 324 ? 23.923 -32.701 9.386 1.00 87.44 324 ASN A O 1
ATOM 2679 N N . GLN A 1 325 ? 23.537 -33.498 7.328 1.00 88.06 325 GLN A N 1
ATOM 2680 C CA . GLN A 1 325 ? 24.902 -33.994 7.116 1.00 88.06 325 GLN A CA 1
ATOM 2681 C C . GLN A 1 325 ? 25.944 -32.864 7.119 1.00 88.06 325 GLN A C 1
ATOM 2683 O O . GLN A 1 325 ? 27.055 -33.041 7.617 1.00 88.06 325 GLN A O 1
ATOM 2688 N N . LEU A 1 326 ? 25.619 -31.691 6.565 1.00 85.25 326 LEU A N 1
ATOM 2689 C CA . LEU A 1 326 ? 26.498 -30.518 6.594 1.00 85.25 326 LEU A CA 1
ATOM 2690 C C . LEU A 1 326 ? 26.603 -29.913 7.998 1.00 85.25 326 LEU A C 1
ATOM 2692 O O . LEU A 1 326 ? 27.688 -29.482 8.385 1.00 85.25 326 LEU A O 1
ATOM 2696 N N . ILE A 1 327 ? 25.514 -29.905 8.771 1.00 78.00 327 ILE A N 1
ATOM 2697 C CA . ILE A 1 327 ? 25.510 -29.494 10.180 1.00 78.00 327 ILE A CA 1
ATOM 2698 C C . ILE A 1 327 ? 26.380 -30.448 11.000 1.00 78.00 327 ILE A C 1
ATOM 2700 O O . ILE A 1 327 ? 27.243 -29.986 11.740 1.00 78.00 327 ILE A O 1
ATOM 2704 N N . GLU A 1 328 ? 26.221 -31.757 10.820 1.00 78.06 328 GLU A N 1
ATOM 2705 C CA . GLU A 1 328 ? 27.017 -32.781 11.499 1.00 78.06 328 GLU A CA 1
ATOM 2706 C C . GLU A 1 328 ? 28.510 -32.647 11.155 1.00 78.06 328 GLU A C 1
ATOM 2708 O O . GLU A 1 328 ? 29.352 -32.535 12.047 1.00 78.06 328 GLU A O 1
ATOM 2713 N N . LYS A 1 329 ? 28.846 -32.504 9.864 1.00 79.19 329 LYS A N 1
ATOM 2714 C CA . LYS A 1 329 ? 30.218 -32.212 9.413 1.00 79.19 329 LYS A CA 1
ATOM 2715 C C . LYS A 1 329 ? 30.760 -30.911 10.004 1.00 79.19 329 LYS A C 1
ATOM 2717 O O . LYS A 1 329 ? 31.931 -30.860 10.368 1.00 79.19 329 LYS A O 1
ATOM 2722 N N . LYS A 1 330 ? 29.937 -29.865 10.117 1.00 71.81 330 LYS A N 1
ATOM 2723 C CA . LYS A 1 330 ? 30.327 -28.584 10.723 1.00 71.81 330 LYS A CA 1
ATOM 2724 C C . LYS A 1 330 ? 30.578 -28.715 12.226 1.00 71.81 330 LYS A C 1
ATOM 2726 O O . LYS A 1 330 ? 31.520 -28.110 12.719 1.00 71.81 330 LYS A O 1
ATOM 2731 N N . MET A 1 331 ? 29.794 -29.517 12.946 1.00 62.66 331 MET A N 1
ATOM 2732 C CA . MET A 1 331 ? 30.020 -29.767 14.374 1.00 62.66 331 MET A CA 1
ATOM 2733 C C . MET A 1 331 ? 31.306 -30.565 14.632 1.00 62.66 331 MET A C 1
ATOM 2735 O O . MET A 1 331 ? 31.994 -30.296 15.614 1.00 62.66 331 MET A O 1
ATOM 2739 N N . ILE A 1 332 ? 31.668 -31.485 13.731 1.00 65.25 332 ILE A N 1
ATOM 2740 C CA . ILE A 1 332 ? 32.910 -32.275 13.809 1.00 65.25 332 ILE A CA 1
ATOM 2741 C C . ILE A 1 332 ? 34.154 -31.426 13.482 1.00 65.25 332 ILE A C 1
ATOM 2743 O O . ILE A 1 332 ? 35.234 -31.679 14.010 1.00 65.25 332 ILE A O 1
ATOM 2747 N N . ARG A 1 333 ? 34.018 -30.401 12.629 1.00 60.59 333 ARG A N 1
ATOM 2748 C CA . ARG A 1 333 ? 35.132 -29.596 12.091 1.00 60.59 333 ARG A CA 1
ATOM 2749 C C . ARG A 1 333 ? 35.389 -28.278 12.833 1.00 60.59 333 ARG A C 1
ATOM 2751 O O . ARG A 1 333 ? 36.031 -27.400 12.264 1.00 60.59 333 ARG A O 1
ATOM 2758 N N . ASN A 1 334 ? 34.891 -28.121 14.062 1.00 53.91 334 ASN A N 1
ATOM 2759 C CA . ASN A 1 334 ? 35.157 -26.930 14.872 1.00 53.91 334 ASN A CA 1
ATOM 2760 C C . ASN A 1 334 ? 36.665 -26.811 15.170 1.00 53.91 334 ASN A C 1
ATOM 2762 O O . ASN A 1 334 ? 37.193 -27.440 16.085 1.00 53.91 334 ASN A O 1
ATOM 2766 N N . GLU A 1 335 ? 37.345 -25.974 14.389 1.00 52.72 335 GLU A N 1
ATOM 2767 C CA . GLU A 1 335 ? 38.708 -25.506 14.634 1.00 52.72 335 GLU A CA 1
ATOM 2768 C C . GLU A 1 335 ? 38.800 -24.828 16.022 1.00 52.72 335 GLU A C 1
ATOM 2770 O O . GLU A 1 335 ? 37.861 -24.129 16.431 1.00 52.72 335 GLU A O 1
ATOM 2775 N N . PRO A 1 336 ? 39.928 -24.942 16.754 1.00 58.50 336 PRO A N 1
ATOM 2776 C CA . PRO A 1 336 ? 40.073 -24.407 18.117 1.00 58.50 336 PRO A CA 1
ATOM 2777 C C . PRO A 1 336 ? 39.787 -22.898 18.234 1.00 58.50 336 PRO A C 1
ATOM 2779 O O . PRO A 1 336 ? 39.361 -22.410 19.283 1.00 58.50 336 PRO A O 1
ATOM 2782 N N . ILE A 1 337 ? 39.990 -22.154 17.143 1.00 55.53 337 ILE A N 1
ATOM 2783 C CA . ILE A 1 337 ? 39.767 -20.705 17.052 1.00 55.53 337 ILE A CA 1
ATOM 2784 C C . ILE A 1 337 ? 38.270 -20.380 16.866 1.00 55.53 337 ILE A C 1
ATOM 2786 O O . ILE A 1 337 ? 37.768 -19.413 17.446 1.00 55.53 337 ILE A O 1
ATOM 2790 N N . GLU A 1 338 ? 37.523 -21.216 16.135 1.00 56.78 338 GLU A N 1
ATOM 2791 C CA . GLU A 1 338 ? 36.067 -21.091 15.982 1.00 56.78 338 GLU A CA 1
ATOM 2792 C C . GLU A 1 338 ? 35.320 -21.506 17.254 1.00 56.78 338 GLU A C 1
ATOM 2794 O O . GLU A 1 338 ? 34.276 -20.929 17.551 1.00 56.78 338 GLU A O 1
ATOM 2799 N N . GLY A 1 339 ? 35.877 -22.414 18.064 1.00 64.81 339 GLY A N 1
ATOM 2800 C CA . GLY A 1 339 ? 35.302 -22.841 19.344 1.00 64.81 339 GLY A CA 1
ATOM 2801 C C . GLY A 1 339 ? 35.031 -21.679 20.308 1.00 64.81 339 GLY A C 1
ATOM 2802 O O . GLY A 1 339 ? 33.931 -21.576 20.853 1.00 64.81 339 GLY A O 1
ATOM 2803 N N . ARG A 1 340 ? 35.969 -20.730 20.452 1.00 67.69 340 ARG A N 1
ATOM 2804 C CA . ARG A 1 340 ? 35.796 -19.555 21.330 1.00 67.69 340 ARG A CA 1
ATOM 2805 C C . ARG A 1 340 ? 34.722 -18.594 20.809 1.00 67.69 340 ARG A C 1
ATOM 2807 O O . ARG A 1 340 ? 33.902 -18.113 21.587 1.00 67.69 340 ARG A O 1
ATOM 2814 N N . LEU A 1 341 ? 34.679 -18.350 19.497 1.00 70.44 341 LEU A N 1
ATOM 2815 C CA . LEU A 1 341 ? 33.610 -17.564 18.864 1.00 70.44 341 LEU A CA 1
ATOM 2816 C C . LEU A 1 341 ? 32.260 -18.292 18.904 1.00 70.44 341 LEU A C 1
ATOM 2818 O O . LEU A 1 341 ? 31.229 -17.638 19.044 1.00 70.44 341 LEU A O 1
ATOM 2822 N N . SER A 1 342 ? 32.247 -19.625 18.833 1.00 74.81 342 SER A N 1
ATOM 2823 C CA . SER A 1 342 ? 31.035 -20.439 18.948 1.00 74.81 342 SER A CA 1
ATOM 2824 C C . SER A 1 342 ? 30.412 -20.315 20.338 1.00 74.81 342 SER A C 1
ATOM 2826 O O . SER A 1 342 ? 29.202 -20.131 20.430 1.00 74.81 342 SER A O 1
ATOM 2828 N N . LEU A 1 343 ? 31.229 -20.273 21.400 1.00 78.62 343 LEU A N 1
ATOM 2829 C CA . LEU A 1 343 ? 30.770 -20.027 22.770 1.00 78.62 343 LEU A CA 1
ATOM 2830 C C . LEU A 1 343 ? 30.150 -18.633 22.907 1.00 78.62 343 LEU A C 1
ATOM 2832 O O . LEU A 1 343 ? 29.071 -18.501 23.477 1.00 78.62 343 LEU A O 1
ATOM 2836 N N . TYR A 1 344 ? 30.768 -17.597 22.326 1.00 82.69 344 TYR A N 1
ATOM 2837 C CA . TYR A 1 344 ? 30.181 -16.252 22.315 1.00 82.69 344 TYR A CA 1
ATOM 2838 C C . TYR A 1 344 ? 28.890 -16.180 21.488 1.00 82.69 344 TYR A C 1
ATOM 2840 O O . TYR A 1 344 ? 27.950 -15.504 21.897 1.00 82.69 344 TYR A O 1
ATOM 2848 N N . ARG A 1 345 ? 28.795 -16.899 20.361 1.00 81.38 345 ARG A N 1
ATOM 2849 C CA . ARG A 1 345 ? 27.555 -17.006 19.568 1.00 81.38 345 ARG A CA 1
ATOM 2850 C C . ARG A 1 345 ? 26.459 -17.747 20.330 1.00 81.38 345 ARG A C 1
ATOM 2852 O O . ARG A 1 345 ? 25.313 -17.308 20.313 1.00 81.38 345 ARG A O 1
ATOM 2859 N N . GLN A 1 346 ? 26.805 -18.823 21.032 1.00 83.50 346 GLN A N 1
ATOM 2860 C CA . GLN A 1 346 ? 25.881 -19.571 21.879 1.00 83.50 346 GLN A CA 1
ATOM 2861 C C . GLN A 1 346 ? 25.406 -18.709 23.051 1.00 83.50 346 GLN A C 1
ATOM 2863 O O . GLN A 1 346 ? 24.209 -18.626 23.309 1.00 83.50 346 GLN A O 1
ATOM 2868 N N . GLN A 1 347 ? 26.314 -17.993 23.713 1.00 85.88 347 GLN A N 1
ATOM 2869 C CA . GLN A 1 347 ? 25.972 -17.068 24.787 1.00 85.88 347 GLN A CA 1
ATOM 2870 C C . GLN A 1 347 ? 25.101 -15.909 24.281 1.00 85.88 347 GLN A C 1
ATOM 2872 O O . GLN A 1 347 ? 24.110 -15.577 24.925 1.00 85.88 347 GLN A O 1
ATOM 2877 N N . ALA A 1 348 ? 25.400 -15.342 23.109 1.00 84.12 348 ALA A N 1
ATOM 2878 C CA . ALA A 1 348 ? 24.570 -14.322 22.471 1.00 84.12 348 ALA A CA 1
ATOM 2879 C C . ALA A 1 348 ? 23.177 -14.856 22.099 1.00 84.12 348 ALA A C 1
ATOM 2881 O O . ALA A 1 348 ? 22.188 -14.162 22.317 1.00 84.12 348 ALA A O 1
ATOM 2882 N N . SER A 1 349 ? 23.077 -16.096 21.610 1.00 84.44 349 SER A N 1
ATOM 2883 C CA . SER A 1 349 ? 21.798 -16.765 21.339 1.00 84.44 349 SER A CA 1
ATOM 2884 C C . SER A 1 349 ? 20.994 -16.985 22.625 1.00 84.44 349 SER A C 1
ATOM 2886 O O . SER A 1 349 ? 19.828 -16.606 22.676 1.00 84.44 349 SER A O 1
ATOM 2888 N N . ILE A 1 350 ? 21.615 -17.479 23.701 1.00 88.06 350 ILE A N 1
ATOM 2889 C CA . ILE A 1 350 ? 20.958 -17.651 25.008 1.00 88.06 350 ILE A CA 1
ATOM 2890 C C . ILE A 1 350 ? 20.480 -16.304 25.560 1.00 88.06 350 ILE A C 1
ATOM 2892 O O . ILE A 1 350 ? 19.361 -16.205 26.060 1.00 88.06 350 ILE A O 1
ATOM 2896 N N . ILE A 1 351 ? 21.307 -15.257 25.480 1.00 87.56 351 ILE A N 1
ATOM 2897 C CA . ILE A 1 351 ? 20.932 -13.907 25.921 1.00 87.56 351 ILE A CA 1
ATOM 2898 C C . ILE A 1 351 ? 19.791 -13.361 25.057 1.00 87.56 351 ILE A C 1
ATOM 2900 O O . ILE A 1 351 ? 18.851 -12.794 25.606 1.00 87.56 351 ILE A O 1
ATOM 2904 N N . SER A 1 352 ? 19.829 -13.566 23.737 1.00 84.12 352 SER A N 1
ATOM 2905 C CA . SER A 1 352 ? 18.756 -13.172 22.819 1.00 84.12 352 SER A CA 1
ATOM 2906 C C . SER A 1 352 ? 17.441 -13.863 23.172 1.00 84.12 352 SER A C 1
ATOM 2908 O O . SER A 1 352 ? 16.438 -13.180 23.343 1.00 84.12 352 SER A O 1
ATOM 2910 N N . HIS A 1 353 ? 17.448 -15.183 23.370 1.00 86.00 353 HIS A N 1
ATOM 2911 C CA . HIS A 1 353 ? 16.254 -15.933 23.766 1.00 86.00 353 HIS A CA 1
ATOM 2912 C C . HIS A 1 353 ? 15.736 -15.515 25.144 1.00 86.00 353 HIS A C 1
ATOM 2914 O O . HIS A 1 353 ? 14.533 -15.380 25.333 1.00 86.00 353 HIS A O 1
ATOM 2920 N N . LYS A 1 354 ? 16.622 -15.238 26.110 1.00 89.44 354 LYS A N 1
ATOM 2921 C CA . LYS A 1 354 ? 16.211 -14.687 27.411 1.00 89.44 354 LYS A CA 1
ATOM 2922 C C . LYS A 1 354 ? 15.595 -13.291 27.277 1.00 89.44 354 LYS A C 1
ATOM 2924 O O . LYS A 1 354 ? 14.613 -13.007 27.957 1.00 89.44 354 LYS A O 1
ATOM 2929 N N . LYS A 1 355 ? 16.161 -12.425 26.426 1.00 85.69 355 LYS A N 1
ATOM 2930 C CA . LYS A 1 355 ? 15.637 -11.078 26.135 1.00 85.69 355 LYS A CA 1
ATOM 2931 C C . LYS A 1 355 ? 14.253 -11.168 25.490 1.00 85.69 355 LYS A C 1
ATOM 2933 O O . LYS A 1 355 ? 13.359 -10.434 25.894 1.00 85.69 355 LYS A O 1
ATOM 2938 N N . GLU A 1 356 ? 14.074 -12.093 24.553 1.00 84.19 356 GLU A N 1
ATOM 2939 C CA . GLU A 1 356 ? 12.806 -12.369 23.874 1.00 84.19 356 GLU A CA 1
ATOM 2940 C C . GLU A 1 356 ? 11.748 -12.917 24.840 1.00 84.19 356 GLU A C 1
ATOM 2942 O O . GLU A 1 356 ? 10.693 -12.308 24.977 1.00 84.19 356 GLU A O 1
ATOM 2947 N N . ALA A 1 357 ? 12.071 -13.948 25.628 1.00 88.62 357 ALA A N 1
ATOM 2948 C CA . ALA A 1 357 ? 11.163 -14.503 26.635 1.00 88.62 357 ALA A CA 1
ATOM 2949 C C . ALA A 1 357 ? 10.724 -13.456 27.676 1.00 88.62 357 ALA A C 1
ATOM 2951 O O . ALA A 1 357 ? 9.562 -13.402 28.071 1.00 88.62 357 ALA A O 1
ATOM 2952 N N . LYS A 1 358 ? 11.639 -12.576 28.112 1.00 86.44 358 LYS A N 1
ATOM 2953 C CA . LYS A 1 358 ? 11.294 -11.472 29.022 1.00 86.44 358 LYS A CA 1
ATOM 2954 C C . LYS A 1 358 ? 10.463 -10.381 28.348 1.00 86.44 358 LYS A C 1
ATOM 2956 O O . LYS A 1 358 ? 9.619 -9.778 29.009 1.00 86.44 358 LYS A O 1
ATOM 2961 N N . ALA A 1 359 ? 10.677 -10.122 27.060 1.00 81.88 359 ALA A N 1
ATOM 2962 C CA . ALA A 1 359 ? 9.838 -9.208 26.293 1.00 81.88 359 ALA A CA 1
ATOM 2963 C C . ALA A 1 359 ? 8.415 -9.764 26.117 1.00 81.88 359 ALA A C 1
ATOM 2965 O O . ALA A 1 359 ? 7.460 -8.999 26.244 1.00 81.88 359 ALA A O 1
ATOM 2966 N N . GLU A 1 360 ? 8.271 -11.073 25.896 1.00 85.81 360 GLU A N 1
ATOM 2967 C CA . GLU A 1 360 ? 6.980 -11.769 25.845 1.00 85.81 360 GLU A CA 1
ATOM 2968 C C . GLU A 1 360 ? 6.256 -11.735 27.194 1.00 85.81 360 GLU A C 1
ATOM 2970 O O . GLU A 1 360 ? 5.103 -11.322 27.243 1.00 85.81 360 GLU A O 1
ATOM 2975 N N . GLU A 1 361 ? 6.934 -12.059 28.300 1.00 89.94 361 GLU A N 1
ATOM 2976 C CA . GLU A 1 361 ? 6.356 -11.992 29.653 1.00 89.94 361 GLU A CA 1
ATOM 2977 C C . GLU A 1 361 ? 5.863 -10.570 29.987 1.00 89.94 361 GLU A C 1
ATOM 2979 O O . GLU A 1 361 ? 4.765 -10.376 30.517 1.00 89.94 361 GLU A O 1
ATOM 2984 N N . LEU A 1 362 ? 6.643 -9.545 29.622 1.00 81.50 362 LEU A N 1
ATOM 2985 C CA . LEU A 1 362 ? 6.249 -8.146 29.789 1.00 81.50 362 LEU A CA 1
ATOM 2986 C C . LEU A 1 362 ? 5.070 -7.765 28.881 1.00 81.50 362 LEU A C 1
ATOM 2988 O O . LEU A 1 362 ? 4.202 -6.993 29.299 1.00 81.50 362 LEU A O 1
ATOM 2992 N N . GLN A 1 363 ? 5.032 -8.272 27.647 1.00 83.62 363 GLN A N 1
ATOM 2993 C CA . GLN A 1 363 ? 3.914 -8.063 26.731 1.00 83.62 363 GLN A CA 1
ATOM 2994 C C . GLN A 1 363 ? 2.637 -8.713 27.281 1.00 83.62 363 GLN A C 1
ATOM 2996 O O . GLN A 1 363 ? 1.609 -8.043 27.352 1.00 83.62 363 GLN A O 1
ATOM 3001 N N . GLU A 1 364 ? 2.712 -9.951 27.766 1.00 89.31 364 GLU A N 1
ATOM 3002 C CA . GLU A 1 364 ? 1.589 -10.664 28.376 1.00 89.31 364 GLU A CA 1
ATOM 3003 C C . GLU A 1 364 ? 1.080 -9.937 29.631 1.00 89.31 364 GLU A C 1
ATOM 3005 O O . GLU A 1 364 ? -0.124 -9.753 29.808 1.00 89.31 364 GLU A O 1
ATOM 3010 N N . ALA A 1 365 ? 1.979 -9.443 30.490 1.00 87.75 365 ALA A N 1
ATOM 3011 C CA . ALA A 1 365 ? 1.604 -8.640 31.653 1.00 87.75 365 ALA A CA 1
ATOM 3012 C C . ALA A 1 365 ? 0.911 -7.322 31.252 1.00 87.75 365 ALA A C 1
ATOM 3014 O O . ALA A 1 365 ? -0.086 -6.935 31.867 1.00 87.75 365 ALA A O 1
ATOM 3015 N N . LYS A 1 366 ? 1.391 -6.647 30.196 1.00 80.69 366 LYS A N 1
ATOM 3016 C CA . LYS A 1 366 ? 0.745 -5.445 29.639 1.00 80.69 366 LYS A CA 1
ATOM 3017 C C . LYS A 1 366 ? -0.625 -5.753 29.037 1.00 80.69 366 LYS A C 1
ATOM 3019 O O . LYS A 1 366 ? -1.551 -4.964 29.216 1.00 80.69 366 LYS A O 1
ATOM 3024 N N . GLU A 1 367 ? -0.778 -6.885 28.357 1.00 84.62 367 GLU A N 1
ATOM 3025 C CA . GLU A 1 367 ? -2.058 -7.338 27.807 1.00 84.62 367 GLU A CA 1
ATOM 3026 C C . GLU A 1 367 ? -3.052 -7.694 28.918 1.00 84.62 367 GLU A C 1
ATOM 3028 O O . GLU A 1 367 ? -4.203 -7.258 28.864 1.00 84.62 367 GLU A O 1
ATOM 3033 N N . LYS A 1 368 ? -2.606 -8.389 29.974 1.00 89.62 368 LYS A N 1
ATOM 3034 C CA . LYS A 1 368 ? -3.403 -8.651 31.185 1.00 89.62 368 LYS A CA 1
ATOM 3035 C C . LYS A 1 368 ? -3.853 -7.352 31.850 1.00 89.62 368 LYS A C 1
ATOM 3037 O O . LYS A 1 368 ? -5.034 -7.217 32.163 1.00 89.62 368 LYS A O 1
ATOM 3042 N N . LEU A 1 369 ? -2.956 -6.375 32.006 1.00 83.25 369 LEU A N 1
ATOM 3043 C CA . LEU A 1 369 ? -3.300 -5.054 32.538 1.00 83.25 369 LEU A CA 1
ATOM 3044 C C . LEU A 1 369 ? -4.344 -4.365 31.651 1.00 83.25 369 LEU A C 1
ATOM 3046 O O . LEU A 1 369 ? -5.367 -3.917 32.156 1.00 83.25 369 LEU A O 1
ATOM 3050 N N . ALA A 1 370 ? -4.145 -4.347 30.332 1.00 82.19 370 ALA A N 1
ATOM 3051 C CA . ALA A 1 370 ? -5.097 -3.760 29.391 1.00 82.19 370 ALA A CA 1
ATOM 3052 C C . ALA A 1 370 ? -6.468 -4.468 29.402 1.00 82.19 370 ALA A C 1
ATOM 3054 O O . ALA A 1 370 ? -7.498 -3.811 29.239 1.00 82.19 370 ALA A O 1
ATOM 3055 N N . ASN A 1 371 ? -6.502 -5.790 29.592 1.00 87.50 371 ASN A N 1
ATOM 3056 C CA . ASN A 1 371 ? -7.735 -6.565 29.736 1.00 87.50 371 ASN A CA 1
ATOM 3057 C C . ASN A 1 371 ? -8.470 -6.196 31.031 1.00 87.50 371 ASN A C 1
ATOM 3059 O O . ASN A 1 371 ? -9.650 -5.856 30.977 1.00 87.50 371 ASN A O 1
ATOM 3063 N N . LEU A 1 372 ? -7.768 -6.176 32.168 1.00 88.00 372 LEU A N 1
ATOM 3064 C CA . LEU A 1 372 ? -8.335 -5.766 33.457 1.00 88.00 372 LEU A CA 1
ATOM 3065 C C . LEU A 1 372 ? -8.832 -4.315 33.422 1.00 88.00 372 LEU A C 1
ATOM 3067 O O . LEU A 1 372 ? -9.905 -4.010 33.933 1.00 88.00 372 LEU A O 1
ATOM 3071 N N . GLU A 1 373 ? -8.104 -3.411 32.767 1.00 79.38 373 GLU A N 1
ATOM 3072 C CA . GLU A 1 373 ? -8.554 -2.033 32.561 1.00 79.38 373 GLU A CA 1
ATOM 3073 C C . GLU A 1 373 ? -9.820 -1.952 31.705 1.00 79.38 373 GLU A C 1
ATOM 3075 O O . GLU A 1 373 ? -10.714 -1.156 32.010 1.00 79.38 373 GLU A O 1
ATOM 3080 N N . ARG A 1 374 ? -9.916 -2.771 30.649 1.00 82.94 374 ARG A N 1
ATOM 3081 C CA . ARG A 1 374 ? -11.140 -2.885 29.849 1.00 82.94 374 ARG A CA 1
ATOM 3082 C C . ARG A 1 374 ? -12.297 -3.384 30.709 1.00 82.94 374 ARG A C 1
ATOM 3084 O O . ARG A 1 374 ? -13.350 -2.754 30.691 1.00 82.94 374 ARG A O 1
ATOM 3091 N N . GLU A 1 375 ? -12.102 -4.418 31.521 1.00 86.69 375 GLU A N 1
ATOM 3092 C CA . GLU A 1 375 ? -13.127 -4.912 32.450 1.00 86.69 375 GLU A CA 1
ATOM 3093 C C . GLU A 1 375 ? -13.573 -3.852 33.460 1.00 86.69 375 GLU A C 1
ATOM 3095 O O . GLU A 1 375 ? -14.772 -3.679 33.676 1.00 86.69 375 GLU A O 1
ATOM 3100 N N . VAL A 1 376 ? -12.637 -3.099 34.047 1.00 84.50 376 VAL A N 1
ATOM 3101 C CA . VAL A 1 376 ? -12.964 -1.984 34.947 1.00 84.50 376 VAL A CA 1
ATOM 3102 C C . VAL A 1 376 ? -13.774 -0.927 34.205 1.00 84.50 376 VAL A C 1
ATOM 3104 O O . VAL A 1 376 ? -14.772 -0.449 34.739 1.00 84.50 376 VAL A O 1
ATOM 3107 N N . SER A 1 377 ? -13.403 -0.581 32.969 1.00 80.50 377 SER A N 1
ATOM 3108 C CA . SER A 1 377 ? -14.151 0.398 32.171 1.00 80.50 377 SER A CA 1
ATOM 3109 C C . SER A 1 377 ? -15.569 -0.076 31.839 1.00 80.50 377 SER A C 1
ATOM 3111 O O . SER A 1 377 ? -16.513 0.697 31.978 1.00 80.50 377 SER A O 1
ATOM 3113 N N . VAL A 1 378 ? -15.738 -1.357 31.496 1.00 85.50 378 VAL A N 1
ATOM 3114 C CA . VAL A 1 378 ? -17.043 -1.972 31.230 1.00 85.50 378 VAL A CA 1
ATOM 3115 C C . VAL A 1 378 ? -17.886 -1.986 32.500 1.00 85.50 378 VAL A C 1
ATOM 3117 O O . VAL A 1 378 ? -19.011 -1.506 32.466 1.00 85.50 378 VAL A O 1
ATOM 3120 N N . LYS A 1 379 ? -17.339 -2.429 33.638 1.00 84.75 379 LYS A N 1
ATOM 3121 C CA . LYS A 1 379 ? -18.038 -2.401 34.935 1.00 84.75 379 LYS A CA 1
ATOM 3122 C C . LYS A 1 379 ? -18.398 -0.978 35.361 1.00 84.75 379 LYS A C 1
ATOM 3124 O O . LYS A 1 379 ? -19.476 -0.754 35.905 1.00 84.75 379 LYS A O 1
ATOM 3129 N N . THR A 1 380 ? -17.533 -0.001 35.088 1.00 76.69 380 THR A N 1
ATOM 3130 C CA . THR A 1 380 ? -17.806 1.418 35.366 1.00 76.69 380 THR A CA 1
ATOM 3131 C C . THR A 1 380 ? -18.947 1.936 34.493 1.00 76.69 380 THR A C 1
ATOM 3133 O O . THR A 1 380 ? -19.846 2.596 35.003 1.00 76.69 380 THR A O 1
ATOM 3136 N N . ASN A 1 381 ? -18.951 1.611 33.197 1.00 77.38 381 ASN A N 1
ATOM 3137 C CA . ASN A 1 381 ? -20.023 1.994 32.277 1.00 77.38 381 ASN A CA 1
ATOM 3138 C C . ASN A 1 381 ? -21.344 1.298 32.618 1.00 77.38 381 ASN A C 1
ATOM 3140 O O . ASN A 1 381 ? -22.364 1.966 32.669 1.00 77.38 381 ASN A O 1
ATOM 3144 N N . GLN A 1 382 ? -21.319 0.009 32.962 1.00 78.94 382 GLN A N 1
ATOM 3145 C CA . GLN A 1 382 ? -22.489 -0.707 33.477 1.00 78.94 382 GLN A CA 1
ATOM 3146 C C . GLN A 1 382 ? -23.027 -0.034 34.744 1.00 78.94 382 GLN A C 1
ATOM 3148 O O . GLN A 1 382 ? -24.219 0.215 34.852 1.00 78.94 382 GLN A O 1
ATOM 3153 N N . THR A 1 383 ? -22.152 0.345 35.683 1.00 68.56 383 THR A N 1
ATOM 3154 C CA . THR A 1 383 ? -22.564 1.078 36.895 1.00 68.56 383 THR A CA 1
ATOM 3155 C C . THR A 1 383 ? -23.198 2.433 36.554 1.00 68.56 383 THR A C 1
ATOM 3157 O O . THR A 1 383 ? -24.140 2.834 37.226 1.00 68.56 383 THR A O 1
ATOM 3160 N N . ARG A 1 384 ? -22.726 3.114 35.499 1.00 66.38 384 ARG A N 1
ATOM 3161 C CA . ARG A 1 384 ? -23.329 4.357 34.983 1.00 66.38 384 ARG A CA 1
ATOM 3162 C C . ARG A 1 384 ? -24.663 4.131 34.267 1.00 66.38 384 ARG A C 1
ATOM 3164 O O . ARG A 1 384 ? -25.528 4.989 34.338 1.00 66.38 384 ARG A O 1
ATOM 3171 N N . GLU A 1 385 ? -24.858 2.999 33.597 1.00 67.12 385 GLU A N 1
ATOM 3172 C CA . GLU A 1 385 ? -26.152 2.639 32.996 1.00 67.12 385 GLU A CA 1
ATOM 3173 C C . GLU A 1 385 ? -27.211 2.328 34.068 1.00 67.12 385 GLU A C 1
ATOM 3175 O O . GLU A 1 385 ? -28.380 2.664 33.894 1.00 67.12 385 GLU A O 1
ATOM 3180 N N . PHE A 1 386 ? -26.804 1.780 35.221 1.00 60.94 386 PHE A N 1
ATOM 3181 C CA . PHE A 1 386 ? -27.677 1.618 36.395 1.00 60.94 386 PHE A CA 1
ATOM 3182 C C . PHE A 1 386 ? -28.013 2.939 37.119 1.00 60.94 386 PHE A C 1
ATOM 3184 O O . PHE A 1 386 ? -28.925 2.960 37.948 1.00 60.94 386 PHE A O 1
ATOM 3191 N N . ASP A 1 387 ? -27.333 4.040 36.788 1.00 51.59 387 ASP A N 1
ATOM 3192 C CA . ASP A 1 387 ? -27.492 5.370 37.404 1.00 51.59 387 ASP A CA 1
ATOM 3193 C C . ASP A 1 387 ? -28.796 6.083 36.979 1.00 51.59 387 ASP A C 1
ATOM 3195 O O . ASP A 1 387 ? -29.147 7.129 37.514 1.00 51.59 387 ASP A O 1
ATOM 3199 N N . GLY A 1 388 ? -29.573 5.495 36.055 1.00 56.88 388 GLY A N 1
ATOM 3200 C CA . GLY A 1 388 ? -30.962 5.907 35.788 1.00 56.88 388 GLY A CA 1
ATOM 3201 C C . GLY A 1 388 ? -31.923 5.617 36.954 1.00 56.88 388 GLY A C 1
ATOM 3202 O O . GLY A 1 388 ? -33.019 6.170 37.022 1.00 56.88 388 GLY A O 1
ATOM 3203 N N . THR A 1 389 ? -31.496 4.779 37.897 1.00 58.66 389 THR A N 1
ATOM 3204 C CA . THR A 1 389 ? -32.110 4.604 39.214 1.00 58.66 389 THR A CA 1
ATOM 3205 C C . THR A 1 389 ? -31.141 5.178 40.238 1.00 58.66 389 THR A C 1
ATOM 3207 O O . THR A 1 389 ? -30.103 4.569 40.470 1.00 58.66 389 THR A O 1
ATOM 3210 N N . GLU A 1 390 ? -31.456 6.327 40.849 1.00 58.50 390 GLU A N 1
ATOM 3211 C CA . GLU A 1 390 ? -30.686 6.898 41.969 1.00 58.50 390 GLU A CA 1
ATOM 3212 C C . GLU A 1 390 ? -30.635 5.888 43.132 1.00 58.50 390 GLU A C 1
ATOM 3214 O O . GLU A 1 390 ? -31.460 5.892 44.050 1.00 58.50 390 GLU A O 1
ATOM 3219 N N . VAL A 1 391 ? -29.668 4.973 43.101 1.00 62.84 391 VAL A N 1
ATOM 3220 C CA . VAL A 1 391 ? -29.403 4.066 44.212 1.00 62.84 391 VAL A CA 1
ATOM 3221 C C . VAL A 1 391 ? -28.605 4.860 45.239 1.00 62.84 391 VAL A C 1
ATOM 3223 O O . VAL A 1 391 ? -27.376 4.858 45.232 1.00 62.84 391 VAL A O 1
ATOM 3226 N N . LEU A 1 392 ? -29.325 5.555 46.123 1.00 67.00 392 LEU A N 1
ATOM 3227 C CA . LEU A 1 392 ? -28.773 6.236 47.296 1.00 67.00 392 LEU A CA 1
ATOM 3228 C C . LEU A 1 392 ? -27.908 5.241 48.089 1.00 67.00 392 LEU A C 1
ATOM 3230 O O . LEU A 1 392 ? -28.417 4.246 48.610 1.00 67.00 392 LEU A O 1
ATOM 3234 N N . LYS A 1 393 ? -26.598 5.495 48.190 1.00 76.00 393 LYS A N 1
ATOM 3235 C CA . LYS A 1 393 ? -25.647 4.648 48.935 1.00 76.00 393 LYS A CA 1
ATOM 3236 C C . LYS A 1 393 ? -25.112 5.371 50.171 1.00 76.00 393 LYS A C 1
ATOM 3238 O O . LYS A 1 393 ? -25.000 6.592 50.212 1.00 76.00 393 LYS A O 1
ATOM 3243 N N . GLY A 1 394 ? -24.772 4.592 51.199 1.00 81.56 394 GLY A N 1
ATOM 3244 C CA . GLY A 1 394 ? -24.081 5.080 52.396 1.00 81.56 394 GLY A CA 1
ATOM 3245 C C . GLY A 1 394 ? -24.869 6.132 53.185 1.00 81.56 394 GLY A C 1
ATOM 3246 O O . GLY A 1 394 ? -25.956 5.858 53.702 1.00 81.56 394 GLY A O 1
ATOM 3247 N N . ASP A 1 395 ? -24.298 7.328 53.316 1.00 78.19 395 ASP A N 1
ATOM 3248 C CA . ASP A 1 395 ? -24.830 8.387 54.180 1.00 78.19 395 ASP A CA 1
ATOM 3249 C C . ASP A 1 395 ? -26.067 9.084 53.605 1.00 78.19 395 ASP A C 1
ATOM 3251 O O . ASP A 1 395 ? -26.935 9.529 54.362 1.00 78.19 395 ASP A O 1
ATOM 3255 N N . GLU A 1 396 ? -26.219 9.113 52.283 1.00 79.00 396 GLU A N 1
ATOM 3256 C CA . GLU A 1 396 ? -27.410 9.668 51.635 1.00 79.00 396 GLU A CA 1
ATOM 3257 C C . GLU A 1 396 ? -28.640 8.787 51.877 1.00 79.00 396 GLU A C 1
ATOM 3259 O O . GLU A 1 396 ? -29.716 9.296 52.198 1.00 79.00 396 GLU A O 1
ATOM 3264 N N . PHE A 1 397 ? -28.464 7.461 51.864 1.00 81.75 397 PHE A N 1
ATOM 3265 C CA . PHE A 1 397 ? -29.519 6.513 52.229 1.00 81.75 397 PHE A CA 1
ATOM 3266 C C . PHE A 1 397 ? -29.941 6.672 53.693 1.00 81.75 397 PHE A C 1
ATOM 3268 O O . PHE A 1 397 ? -31.132 6.718 54.002 1.00 81.75 397 PHE A O 1
ATOM 3275 N N . LYS A 1 398 ? -28.981 6.842 54.613 1.00 85.31 398 LYS A N 1
ATOM 3276 C CA . LYS A 1 398 ? -29.286 7.097 56.032 1.00 85.31 398 LYS A CA 1
ATOM 3277 C C . LYS A 1 398 ? -30.086 8.387 56.219 1.00 85.31 398 LYS A C 1
ATOM 3279 O O . LYS A 1 398 ? -31.072 8.396 56.962 1.00 85.31 398 LYS A O 1
ATOM 3284 N N . ARG A 1 399 ? -29.704 9.469 55.529 1.00 85.75 399 ARG A N 1
ATOM 3285 C CA . ARG A 1 399 ? -30.447 10.742 55.544 1.00 85.75 399 ARG A CA 1
ATOM 3286 C C . ARG A 1 399 ? -31.857 10.570 54.980 1.00 85.75 399 ARG A C 1
ATOM 3288 O O . ARG A 1 399 ? -32.812 11.066 55.579 1.00 85.75 399 ARG A O 1
ATOM 3295 N N . TYR A 1 400 ? -32.003 9.826 53.886 1.00 84.62 400 TYR A N 1
ATOM 3296 C CA . TYR A 1 400 ? -33.298 9.526 53.280 1.00 84.62 400 TYR A CA 1
ATOM 3297 C C . TYR A 1 400 ? -34.210 8.723 54.221 1.00 84.62 400 TYR A C 1
ATOM 3299 O O . TYR A 1 400 ? -35.355 9.116 54.450 1.00 84.62 400 TYR A O 1
ATOM 3307 N N . VAL A 1 401 ? -33.693 7.669 54.858 1.00 87.75 401 VAL A N 1
ATOM 3308 C CA . VAL A 1 401 ? -34.433 6.864 55.845 1.00 87.75 401 VAL A CA 1
ATOM 3309 C C . VAL A 1 401 ? -34.848 7.704 57.055 1.00 87.75 401 VAL A C 1
ATOM 3311 O O . VAL A 1 401 ? -35.984 7.597 57.517 1.00 87.75 401 VAL A O 1
ATOM 3314 N N . SER A 1 402 ? -33.972 8.580 57.554 1.00 89.38 402 SER A N 1
ATOM 3315 C CA . SER A 1 402 ? -34.310 9.503 58.645 1.00 89.38 402 SER A CA 1
ATOM 3316 C C . SER A 1 402 ? -35.443 10.461 58.249 1.00 89.38 402 SER A C 1
ATOM 3318 O O . SER A 1 402 ? -36.414 10.630 58.991 1.00 89.38 402 SER A O 1
ATOM 3320 N N . LYS A 1 403 ? -35.390 11.006 57.025 1.00 90.56 403 LYS A N 1
ATOM 3321 C CA . LYS A 1 403 ? -36.445 11.858 56.455 1.00 90.56 403 LYS A CA 1
ATOM 3322 C C . LYS A 1 403 ? -37.766 11.103 56.257 1.00 90.56 403 LYS A C 1
ATOM 3324 O O . LYS A 1 403 ? -38.835 11.679 56.438 1.00 90.56 403 LYS A O 1
ATOM 3329 N N . LEU A 1 404 ? -37.720 9.818 55.911 1.00 91.19 404 LEU A N 1
ATOM 3330 C CA . LEU A 1 404 ? -38.907 8.965 55.822 1.00 91.19 404 LEU A CA 1
ATOM 3331 C C . LEU A 1 404 ? -39.529 8.701 57.194 1.00 91.19 404 LEU A C 1
ATOM 3333 O O . LEU A 1 404 ? -40.746 8.810 57.338 1.00 91.19 404 LEU A O 1
ATOM 3337 N N . ARG A 1 405 ? -38.714 8.410 58.215 1.00 91.50 405 ARG A N 1
ATOM 3338 C CA . ARG A 1 405 ? -39.212 8.228 59.587 1.00 91.50 405 ARG A CA 1
ATOM 3339 C C . ARG A 1 405 ? -39.870 9.497 60.110 1.00 91.50 405 ARG A C 1
ATOM 3341 O O . ARG A 1 405 ? -40.976 9.419 60.633 1.00 91.50 405 ARG A O 1
ATOM 3348 N N . SER A 1 406 ? -39.245 10.662 59.921 1.00 92.62 406 SER A N 1
ATOM 3349 C CA . SER A 1 406 ? -39.841 11.930 60.353 1.00 92.62 406 SER A CA 1
ATOM 3350 C C . SER A 1 406 ? -41.159 12.215 59.627 1.00 92.62 406 SER A C 1
ATOM 3352 O O . SER A 1 406 ? -42.147 12.551 60.280 1.00 92.62 406 SER A O 1
ATOM 3354 N N . LYS A 1 407 ? -41.229 11.979 58.308 1.00 92.94 407 LYS A N 1
ATOM 3355 C CA . LYS A 1 407 ? -42.481 12.071 57.538 1.00 92.94 407 LYS A CA 1
ATOM 3356 C C . LYS A 1 407 ? -43.554 11.095 58.027 1.00 92.94 407 LYS A C 1
ATOM 3358 O O . LYS A 1 407 ? -44.706 11.497 58.145 1.00 92.94 407 LYS A O 1
ATOM 3363 N N . SER A 1 408 ? -43.197 9.853 58.351 1.00 93.19 408 SER A N 1
ATOM 3364 C CA . SER A 1 408 ? -44.132 8.857 58.896 1.00 93.19 408 SER A CA 1
ATOM 3365 C C . SER A 1 408 ? -44.697 9.296 60.251 1.00 93.19 408 SER A C 1
ATOM 3367 O O . SER A 1 408 ? -45.905 9.230 60.474 1.00 93.19 408 SER A O 1
ATOM 3369 N N . THR A 1 409 ? -43.854 9.841 61.132 1.00 93.69 409 THR A N 1
ATOM 3370 C CA . THR A 1 409 ? -44.297 10.399 62.417 1.00 93.69 409 THR A CA 1
ATOM 3371 C C . THR A 1 409 ? -45.236 11.590 62.223 1.00 93.69 409 THR A C 1
ATOM 3373 O O . THR A 1 409 ? -46.263 11.674 62.894 1.00 93.69 409 THR A O 1
ATOM 3376 N N . ILE A 1 410 ? -44.928 12.497 61.288 1.00 93.75 410 ILE A N 1
ATOM 3377 C CA . ILE A 1 410 ? -45.800 13.638 60.961 1.00 93.75 410 ILE A CA 1
ATOM 3378 C C . ILE A 1 410 ? -47.141 13.151 60.410 1.00 93.75 410 ILE A C 1
ATOM 3380 O O . ILE A 1 410 ? -48.184 13.639 60.839 1.00 93.75 410 ILE A O 1
ATOM 3384 N N . PHE A 1 411 ? -47.126 12.173 59.504 1.00 94.25 411 PHE A N 1
ATOM 3385 C CA . PHE A 1 411 ? -48.338 11.584 58.948 1.00 94.25 411 PHE A CA 1
ATOM 3386 C C . PHE A 1 411 ? -49.229 10.995 60.046 1.00 94.25 411 PHE A C 1
ATOM 3388 O O . PHE A 1 411 ? -50.406 11.331 60.106 1.00 94.25 411 PHE A O 1
ATOM 3395 N N . LYS A 1 412 ? -48.666 10.201 60.968 1.00 95.62 412 LYS A N 1
ATOM 3396 C CA . LYS A 1 412 ? -49.418 9.633 62.100 1.00 95.62 412 LYS A CA 1
ATOM 3397 C C . LYS A 1 412 ? -50.038 10.716 62.986 1.00 95.62 412 LYS A C 1
ATOM 3399 O O . LYS A 1 412 ? -51.216 10.623 63.306 1.00 95.62 412 LYS A O 1
ATOM 3404 N N . LYS A 1 413 ? -49.283 11.773 63.314 1.00 94.19 413 LYS A N 1
ATOM 3405 C CA . LYS A 1 413 ? -49.801 12.917 64.087 1.00 94.19 413 LYS A CA 1
ATOM 3406 C C . LYS A 1 413 ? -50.948 13.625 63.368 1.00 94.19 413 LYS A C 1
ATOM 3408 O O . LYS A 1 413 ? -51.973 13.903 63.973 1.00 94.19 413 LYS A O 1
ATOM 3413 N N . LYS A 1 414 ? -50.798 13.906 62.070 1.00 93.94 414 LYS A N 1
ATOM 3414 C CA . LYS A 1 414 ? -51.856 14.547 61.272 1.00 93.94 414 LYS A CA 1
ATOM 3415 C C . LYS A 1 414 ? -53.089 13.657 61.144 1.00 93.94 414 LYS A C 1
ATOM 3417 O O . LYS A 1 414 ? -54.200 14.161 61.218 1.00 93.94 414 LYS A O 1
ATOM 3422 N N . HIS A 1 415 ? -52.899 12.350 61.002 1.00 94.94 415 HIS A N 1
ATOM 3423 C CA . HIS A 1 415 ? -53.997 11.394 60.966 1.00 94.94 415 HIS A CA 1
ATOM 3424 C C . HIS A 1 415 ? -54.763 11.348 62.295 1.00 94.94 415 HIS A C 1
ATOM 3426 O O . HIS A 1 415 ? -55.990 11.332 62.283 1.00 94.94 415 HIS A O 1
ATOM 3432 N N . GLN A 1 416 ? -54.054 11.406 63.426 1.00 95.56 416 GLN A N 1
ATOM 3433 C CA . GLN A 1 416 ? -54.667 11.498 64.750 1.00 95.56 416 GLN A CA 1
ATOM 3434 C C . GLN A 1 416 ? -55.473 12.794 64.921 1.00 95.56 416 GLN A C 1
ATOM 3436 O O . GLN A 1 416 ? -56.632 12.721 65.305 1.00 95.56 416 GLN A O 1
ATOM 3441 N N . ILE A 1 417 ? -54.918 13.950 64.540 1.00 94.50 417 ILE A N 1
ATOM 3442 C CA . ILE A 1 417 ? -55.640 15.237 64.582 1.00 94.50 417 ILE A CA 1
ATOM 3443 C C . ILE A 1 417 ? -56.919 15.180 63.730 1.00 94.50 417 ILE A C 1
ATOM 3445 O O . ILE A 1 417 ? -57.966 15.675 64.130 1.00 94.50 417 ILE A O 1
ATOM 3449 N N . ILE A 1 418 ? -56.867 14.542 62.555 1.00 94.38 418 ILE A N 1
ATOM 3450 C CA . ILE A 1 418 ? -58.060 14.348 61.717 1.00 94.38 418 ILE A CA 1
ATOM 3451 C C . ILE A 1 418 ? -59.093 13.453 62.418 1.00 94.38 418 ILE A C 1
ATOM 3453 O O . ILE A 1 418 ? -60.290 13.695 62.289 1.00 94.38 418 ILE A O 1
ATOM 3457 N N . ALA A 1 419 ? -58.661 12.417 63.139 1.00 95.19 419 ALA A N 1
ATOM 3458 C CA . ALA A 1 419 ? -59.565 11.564 63.906 1.00 95.19 419 ALA A CA 1
ATOM 3459 C C . ALA A 1 419 ? -60.210 12.320 65.083 1.00 95.19 419 ALA A C 1
ATOM 3461 O O . ALA A 1 419 ? -61.410 12.176 65.300 1.00 95.19 419 ALA A O 1
ATOM 3462 N N . GLU A 1 420 ? -59.443 13.163 65.778 1.00 94.81 420 GLU A N 1
ATOM 3463 C CA . GLU A 1 420 ? -59.926 14.038 66.855 1.00 94.81 420 GLU A CA 1
ATOM 3464 C C . GLU A 1 420 ? -60.970 15.031 66.327 1.00 94.81 420 GLU A C 1
ATOM 3466 O O . GLU A 1 420 ? -62.089 15.050 66.832 1.00 94.81 420 GLU A O 1
ATOM 3471 N N . PHE A 1 421 ? -60.690 15.741 65.227 1.00 94.12 421 PHE A N 1
ATOM 3472 C CA . PHE A 1 421 ? -61.675 16.642 64.615 1.00 94.12 421 PHE A CA 1
ATOM 3473 C C . PHE A 1 421 ? -62.944 15.929 64.147 1.00 94.12 421 PHE A C 1
ATOM 3475 O O . PHE A 1 421 ? -64.032 16.487 64.247 1.00 94.12 421 PHE A O 1
ATOM 3482 N N . LYS A 1 422 ? -62.845 14.691 63.649 1.00 94.38 422 LYS A N 1
ATOM 3483 C CA . LYS A 1 422 ? -64.036 13.903 63.298 1.00 94.38 422 LYS A CA 1
ATOM 3484 C C . LYS A 1 422 ? -64.867 13.540 64.527 1.00 94.38 422 LYS A C 1
ATOM 3486 O O . LYS A 1 422 ? -66.093 13.549 64.443 1.00 94.38 422 LYS A O 1
ATOM 3491 N N . ALA A 1 423 ? -64.219 13.217 65.644 1.00 94.44 423 ALA A N 1
ATOM 3492 C CA . ALA A 1 423 ? -64.906 12.928 66.896 1.00 94.44 423 ALA A CA 1
ATOM 3493 C C . ALA A 1 423 ? -65.582 14.186 67.460 1.00 94.44 423 ALA A C 1
ATOM 3495 O O . ALA A 1 423 ? -66.759 14.135 67.808 1.00 94.44 423 ALA A O 1
ATOM 3496 N N . GLU A 1 424 ? -64.876 15.319 67.480 1.00 94.62 424 GLU A N 1
ATOM 3497 C CA . GLU A 1 424 ? -65.433 16.613 67.890 1.00 94.62 424 GLU A CA 1
ATOM 3498 C C . GLU A 1 424 ? -66.606 17.026 67.006 1.00 94.62 424 GLU A C 1
ATOM 3500 O O . GLU A 1 424 ? -67.661 17.375 67.521 1.00 94.62 424 GLU A O 1
ATOM 3505 N N . PHE A 1 425 ? -66.473 16.903 65.684 1.00 93.75 425 PHE A N 1
ATOM 3506 C CA . PHE A 1 425 ? -67.569 17.171 64.758 1.00 93.75 425 PHE A CA 1
ATOM 3507 C C . PHE A 1 425 ? -68.794 16.294 65.054 1.00 93.75 425 PHE A C 1
ATOM 3509 O O . PHE A 1 425 ? -69.912 16.799 65.098 1.00 93.75 425 PHE A O 1
ATOM 3516 N N . GLY A 1 426 ? -68.595 15.000 65.329 1.00 94.38 426 GLY A N 1
ATOM 3517 C CA . GLY A 1 426 ? -69.681 14.099 65.724 1.00 94.38 426 GLY A CA 1
ATOM 3518 C C . GLY A 1 426 ? -70.352 14.496 67.046 1.00 94.38 426 GLY A C 1
ATOM 3519 O O . GLY A 1 426 ? -71.573 14.398 67.169 1.00 94.38 426 GLY A O 1
ATOM 3520 N N . LEU A 1 427 ? -69.581 14.983 68.026 1.00 94.69 427 LEU A N 1
ATOM 3521 C CA . LEU A 1 427 ? -70.125 15.527 69.274 1.00 94.69 427 LEU A CA 1
ATOM 3522 C C . LEU A 1 427 ? -70.925 16.807 69.019 1.00 94.69 427 LEU A C 1
ATOM 3524 O O . LEU A 1 427 ? -72.053 16.908 69.498 1.00 94.69 427 LEU A O 1
ATOM 3528 N N . LEU A 1 428 ? -70.381 17.739 68.231 1.00 93.81 428 LEU A N 1
ATOM 3529 C CA . LEU A 1 428 ? -71.047 18.990 67.867 1.00 93.81 428 LEU A CA 1
ATOM 3530 C C . LEU A 1 428 ? -72.372 18.724 67.146 1.00 93.81 428 LEU A C 1
ATOM 3532 O O . LEU A 1 428 ? -73.394 19.296 67.518 1.00 93.81 428 LEU A O 1
ATOM 3536 N N . GLN A 1 429 ? -72.378 17.802 66.183 1.00 93.62 429 GLN A N 1
ATOM 3537 C CA . GLN A 1 429 ? -73.581 17.407 65.453 1.00 93.62 429 GLN A CA 1
ATOM 3538 C C . GLN A 1 429 ? -74.650 16.833 66.397 1.00 93.62 429 GLN A C 1
ATOM 3540 O O . GLN A 1 429 ? -75.819 17.201 66.312 1.00 93.62 429 GLN A O 1
ATOM 3545 N N . ARG A 1 430 ? -74.254 15.991 67.363 1.00 94.69 430 ARG A N 1
ATOM 3546 C CA . ARG A 1 430 ? -75.182 15.462 68.375 1.00 94.69 430 ARG A CA 1
ATOM 3547 C C . ARG A 1 430 ? -75.716 16.561 69.296 1.00 94.69 430 ARG A C 1
ATOM 3549 O O . ARG A 1 430 ? -76.888 16.533 69.667 1.00 94.69 430 ARG A O 1
ATOM 3556 N N . THR A 1 431 ? -74.870 17.508 69.703 1.00 94.44 431 THR A N 1
ATOM 3557 C CA . THR A 1 431 ? -75.309 18.641 70.530 1.00 94.44 431 THR A CA 1
ATOM 3558 C C . THR A 1 431 ? -76.248 19.569 69.770 1.00 94.44 431 THR A C 1
ATOM 3560 O O . THR A 1 431 ? -77.232 20.018 70.349 1.00 94.44 431 THR A O 1
ATOM 3563 N N . GLU A 1 432 ? -75.995 19.807 68.482 1.00 93.38 432 GLU A N 1
ATOM 3564 C CA . GLU A 1 432 ? -76.874 20.583 67.607 1.00 93.38 432 GLU A CA 1
ATOM 3565 C C . GLU A 1 432 ? -78.249 19.919 67.498 1.00 93.38 432 GLU A C 1
ATOM 3567 O O . GLU A 1 432 ? -79.269 20.578 67.684 1.00 93.38 432 GLU A O 1
ATOM 3572 N N . GLU A 1 433 ? -78.288 18.605 67.272 1.00 93.50 433 GLU A N 1
ATOM 3573 C CA . GLU A 1 433 ? -79.535 17.843 67.194 1.00 93.50 433 GLU A CA 1
ATOM 3574 C C . GLU A 1 433 ? -80.320 17.891 68.514 1.00 93.50 433 GLU A C 1
ATOM 3576 O O . GLU A 1 433 ? -81.526 18.137 68.514 1.00 93.50 433 GLU A O 1
ATOM 3581 N N . LEU A 1 434 ? -79.640 17.754 69.658 1.00 94.12 434 LEU A N 1
ATOM 3582 C CA . LEU A 1 434 ? -80.281 17.842 70.972 1.00 94.12 434 LEU A CA 1
ATOM 3583 C C . LEU A 1 434 ? -80.812 19.254 71.275 1.00 94.12 434 LEU A C 1
ATOM 3585 O O . LEU A 1 434 ? -81.858 19.400 71.911 1.00 94.12 434 LEU A O 1
ATOM 3589 N N . LEU A 1 435 ? -80.110 20.299 70.827 1.00 93.25 435 LEU A N 1
ATOM 3590 C CA . LEU A 1 435 ? -80.570 21.684 70.939 1.00 93.25 435 LEU A CA 1
ATOM 3591 C C . LEU A 1 435 ? -81.763 21.959 70.023 1.00 93.25 435 LEU A C 1
ATOM 3593 O O . LEU A 1 435 ? -82.720 22.573 70.486 1.00 93.25 435 LEU A O 1
ATOM 3597 N N . LYS A 1 436 ? -81.752 21.459 68.780 1.00 92.25 436 LYS A N 1
ATOM 3598 C CA . LYS A 1 436 ? -82.897 21.537 67.858 1.00 92.25 436 LYS A CA 1
ATOM 3599 C C . LYS A 1 436 ? -84.133 20.868 68.451 1.00 92.25 436 LYS A C 1
ATOM 3601 O O . LYS A 1 436 ? -85.171 21.509 68.544 1.00 92.25 436 LYS A O 1
ATOM 3606 N N . GLN A 1 437 ? -83.996 19.652 68.980 1.00 93.19 437 GLN A N 1
ATOM 3607 C CA . GLN A 1 437 ? -85.096 18.952 69.656 1.00 93.19 437 GLN A CA 1
ATOM 3608 C C . GLN A 1 437 ? -85.635 19.732 70.865 1.00 93.19 437 GLN A C 1
ATOM 3610 O O . GLN A 1 437 ? -86.845 19.803 71.084 1.00 93.19 437 GLN A O 1
ATOM 3615 N N . ARG A 1 438 ? -84.754 20.339 71.675 1.00 91.88 438 ARG A N 1
ATOM 3616 C CA . ARG A 1 438 ? -85.190 21.192 72.793 1.00 91.88 438 ARG A CA 1
ATOM 3617 C C . ARG A 1 438 ? -85.888 22.460 72.312 1.00 91.88 438 ARG A C 1
ATOM 3619 O O . ARG A 1 438 ? -86.878 22.848 72.923 1.00 91.88 438 ARG A O 1
ATOM 3626 N N . HIS A 1 439 ? -85.379 23.088 71.257 1.00 88.69 439 HIS A N 1
ATOM 3627 C CA . HIS A 1 439 ? -85.970 24.282 70.667 1.00 88.69 439 HIS A CA 1
ATOM 3628 C C . HIS A 1 439 ? -87.369 23.990 70.119 1.00 88.69 439 HIS A C 1
ATOM 3630 O O . HIS A 1 439 ? -88.305 24.682 70.499 1.00 88.69 439 HIS A O 1
ATOM 3636 N N . GLU A 1 440 ? -87.543 22.905 69.360 1.00 89.38 440 GLU A N 1
ATOM 3637 C CA . GLU A 1 440 ? -88.853 22.452 68.874 1.00 89.38 440 GLU A CA 1
ATOM 3638 C C . GLU A 1 440 ? -89.832 22.187 70.028 1.00 89.38 440 GLU A C 1
ATOM 3640 O O . GLU A 1 440 ? -90.990 22.600 69.975 1.00 89.38 440 GLU A O 1
ATOM 3645 N N . ASN A 1 441 ? -89.372 21.561 71.117 1.00 90.75 441 ASN A N 1
ATOM 3646 C CA . ASN A 1 441 ? -90.216 21.316 72.287 1.00 90.75 441 ASN A CA 1
ATOM 3647 C C . ASN A 1 441 ? -90.639 22.625 72.985 1.00 90.75 441 ASN A C 1
ATOM 3649 O O . ASN A 1 441 ? -91.798 22.776 73.369 1.00 90.75 441 ASN A O 1
ATOM 3653 N N . ILE A 1 442 ? -89.727 23.595 73.127 1.00 86.88 442 ILE A N 1
ATOM 3654 C CA . ILE A 1 442 ? -90.055 24.927 73.665 1.00 86.88 442 ILE A CA 1
ATOM 3655 C C . ILE A 1 442 ? -91.029 25.652 72.731 1.00 86.88 442 ILE A C 1
ATOM 3657 O O . ILE A 1 442 ? -92.004 26.229 73.205 1.00 86.88 442 ILE A O 1
ATOM 3661 N N . GLN A 1 443 ? -90.814 25.586 71.418 1.00 84.25 443 GLN A N 1
ATOM 3662 C CA . GLN A 1 443 ? -91.683 26.214 70.427 1.00 84.25 443 GLN A CA 1
ATOM 3663 C C . GLN A 1 443 ? -93.098 25.621 70.478 1.00 84.25 443 GLN A C 1
ATOM 3665 O O . GLN A 1 443 ? -94.076 26.366 70.510 1.00 84.25 443 GLN A O 1
ATOM 3670 N N . HIS A 1 444 ? -93.224 24.297 70.618 1.00 84.38 444 HIS A N 1
ATOM 3671 C CA . HIS A 1 444 ? -94.513 23.637 70.830 1.00 84.38 444 HIS A CA 1
ATOM 3672 C C . HIS A 1 444 ? -95.176 24.075 72.149 1.00 84.38 444 HIS A C 1
ATOM 3674 O O . HIS A 1 444 ? -96.381 24.331 72.195 1.00 84.38 444 HIS A O 1
ATOM 3680 N N . GLN A 1 445 ? -94.412 24.198 73.242 1.00 84.62 445 GLN A N 1
ATOM 3681 C CA . GLN A 1 445 ? -94.936 24.711 74.516 1.00 84.62 445 GLN A CA 1
ATOM 3682 C C . GLN A 1 445 ? -95.430 26.160 74.398 1.00 84.62 445 GLN A C 1
ATOM 3684 O O . GLN A 1 445 ? -96.487 26.479 74.946 1.00 84.62 445 GLN A O 1
ATOM 3689 N N . LEU A 1 446 ? -94.709 27.018 73.670 1.00 81.62 446 LEU A N 1
ATOM 3690 C CA . LEU A 1 446 ? -95.110 28.400 73.401 1.00 81.62 446 LEU A CA 1
ATOM 3691 C C . LEU A 1 446 ? -96.390 28.458 72.564 1.00 81.62 446 LEU A C 1
ATOM 3693 O O . LEU A 1 446 ? -97.328 29.136 72.975 1.00 81.62 446 LEU A O 1
ATOM 3697 N N . GLN A 1 447 ? -96.492 27.675 71.486 1.00 80.56 447 GLN A N 1
ATOM 3698 C CA . GLN A 1 447 ? -97.721 27.568 70.686 1.00 80.56 447 GLN A CA 1
ATOM 3699 C C . GLN A 1 447 ? -98.917 27.118 71.537 1.00 80.56 447 GLN A C 1
ATOM 3701 O O . GLN A 1 447 ? -99.982 27.729 71.498 1.00 80.56 447 GLN A O 1
ATOM 3706 N N . THR A 1 448 ? -98.728 26.116 72.402 1.00 81.25 448 THR A N 1
ATOM 3707 C CA . THR A 1 448 ? -99.799 25.642 73.297 1.00 81.25 448 THR A CA 1
ATOM 3708 C C . THR A 1 448 ? -100.225 26.725 74.306 1.00 81.25 448 THR A C 1
ATOM 3710 O O . THR A 1 448 ? -101.396 26.821 74.679 1.00 81.25 448 THR A O 1
ATOM 3713 N N . LEU A 1 449 ? -99.284 27.537 74.804 1.00 79.62 449 LEU A N 1
ATOM 3714 C CA . LEU A 1 449 ? -99.582 28.660 75.704 1.00 79.62 449 LEU A CA 1
ATOM 3715 C C . LEU A 1 449 ? -100.291 29.812 74.983 1.00 79.62 449 LEU A C 1
ATOM 3717 O O . LEU A 1 449 ? -101.175 30.437 75.568 1.00 79.62 449 LEU A O 1
ATOM 3721 N N . GLU A 1 450 ? -99.924 30.075 73.734 1.00 78.88 450 GLU A N 1
ATOM 3722 C CA . GLU A 1 450 ? -100.558 31.064 72.864 1.00 78.88 450 GLU A CA 1
ATOM 3723 C C . GLU A 1 450 ? -102.006 30.710 72.544 1.00 78.88 450 GLU A C 1
ATOM 3725 O O . GLU A 1 450 ? -102.894 31.550 72.707 1.00 78.88 450 GLU A O 1
ATOM 3730 N N . GLU A 1 451 ? -102.263 29.449 72.190 1.00 75.62 451 GLU A N 1
ATOM 3731 C CA . GLU A 1 451 ? -103.614 28.924 71.985 1.00 75.62 451 GLU A CA 1
ATOM 3732 C C . GLU A 1 451 ? -104.463 29.065 73.254 1.00 75.62 451 GLU A C 1
ATOM 3734 O O . GLU A 1 451 ? -105.583 29.573 73.202 1.00 75.62 451 GLU A O 1
ATOM 3739 N N . LYS A 1 452 ? -103.912 28.712 74.425 1.00 76.94 452 LYS A N 1
ATOM 3740 C CA . LYS A 1 452 ? -104.605 28.867 75.718 1.00 76.94 452 LYS A CA 1
ATOM 3741 C C . LYS A 1 452 ? -104.921 30.319 76.071 1.00 76.94 452 LYS A C 1
ATOM 3743 O O . LYS A 1 452 ? -105.892 30.565 76.783 1.00 76.94 452 LYS A O 1
ATOM 3748 N N . LYS A 1 453 ? -104.101 31.272 75.622 1.00 73.44 453 LYS A N 1
ATOM 3749 C CA . LYS A 1 453 ? -104.313 32.708 75.850 1.00 73.44 453 LYS A CA 1
ATOM 3750 C C . LYS A 1 453 ? -105.114 33.390 74.735 1.00 73.44 453 LYS A C 1
ATOM 3752 O O . LYS A 1 453 ? -105.379 34.582 74.855 1.00 73.44 453 LYS A O 1
ATOM 3757 N N . GLY A 1 454 ? -105.530 32.658 73.697 1.00 69.06 454 GLY A N 1
ATOM 3758 C CA . GLY A 1 454 ? -106.323 33.183 72.581 1.00 69.06 454 GLY A CA 1
ATOM 3759 C C . GLY A 1 454 ? -105.540 34.077 71.613 1.00 69.06 454 GLY A C 1
ATOM 3760 O O . GLY A 1 454 ? -106.151 34.840 70.871 1.00 69.06 454 GLY A O 1
ATOM 3761 N N . ILE A 1 455 ? -104.205 34.004 71.623 1.00 66.88 455 ILE A N 1
ATOM 3762 C CA . ILE A 1 455 ? -103.311 34.825 70.794 1.00 66.88 455 ILE A CA 1
ATOM 3763 C C . ILE A 1 455 ? -102.388 33.881 70.008 1.00 66.88 455 ILE A C 1
ATOM 3765 O O . ILE A 1 455 ? -101.188 33.834 70.257 1.00 66.88 455 ILE A O 1
ATOM 3769 N N . SER A 1 456 ? -102.940 33.068 69.101 1.00 61.03 456 SER A N 1
ATOM 3770 C CA . SER A 1 456 ? -102.121 32.161 68.282 1.00 61.03 456 SER A CA 1
ATOM 3771 C C . SER A 1 456 ? -101.326 32.936 67.227 1.00 61.03 456 SER A C 1
ATOM 3773 O O . SER A 1 456 ? -101.919 33.711 66.473 1.00 61.03 456 SER A O 1
ATOM 3775 N N . GLY A 1 457 ? -100.019 32.685 67.121 1.00 70.62 457 GLY A N 1
ATOM 3776 C CA . GLY A 1 457 ? -99.169 33.225 66.051 1.00 70.62 457 GLY A CA 1
ATOM 3777 C C . GLY A 1 457 ? -98.315 34.429 66.455 1.00 70.62 457 GLY A C 1
ATOM 3778 O O . GLY A 1 457 ? -97.550 34.927 65.630 1.00 70.62 457 GLY A O 1
ATOM 3779 N N . TYR A 1 458 ? -98.389 34.865 67.716 1.00 70.31 458 TYR A N 1
ATOM 3780 C CA . TYR A 1 458 ? -97.584 35.974 68.230 1.00 70.31 458 TYR A CA 1
ATOM 3781 C C . TYR A 1 458 ? -96.080 35.640 68.216 1.00 70.31 458 TYR A C 1
ATOM 3783 O O . TYR A 1 458 ? -95.293 36.421 67.683 1.00 70.31 458 TYR A O 1
ATOM 3791 N N . SER A 1 459 ? -95.678 34.452 68.680 1.00 69.88 459 SER A N 1
ATOM 3792 C CA . SER A 1 459 ? -94.281 33.993 68.707 1.00 69.88 459 SER A CA 1
ATOM 3793 C C . SER A 1 459 ? -93.703 33.871 67.308 1.00 69.88 459 SER A C 1
ATOM 3795 O O . SER A 1 459 ? -92.553 34.238 67.120 1.00 69.88 459 SER A O 1
ATOM 3797 N N . TYR A 1 460 ? -94.476 33.410 66.321 1.00 72.12 460 TYR A N 1
ATOM 3798 C CA . TYR A 1 460 ? -94.000 33.334 64.937 1.00 72.12 460 TYR A CA 1
ATOM 3799 C C . TYR A 1 460 ? -93.768 34.734 64.353 1.00 72.12 460 TYR A C 1
ATOM 3801 O O . TYR A 1 460 ? -92.740 34.988 63.732 1.00 72.12 460 TYR A O 1
ATOM 3809 N N . THR A 1 461 ? -94.683 35.678 64.608 1.00 73.75 461 THR A N 1
ATOM 3810 C CA . THR A 1 461 ? -94.496 37.065 64.159 1.00 73.75 461 THR A CA 1
ATOM 3811 C C . THR A 1 461 ? -93.352 37.775 64.878 1.00 73.75 461 THR A C 1
ATOM 3813 O O . THR A 1 461 ? -92.663 38.571 64.247 1.00 73.75 461 THR A O 1
ATOM 3816 N N . GLN A 1 462 ? -93.112 37.480 66.161 1.00 76.31 462 GLN A N 1
ATOM 3817 C CA . GLN A 1 462 ? -91.989 38.041 66.911 1.00 76.31 462 GLN A CA 1
ATOM 3818 C C . GLN A 1 462 ? -90.652 37.420 66.485 1.00 76.31 462 GLN A C 1
ATOM 3820 O O . GLN A 1 462 ? -89.691 38.158 66.297 1.00 76.31 462 GLN A O 1
ATOM 3825 N N . GLU A 1 463 ? -90.596 36.105 66.266 1.00 77.31 463 GLU A N 1
ATOM 3826 C CA . GLU A 1 463 ? -89.402 35.408 65.774 1.00 77.31 463 GLU A CA 1
ATOM 3827 C C . GLU A 1 463 ? -89.015 35.888 64.367 1.00 77.31 463 GLU A C 1
ATOM 3829 O O . GLU A 1 463 ? -87.845 36.165 64.111 1.00 77.31 463 GLU A O 1
ATOM 3834 N N . GLU A 1 464 ? -89.988 36.094 63.472 1.00 78.19 464 GLU A N 1
ATOM 3835 C CA . GLU A 1 464 ? -89.722 36.671 62.150 1.00 78.19 464 GLU A CA 1
ATOM 3836 C C . GLU A 1 464 ? -89.257 38.134 62.254 1.00 78.19 464 GLU A C 1
ATOM 3838 O O . GLU A 1 464 ? -88.339 38.543 61.545 1.00 78.19 464 GLU A O 1
ATOM 3843 N N . LEU A 1 465 ? -89.810 38.924 63.183 1.00 79.19 465 LEU A N 1
ATOM 3844 C CA . LEU A 1 465 ? -89.336 40.287 63.451 1.00 79.19 465 LEU A CA 1
ATOM 3845 C C . LEU A 1 465 ? -87.910 40.309 64.015 1.00 79.19 465 LEU A C 1
ATOM 3847 O O . LEU A 1 465 ? -87.109 41.145 63.596 1.00 79.19 465 LEU A O 1
ATOM 3851 N N . GLU A 1 466 ? -87.570 39.397 64.926 1.00 79.62 466 GLU A N 1
ATOM 3852 C CA . GLU A 1 466 ? -86.219 39.248 65.475 1.00 79.62 466 GLU A CA 1
ATOM 3853 C C . GLU A 1 466 ? -85.236 38.782 64.398 1.00 79.62 466 GLU A C 1
ATOM 3855 O O . GLU A 1 466 ? -84.146 39.343 64.284 1.00 79.62 466 GLU A O 1
ATOM 3860 N N . ARG A 1 467 ? -85.634 37.842 63.533 1.00 82.62 467 ARG A N 1
ATOM 3861 C CA . ARG A 1 467 ? -84.838 37.390 62.385 1.00 82.62 467 ARG A CA 1
ATOM 3862 C C . ARG A 1 467 ? -84.597 38.521 61.385 1.00 82.62 467 ARG A C 1
ATOM 3864 O O . ARG A 1 467 ? -83.463 38.720 60.950 1.00 82.62 467 ARG A O 1
ATOM 3871 N N . VAL A 1 468 ? -85.632 39.288 61.039 1.00 82.19 468 VAL A N 1
ATOM 3872 C CA . VAL A 1 468 ? -85.510 40.463 60.162 1.00 82.19 468 VAL A CA 1
ATOM 3873 C C . VAL A 1 468 ? -84.663 41.550 60.827 1.00 82.19 468 VAL A C 1
ATOM 3875 O O . VAL A 1 468 ? -83.862 42.189 60.149 1.00 82.19 468 VAL A O 1
ATOM 3878 N N . SER A 1 469 ? -84.762 41.730 62.147 1.00 81.88 469 SER A N 1
ATOM 3879 C CA . SER A 1 469 ? -83.916 42.662 62.900 1.00 81.88 469 SER A CA 1
ATOM 3880 C C . SER A 1 469 ? -82.450 42.218 62.934 1.00 81.88 469 SER A C 1
ATOM 3882 O O . SER A 1 469 ? -81.566 43.058 62.777 1.00 81.88 469 SER A O 1
ATOM 3884 N N . ALA A 1 470 ? -82.173 40.921 63.091 1.00 81.81 470 ALA A N 1
ATOM 3885 C CA . ALA A 1 470 ? -80.820 40.367 63.065 1.00 81.81 470 ALA A CA 1
ATOM 3886 C C . ALA A 1 470 ? -80.191 40.499 61.672 1.00 81.81 470 ALA A C 1
ATOM 3888 O O . ALA A 1 470 ? -79.085 41.018 61.546 1.00 81.81 470 ALA A O 1
ATOM 3889 N N . LEU A 1 471 ? -80.934 40.138 60.619 1.00 80.31 471 LEU A N 1
ATOM 3890 C CA . LEU A 1 471 ? -80.507 40.340 59.231 1.00 80.31 471 LEU A CA 1
ATOM 3891 C C . LEU A 1 471 ? -80.290 41.823 58.917 1.00 80.31 471 LEU A C 1
ATOM 3893 O O . LEU A 1 471 ? -79.321 42.175 58.250 1.00 80.31 471 LEU A O 1
ATOM 3897 N N . LYS A 1 472 ? -81.156 42.714 59.416 1.00 83.19 472 LYS A N 1
ATOM 3898 C CA . LYS A 1 472 ? -80.961 44.159 59.270 1.00 83.19 472 LYS A CA 1
ATOM 3899 C C . LYS A 1 472 ? -79.699 44.625 59.996 1.00 83.19 472 LYS A C 1
ATOM 3901 O O . LYS A 1 472 ? -78.954 45.401 59.415 1.00 83.19 472 LYS A O 1
ATOM 3906 N N . SER A 1 473 ? -79.435 44.134 61.208 1.00 84.69 473 SER A N 1
ATOM 3907 C CA . SER A 1 473 ? -78.217 44.461 61.958 1.00 84.69 473 SER A CA 1
ATOM 3908 C C . SER A 1 473 ? -76.958 43.999 61.227 1.00 84.69 473 SER A C 1
ATOM 3910 O O . SER A 1 473 ? -75.994 44.749 61.169 1.00 84.69 473 SER A O 1
ATOM 3912 N N . GLU A 1 474 ? -76.966 42.802 60.637 1.00 82.38 474 GLU A N 1
ATOM 3913 C CA . GLU A 1 474 ? -75.836 42.283 59.858 1.00 82.38 474 GLU A CA 1
ATOM 3914 C C . GLU A 1 474 ? -75.627 43.101 58.572 1.00 82.38 474 GLU A C 1
ATOM 3916 O O . GLU A 1 474 ? -74.504 43.465 58.229 1.00 82.38 474 GLU A O 1
ATOM 3921 N N . VAL A 1 475 ? -76.714 43.491 57.895 1.00 82.12 475 VAL A N 1
ATOM 3922 C CA . VAL A 1 475 ? -76.657 44.399 56.738 1.00 82.12 475 VAL A CA 1
ATOM 3923 C C . VAL A 1 475 ? -76.165 45.792 57.137 1.00 82.12 475 VAL A C 1
ATOM 3925 O O . VAL A 1 475 ? -75.385 46.389 56.396 1.00 82.12 475 VAL A O 1
ATOM 3928 N N . ASP A 1 476 ? -76.594 46.324 58.279 1.00 82.88 476 ASP A N 1
ATOM 3929 C CA . ASP A 1 476 ? -76.143 47.619 58.791 1.00 82.88 476 ASP A CA 1
ATOM 3930 C C . ASP A 1 476 ? -74.672 47.553 59.247 1.00 82.88 476 ASP A C 1
ATOM 3932 O O . ASP A 1 476 ? -73.934 48.508 59.021 1.00 82.88 476 ASP A O 1
ATOM 3936 N N . GLU A 1 477 ? -74.195 46.416 59.768 1.00 85.31 477 GLU A N 1
ATOM 3937 C CA . GLU A 1 477 ? -72.780 46.179 60.084 1.00 85.31 477 GLU A CA 1
ATOM 3938 C C . GLU A 1 477 ? -71.923 46.094 58.815 1.00 85.31 477 GLU A C 1
ATOM 3940 O O . GLU A 1 477 ? -70.854 46.699 58.744 1.00 85.31 477 GLU A O 1
ATOM 3945 N N . VAL A 1 478 ? -72.401 45.405 57.774 1.00 79.56 478 VAL A N 1
ATOM 3946 C CA . VAL A 1 478 ? -71.737 45.388 56.462 1.00 79.56 478 VAL A CA 1
ATOM 3947 C C . VAL A 1 478 ? -71.716 46.791 55.859 1.00 79.56 478 VAL A C 1
ATOM 3949 O O . VAL A 1 478 ? -70.669 47.227 55.383 1.00 79.56 478 VAL A O 1
ATOM 3952 N N . LYS A 1 479 ? -72.821 47.545 55.918 1.00 80.62 479 LYS A N 1
ATOM 3953 C CA . LYS A 1 479 ? -72.844 48.951 55.481 1.00 80.62 479 LYS A CA 1
ATOM 3954 C C . LYS A 1 479 ? -71.896 49.821 56.302 1.00 80.62 479 LYS A C 1
ATOM 3956 O O . LYS A 1 479 ? -71.246 50.677 55.715 1.00 80.62 479 LYS A O 1
ATOM 3961 N N . GLY A 1 480 ? -71.784 49.583 57.609 1.00 80.94 480 GLY A N 1
ATOM 3962 C CA . GLY A 1 480 ? -70.820 50.227 58.501 1.00 80.94 480 GLY A CA 1
ATOM 3963 C C . GLY A 1 480 ? -69.384 49.960 58.064 1.00 80.94 480 GLY A C 1
ATOM 3964 O O . GLY A 1 480 ? -68.659 50.907 57.794 1.00 80.94 480 GLY A O 1
ATOM 3965 N N . ARG A 1 481 ? -69.017 48.690 57.842 1.00 80.12 481 ARG A N 1
ATOM 3966 C CA . ARG A 1 481 ? -67.703 48.322 57.284 1.00 80.12 481 ARG A CA 1
ATOM 3967 C C . ARG A 1 481 ? -67.456 48.955 55.919 1.00 80.12 481 ARG A C 1
ATOM 3969 O O . ARG A 1 481 ? -66.371 49.445 55.667 1.00 80.12 481 ARG A O 1
ATOM 3976 N N . THR A 1 482 ? -68.472 49.018 55.059 1.00 76.00 482 THR A N 1
ATOM 3977 C CA . THR A 1 482 ? -68.330 49.648 53.736 1.00 76.00 482 THR A CA 1
ATOM 3978 C C . THR A 1 482 ? -68.157 51.170 53.849 1.00 76.00 482 THR A C 1
ATOM 3980 O O . THR A 1 482 ? -67.429 51.769 53.063 1.00 76.00 482 THR A O 1
ATOM 3983 N N . LEU A 1 483 ? -68.819 51.817 54.814 1.00 80.62 483 LEU A N 1
ATOM 3984 C CA . LEU A 1 483 ? -68.640 53.240 55.118 1.00 80.62 483 LEU A CA 1
ATOM 3985 C C . LEU A 1 483 ? -67.268 53.516 55.736 1.00 80.62 483 LEU A C 1
ATOM 3987 O O . LEU A 1 483 ? -66.646 54.504 55.354 1.00 80.62 483 LEU A O 1
ATOM 3991 N N . ASP A 1 484 ? -66.784 52.645 56.620 1.00 78.94 484 ASP A N 1
ATOM 3992 C CA . ASP A 1 484 ? -65.438 52.712 57.190 1.00 78.94 484 ASP A CA 1
ATOM 3993 C C . ASP A 1 484 ? -64.376 52.505 56.105 1.00 78.94 484 ASP A C 1
ATOM 3995 O O . ASP A 1 484 ? -63.469 53.322 56.010 1.00 78.94 484 ASP A O 1
ATOM 3999 N N . ASP A 1 485 ? -64.543 51.531 55.206 1.00 75.94 485 ASP A N 1
ATOM 4000 C CA . ASP A 1 485 ? -63.663 51.315 54.049 1.00 75.94 485 ASP A CA 1
ATOM 4001 C C . ASP A 1 485 ? -63.680 52.528 53.096 1.00 75.94 485 ASP A C 1
ATOM 4003 O O . ASP A 1 485 ? -62.645 52.935 52.566 1.00 75.94 485 ASP A O 1
ATOM 4007 N N . MET A 1 486 ? -64.842 53.161 52.879 1.00 75.44 486 MET A N 1
ATOM 4008 C CA . MET A 1 486 ? -64.932 54.408 52.105 1.00 75.44 486 MET A CA 1
ATOM 4009 C C . MET A 1 486 ? -64.282 55.591 52.835 1.00 75.44 486 MET A C 1
ATOM 4011 O O . MET A 1 486 ? -63.651 56.425 52.188 1.00 75.44 486 MET A O 1
ATOM 4015 N N . SER A 1 487 ? -64.400 55.675 54.161 1.00 78.06 487 SER A N 1
ATOM 4016 C CA . SER A 1 487 ? -63.774 56.713 54.992 1.00 78.06 487 SER A CA 1
ATOM 4017 C C . SER A 1 487 ? -62.254 56.527 55.081 1.00 78.06 487 SER A C 1
ATOM 4019 O O . SER A 1 487 ? -61.497 57.500 55.027 1.00 78.06 487 SER A O 1
ATOM 4021 N N . GLU A 1 488 ? -61.786 55.279 55.125 1.00 76.31 488 GLU A N 1
ATOM 4022 C CA . GLU A 1 488 ? -60.379 54.898 55.041 1.00 76.31 488 GLU A CA 1
ATOM 4023 C C . GLU A 1 488 ? -59.831 55.178 53.642 1.00 76.31 488 GLU A C 1
ATOM 4025 O O . GLU A 1 488 ? -58.741 55.740 53.527 1.00 76.31 488 GLU A O 1
ATOM 4030 N N . MET A 1 489 ? -60.604 54.919 52.578 1.00 71.25 489 MET A N 1
ATOM 4031 C CA . MET A 1 489 ? -60.271 55.379 51.228 1.00 71.25 489 MET A CA 1
ATOM 4032 C C . MET A 1 489 ? -60.175 56.904 51.169 1.00 71.25 489 MET A C 1
ATOM 4034 O O . MET A 1 489 ? -59.166 57.422 50.714 1.00 71.25 489 MET A O 1
ATOM 4038 N N . VAL A 1 490 ? -61.147 57.665 51.671 1.00 77.00 490 VAL A N 1
ATOM 4039 C CA . VAL A 1 490 ? -61.063 59.137 51.669 1.00 77.00 490 VAL A CA 1
ATOM 4040 C C . VAL A 1 490 ? -59.864 59.624 52.488 1.00 77.00 490 VAL A C 1
ATOM 4042 O O . VAL A 1 490 ? -59.157 60.529 52.051 1.00 77.00 490 VAL A O 1
ATOM 4045 N N . SER A 1 491 ? -59.560 58.983 53.618 1.00 71.06 491 SER A N 1
ATOM 4046 C CA . SER A 1 491 ? -58.389 59.293 54.445 1.00 71.06 491 SER A CA 1
ATOM 4047 C C . SER A 1 491 ? -57.077 58.971 53.733 1.00 71.06 491 SER A C 1
ATOM 4049 O O . SER A 1 491 ? -56.156 59.783 53.768 1.00 71.06 491 SER A O 1
ATOM 4051 N N . THR A 1 492 ? -56.992 57.836 53.032 1.00 70.88 492 THR A N 1
ATOM 4052 C CA . THR A 1 492 ? -55.835 57.485 52.196 1.00 70.88 492 THR A CA 1
ATOM 4053 C C . THR A 1 492 ? -55.718 58.392 50.985 1.00 70.88 492 THR A C 1
ATOM 4055 O O . THR A 1 492 ? -54.603 58.773 50.662 1.00 70.88 492 THR A O 1
ATOM 4058 N N . TRP A 1 493 ? -56.816 58.824 50.365 1.00 71.62 493 TRP A N 1
ATOM 4059 C CA . TRP A 1 493 ? -56.816 59.825 49.297 1.00 71.62 493 TRP A CA 1
ATOM 4060 C C . TRP A 1 493 ? -56.363 61.197 49.806 1.00 71.62 493 TRP A C 1
ATOM 4062 O O . TRP A 1 493 ? -55.563 61.843 49.136 1.00 71.62 493 TRP A O 1
ATOM 4072 N N . ILE A 1 494 ? -56.786 61.622 51.002 1.00 72.50 494 ILE A N 1
ATOM 4073 C CA . ILE A 1 494 ? -56.290 62.839 51.664 1.00 72.50 494 ILE A CA 1
ATOM 4074 C C . ILE A 1 494 ? -54.800 62.697 51.986 1.00 72.50 494 ILE A C 1
ATOM 4076 O O . ILE A 1 494 ? -54.041 63.622 51.718 1.00 72.50 494 ILE A O 1
ATOM 4080 N N . LEU A 1 495 ? -54.349 61.540 52.484 1.00 68.81 495 LEU A N 1
ATOM 4081 C CA . LEU A 1 495 ? -52.930 61.245 52.711 1.00 68.81 495 LEU A CA 1
ATOM 4082 C C . LEU A 1 495 ? -52.137 61.235 51.401 1.00 68.81 495 LEU A C 1
ATOM 4084 O O . LEU A 1 495 ? -51.017 61.733 51.372 1.00 68.81 495 LEU A O 1
ATOM 4088 N N . PHE A 1 496 ? -52.718 60.729 50.313 1.00 69.38 496 PHE A N 1
ATOM 4089 C CA . PHE A 1 496 ? -52.116 60.720 48.983 1.00 69.38 496 PHE A CA 1
ATOM 4090 C C . PHE A 1 496 ? -52.026 62.135 48.410 1.00 69.38 496 PHE A C 1
ATOM 4092 O O . PHE A 1 496 ? -50.992 62.498 47.857 1.00 69.38 496 PHE A O 1
ATOM 4099 N N . LEU A 1 497 ? -53.057 62.966 48.597 1.00 68.06 497 LEU A N 1
ATOM 4100 C CA . LEU A 1 497 ? -53.049 64.390 48.256 1.00 68.06 497 LEU A CA 1
ATOM 4101 C C . LEU A 1 497 ? -52.037 65.159 49.107 1.00 68.06 497 LEU A C 1
ATOM 4103 O O . LEU A 1 497 ? -51.276 65.938 48.549 1.00 68.06 497 LEU A O 1
ATOM 4107 N N . CYS A 1 498 ? -51.952 64.902 50.415 1.00 67.88 498 CYS A N 1
ATOM 4108 C CA . CYS A 1 498 ? -50.955 65.503 51.304 1.00 67.88 498 CYS A CA 1
ATOM 4109 C C . CYS A 1 498 ? -49.533 65.068 50.935 1.00 67.88 498 CYS A C 1
ATOM 4111 O O . CYS A 1 498 ? -48.646 65.908 50.867 1.00 67.88 498 CYS A O 1
ATOM 4113 N N . MET A 1 499 ? -49.301 63.786 50.643 1.00 65.94 499 MET A N 1
ATOM 4114 C CA . MET A 1 499 ? -48.003 63.269 50.192 1.00 65.94 499 MET A CA 1
ATOM 4115 C C . MET A 1 499 ? -47.638 63.768 48.793 1.00 65.94 499 MET A C 1
ATOM 4117 O O . MET A 1 499 ? -46.462 64.015 48.528 1.00 65.94 499 MET A O 1
ATOM 4121 N N . SER A 1 500 ? -48.623 63.969 47.916 1.00 62.69 500 SER A N 1
ATOM 4122 C CA . SER A 1 500 ? -48.425 64.577 46.598 1.00 62.69 500 SER A CA 1
ATOM 4123 C C . SER A 1 500 ? -48.135 66.072 46.720 1.00 62.69 500 SER A C 1
ATOM 4125 O O . SER A 1 500 ? -47.220 66.540 46.061 1.00 62.69 500 SER A O 1
ATOM 4127 N N . LEU A 1 501 ? -48.813 66.807 47.611 1.00 63.44 501 LEU A N 1
ATOM 4128 C CA . LEU A 1 501 ? -48.519 68.207 47.948 1.00 63.44 501 LEU A CA 1
ATOM 4129 C C . LEU A 1 501 ? -47.147 68.356 48.610 1.00 63.44 501 LEU A C 1
ATOM 4131 O O . LEU A 1 501 ? -46.416 69.271 48.264 1.00 63.44 501 LEU A O 1
ATOM 4135 N N . VAL A 1 502 ? -46.756 67.443 49.503 1.00 62.22 502 VAL A N 1
ATOM 4136 C CA . VAL A 1 502 ? -45.413 67.408 50.105 1.00 62.22 502 VAL A CA 1
ATOM 4137 C C . VAL A 1 502 ? -44.363 67.040 49.059 1.00 62.22 502 VAL A C 1
ATOM 4139 O O . VAL A 1 502 ? -43.306 67.654 49.039 1.00 62.22 502 VAL A O 1
ATOM 4142 N N . SER A 1 503 ? -44.649 66.113 48.142 1.00 56.88 503 SER A N 1
ATOM 4143 C CA . SER A 1 503 ? -43.752 65.807 47.020 1.00 56.88 503 SER A CA 1
ATOM 4144 C C . SER A 1 503 ? -43.636 66.987 46.055 1.00 56.88 503 SER A C 1
ATOM 4146 O O . SER A 1 503 ? -42.527 67.307 45.650 1.00 56.88 503 SER A O 1
ATOM 4148 N N . PHE A 1 504 ? -44.730 67.693 45.753 1.00 54.06 504 PHE A N 1
ATOM 4149 C CA . PHE A 1 504 ? -44.724 68.913 44.940 1.00 54.06 504 PHE A CA 1
ATOM 4150 C C . PHE A 1 504 ? -43.965 70.038 45.651 1.00 54.06 504 PHE A C 1
ATOM 4152 O O . PHE A 1 504 ? -43.143 70.694 45.032 1.00 54.06 504 PHE A O 1
ATOM 4159 N N . HIS A 1 505 ? -44.118 70.182 46.971 1.00 55.28 505 HIS A N 1
ATOM 4160 C CA . HIS A 1 505 ? -43.392 71.168 47.771 1.00 55.28 505 HIS A CA 1
ATOM 4161 C C . HIS A 1 505 ? -41.905 70.811 47.949 1.00 55.28 505 HIS A C 1
ATOM 4163 O O . HIS A 1 505 ? -41.074 71.711 48.013 1.00 55.28 505 HIS A O 1
ATOM 4169 N N . ILE A 1 506 ? -41.536 69.522 47.977 1.00 57.09 506 ILE A N 1
ATOM 4170 C CA . ILE A 1 506 ? -40.141 69.043 47.963 1.00 57.09 506 ILE A CA 1
ATOM 4171 C C . ILE A 1 506 ? -39.526 69.204 46.565 1.00 57.09 506 ILE A C 1
ATOM 4173 O O . ILE A 1 506 ? -38.346 69.540 46.462 1.00 57.09 506 ILE A O 1
ATOM 4177 N N . GLN A 1 507 ? -40.306 69.022 45.498 1.00 52.44 507 GLN A N 1
ATOM 4178 C CA . GLN A 1 507 ? -39.876 69.227 44.115 1.00 52.44 507 GLN A CA 1
ATOM 4179 C C . GLN A 1 507 ? -39.740 70.723 43.789 1.00 52.44 507 GLN A C 1
ATOM 4181 O O . GLN A 1 507 ? -38.744 71.112 43.185 1.00 52.44 507 GLN A O 1
ATOM 4186 N N . ASP A 1 508 ? -40.628 71.573 44.313 1.00 50.25 508 ASP A N 1
ATOM 4187 C CA . ASP A 1 508 ? -40.494 73.031 44.307 1.00 50.25 508 ASP A CA 1
ATOM 4188 C C . ASP A 1 508 ? -39.349 73.487 45.221 1.00 50.25 508 ASP A C 1
ATOM 4190 O O . ASP A 1 508 ? -38.566 74.338 44.818 1.00 50.25 508 ASP A O 1
ATOM 4194 N N . CYS A 1 509 ? -39.119 72.890 46.396 1.00 52.59 509 CYS A N 1
ATOM 4195 C CA . CYS A 1 509 ? -37.943 73.208 47.219 1.00 52.59 509 CYS A CA 1
ATOM 4196 C C . CYS A 1 509 ? -36.620 72.734 46.592 1.00 52.59 509 CYS A C 1
ATOM 4198 O O . CYS A 1 509 ? -35.604 73.396 46.794 1.00 52.59 509 CYS A O 1
ATOM 4200 N N . CYS A 1 510 ? -36.603 71.646 45.811 1.00 50.84 510 CYS A N 1
ATOM 4201 C CA . CYS A 1 510 ? -35.428 71.216 45.042 1.00 50.84 510 CYS A CA 1
ATOM 4202 C C . CYS A 1 510 ? -35.199 72.070 43.785 1.00 50.84 510 CYS A C 1
ATOM 4204 O O . CYS A 1 510 ? -34.048 72.388 43.496 1.00 50.84 510 CYS A O 1
ATOM 4206 N N . SER A 1 511 ? -36.254 72.514 43.090 1.00 48.81 511 SER A N 1
ATOM 4207 C CA . SER A 1 511 ? -36.144 73.468 41.973 1.00 48.81 511 SER A CA 1
ATOM 4208 C C . SER A 1 511 ? -35.775 74.882 42.441 1.00 48.81 511 SER A C 1
ATOM 4210 O O . SER A 1 511 ? -34.992 75.558 41.779 1.00 48.81 511 SER A O 1
ATOM 4212 N N . THR A 1 512 ? -36.249 75.311 43.616 1.00 49.09 512 THR A N 1
ATOM 4213 C CA . THR A 1 512 ? -36.002 76.662 44.162 1.00 49.09 512 THR A CA 1
ATOM 4214 C C . THR A 1 512 ? -34.685 76.750 44.951 1.00 49.09 512 THR A C 1
ATOM 4216 O O . THR A 1 512 ? -34.126 77.832 45.071 1.00 49.09 512 THR A O 1
ATOM 4219 N N . ARG A 1 513 ? -34.099 75.628 45.418 1.00 47.88 513 ARG A N 1
ATOM 4220 C CA . ARG A 1 513 ? -32.706 75.586 45.933 1.00 47.88 513 ARG A CA 1
ATOM 4221 C C . ARG A 1 513 ? -31.638 75.272 44.880 1.00 47.88 513 ARG A C 1
ATOM 4223 O O . ARG A 1 513 ? -30.458 75.372 45.197 1.00 47.88 513 ARG A O 1
ATOM 4230 N N . MET A 1 514 ? -32.009 74.935 43.643 1.00 43.97 514 MET A N 1
ATOM 4231 C CA . MET A 1 514 ? -31.051 74.769 42.537 1.00 43.97 514 MET A CA 1
ATOM 4232 C C . MET A 1 514 ? -30.681 76.077 41.815 1.00 43.97 514 MET A C 1
ATOM 4234 O O . MET A 1 514 ? -29.815 76.049 40.943 1.00 43.97 514 MET A O 1
ATOM 4238 N N . LEU A 1 515 ? -31.265 77.219 42.196 1.00 46.16 515 LEU A N 1
ATOM 4239 C CA . LEU A 1 515 ? -30.915 78.538 41.646 1.00 46.16 515 LEU A CA 1
ATOM 4240 C C . LEU A 1 515 ? -29.981 79.381 42.531 1.00 46.16 515 LEU A C 1
ATOM 4242 O O . LEU A 1 515 ? -29.425 80.349 42.030 1.00 46.16 515 LEU A O 1
ATOM 4246 N N . ASP A 1 516 ? -29.685 78.959 43.764 1.00 45.97 516 ASP A N 1
ATOM 4247 C CA . ASP A 1 516 ? -28.776 79.678 44.668 1.00 45.97 516 ASP A CA 1
ATOM 4248 C C . ASP A 1 516 ? -27.698 78.749 45.247 1.00 45.97 516 ASP A C 1
ATOM 4250 O O . ASP A 1 516 ? -27.765 78.319 46.395 1.00 45.97 516 ASP A O 1
ATOM 4254 N N . THR A 1 517 ? -26.713 78.381 44.421 1.00 38.25 517 THR A N 1
ATOM 4255 C CA . THR A 1 517 ? -25.276 78.263 44.774 1.00 38.25 517 THR A CA 1
ATOM 4256 C C . THR A 1 517 ? -24.491 77.709 43.583 1.00 38.25 517 THR A C 1
ATOM 4258 O O . THR A 1 517 ? -24.090 76.548 43.513 1.00 38.25 517 THR A O 1
ATOM 4261 N N . ALA A 1 518 ? -24.215 78.587 42.622 1.00 39.41 518 ALA A N 1
ATOM 4262 C CA . ALA A 1 518 ? -23.103 78.399 41.706 1.00 39.41 518 ALA A CA 1
ATOM 4263 C C . ALA A 1 518 ? -21.789 78.705 42.450 1.00 39.41 518 ALA A C 1
ATOM 4265 O O . ALA A 1 518 ? -21.400 79.862 42.537 1.00 39.41 518 ALA A O 1
ATOM 4266 N N . SER A 1 519 ? -21.124 77.684 43.009 1.00 45.31 519 SER A N 1
ATOM 4267 C CA . SER A 1 519 ? -19.651 77.593 43.090 1.00 45.31 519 SER A CA 1
ATOM 4268 C C . SER A 1 519 ? -19.201 76.276 43.752 1.00 45.31 519 SER A C 1
ATOM 4270 O O . SER A 1 519 ? -19.403 76.062 44.940 1.00 45.31 519 SER A O 1
ATOM 4272 N N . SER A 1 520 ? -18.535 75.425 42.960 1.00 46.47 520 SER A N 1
ATOM 4273 C CA . SER A 1 520 ? -17.635 74.322 43.356 1.00 46.47 520 SER A CA 1
ATOM 4274 C C . SER A 1 520 ? -18.207 73.119 44.145 1.00 46.47 520 SER A C 1
ATOM 4276 O O . SER A 1 520 ? -18.226 73.103 45.371 1.00 46.47 520 SER A O 1
ATOM 4278 N N . GLY A 1 521 ? -18.570 72.025 43.445 1.00 41.03 521 GLY A N 1
ATOM 4279 C CA . GLY A 1 521 ? -18.862 70.740 44.115 1.00 41.03 521 GLY A CA 1
ATOM 4280 C C . GLY A 1 521 ? -19.495 69.598 43.297 1.00 41.03 521 GLY A C 1
ATOM 4281 O O . GLY A 1 521 ? -20.301 68.841 43.831 1.00 41.03 521 GLY A O 1
ATOM 4282 N N . VAL A 1 522 ? -19.158 69.412 42.014 1.00 50.47 522 VAL A N 1
ATOM 4283 C CA . VAL A 1 522 ? -19.865 68.497 41.071 1.00 50.47 522 VAL A CA 1
ATOM 4284 C C . VAL A 1 522 ? -19.753 66.982 41.393 1.00 50.47 522 VAL A C 1
ATOM 4286 O O . VAL A 1 522 ? -20.370 66.155 40.723 1.00 50.47 522 VAL A O 1
ATOM 4289 N N . LYS A 1 523 ? -19.042 66.561 42.450 1.00 49.19 523 LYS A N 1
ATOM 4290 C CA . LYS A 1 523 ? -18.948 65.134 42.844 1.00 49.19 523 LYS A CA 1
ATOM 4291 C C . LYS A 1 523 ? -19.867 64.713 44.000 1.00 49.19 523 LYS A C 1
ATOM 4293 O O . LYS A 1 523 ? -20.264 63.553 44.028 1.00 49.19 523 LYS A O 1
ATOM 4298 N N . MET A 1 524 ? -20.283 65.618 44.891 1.00 47.97 524 MET A N 1
ATOM 4299 C CA . MET A 1 524 ? -21.238 65.282 45.968 1.00 47.97 524 MET A CA 1
ATOM 4300 C C . MET A 1 524 ? -22.696 65.280 45.489 1.00 47.97 524 MET A C 1
ATOM 4302 O O . MET A 1 524 ? -23.499 64.474 45.952 1.00 47.97 524 MET A O 1
ATOM 4306 N N . LEU A 1 525 ? -23.019 66.109 44.493 1.00 51.53 525 LEU A N 1
ATOM 4307 C CA . LEU A 1 525 ? -24.379 66.248 43.968 1.00 51.53 525 LEU A CA 1
ATOM 4308 C C . LEU A 1 525 ? -24.891 64.971 43.274 1.00 51.53 525 LEU A C 1
ATOM 4310 O O . LEU A 1 525 ? -26.050 64.604 43.432 1.00 51.53 525 LEU A O 1
ATOM 4314 N N . LYS A 1 526 ? -24.024 64.239 42.556 1.00 48.19 526 LYS A N 1
ATOM 4315 C CA . LYS A 1 526 ? -24.401 62.971 41.900 1.00 48.19 526 LYS A CA 1
ATOM 4316 C C . LYS A 1 526 ? -24.675 61.843 42.899 1.00 48.19 526 LYS A C 1
ATOM 4318 O O . LYS A 1 526 ? -25.607 61.076 42.681 1.00 48.19 526 LYS A O 1
ATOM 4323 N N . SER A 1 527 ? -23.921 61.768 44.000 1.00 50.56 527 SER A N 1
ATOM 4324 C CA . SER A 1 527 ? -24.208 60.807 45.076 1.00 50.56 527 SER A CA 1
ATOM 4325 C C . SER A 1 527 ? -25.502 61.145 45.803 1.00 50.56 527 SER A C 1
ATOM 4327 O O . SER A 1 527 ? -26.264 60.238 46.108 1.00 50.56 527 SER A O 1
ATOM 4329 N N . PHE A 1 528 ? -25.788 62.428 46.032 1.00 53.91 528 PHE A N 1
ATOM 4330 C CA . PHE A 1 528 ? -27.019 62.841 46.704 1.00 53.91 528 PHE A CA 1
ATOM 4331 C C . PHE A 1 528 ? -28.262 62.576 45.839 1.00 53.91 528 PHE A C 1
ATOM 4333 O O . PHE A 1 528 ? -29.244 62.029 46.327 1.00 53.91 528 PHE A O 1
ATOM 4340 N N . ILE A 1 529 ? -28.191 62.842 44.529 1.00 54.56 529 ILE A N 1
ATOM 4341 C CA . ILE A 1 529 ? -29.271 62.532 43.574 1.00 54.56 529 ILE A CA 1
ATOM 4342 C C . ILE A 1 529 ? -29.484 61.015 43.444 1.00 54.56 529 ILE A C 1
ATOM 4344 O O . ILE A 1 529 ? -30.627 60.561 43.409 1.00 54.56 529 ILE A O 1
ATOM 4348 N N . ALA A 1 530 ? -28.409 60.218 43.430 1.00 53.53 530 ALA A N 1
ATOM 4349 C CA . ALA A 1 530 ? -28.510 58.760 43.431 1.00 53.53 530 ALA A CA 1
ATOM 4350 C C . ALA A 1 530 ? -29.123 58.227 44.736 1.00 53.53 530 ALA A C 1
ATOM 4352 O O . ALA A 1 530 ? -29.959 57.332 44.673 1.00 53.53 530 ALA A O 1
ATOM 4353 N N . TYR A 1 531 ? -28.767 58.804 45.890 1.00 54.44 531 TYR A N 1
ATOM 4354 C CA . TYR A 1 531 ? -29.316 58.421 47.194 1.00 54.44 531 TYR A CA 1
ATOM 4355 C C . TYR A 1 531 ? -30.793 58.807 47.327 1.00 54.44 531 TYR A C 1
ATOM 4357 O O . TYR A 1 531 ? -31.597 58.014 47.799 1.00 54.44 531 TYR A O 1
ATOM 4365 N N . CYS A 1 532 ? -31.188 59.987 46.847 1.00 52.34 532 CYS A N 1
ATOM 4366 C CA . CYS A 1 532 ? -32.590 60.395 46.820 1.00 52.34 532 CYS A CA 1
ATOM 4367 C C . CYS A 1 532 ? -33.412 59.541 45.843 1.00 52.34 532 CYS A C 1
ATOM 4369 O O . CYS A 1 532 ? -34.511 59.125 46.195 1.00 52.34 532 CYS A O 1
ATOM 4371 N N . CYS A 1 533 ? -32.883 59.196 44.663 1.00 51.09 533 CYS A N 1
ATOM 4372 C CA . CYS A 1 533 ? -33.574 58.301 43.728 1.00 51.09 533 CYS A CA 1
ATOM 4373 C C . CYS A 1 533 ? -33.710 56.876 44.278 1.00 51.09 533 CYS A C 1
ATOM 4375 O O . CYS A 1 533 ? -34.782 56.288 44.166 1.00 51.09 533 CYS A O 1
ATOM 4377 N N . THR A 1 534 ? -32.674 56.314 44.910 1.00 55.09 534 THR A N 1
ATOM 4378 C CA . THR A 1 534 ? -32.779 54.986 45.532 1.00 55.09 534 THR A CA 1
ATOM 4379 C C . THR A 1 534 ? -33.710 55.002 46.733 1.00 55.09 534 THR A C 1
ATOM 4381 O O . THR A 1 534 ? -34.450 54.036 46.903 1.00 55.09 534 THR A O 1
ATOM 4384 N N . MET A 1 535 ? -33.744 56.085 47.518 1.00 53.44 535 MET A N 1
ATOM 4385 C CA . MET A 1 535 ? -34.672 56.236 48.640 1.00 53.44 535 MET A CA 1
ATOM 4386 C C . MET A 1 535 ? -36.126 56.368 48.163 1.00 53.44 535 MET A C 1
ATOM 4388 O O . MET A 1 535 ? -37.010 55.729 48.719 1.00 53.44 535 MET A O 1
ATOM 4392 N N . ILE A 1 536 ? -36.380 57.106 47.078 1.00 55.81 536 ILE A N 1
ATOM 4393 C CA . ILE A 1 536 ? -37.715 57.215 46.465 1.00 55.81 536 ILE A CA 1
ATOM 4394 C C . ILE A 1 536 ? -38.153 55.870 45.865 1.00 55.81 536 ILE A C 1
ATOM 4396 O O . ILE A 1 536 ? -39.285 55.445 46.081 1.00 55.81 536 ILE A O 1
ATOM 4400 N N . ILE A 1 537 ? -37.256 55.149 45.182 1.00 56.16 537 ILE A N 1
ATOM 4401 C CA . ILE A 1 537 ? -37.548 53.819 44.621 1.00 56.16 537 ILE A CA 1
ATOM 4402 C C . ILE A 1 537 ? -37.776 52.788 45.733 1.00 56.16 537 ILE A C 1
ATOM 4404 O O . ILE A 1 537 ? -38.676 51.963 45.612 1.00 56.16 537 ILE A O 1
ATOM 4408 N N . THR A 1 538 ? -37.013 52.831 46.831 1.00 55.50 538 THR A N 1
ATOM 4409 C CA . THR A 1 538 ? -37.244 51.933 47.976 1.00 55.50 538 THR A CA 1
ATOM 4410 C C . THR A 1 538 ? -38.530 52.270 48.708 1.00 55.50 538 THR A C 1
ATOM 4412 O O . THR A 1 538 ? -39.254 51.342 49.044 1.00 55.50 538 THR A O 1
ATOM 4415 N N . ILE A 1 539 ? -38.880 53.547 48.881 1.00 56.44 539 ILE A N 1
ATOM 4416 C CA . ILE A 1 539 ? -40.174 53.949 49.451 1.00 56.44 539 ILE A CA 1
ATOM 4417 C C . ILE A 1 539 ? -41.329 53.501 48.545 1.00 56.44 539 ILE A C 1
ATOM 4419 O O . ILE A 1 539 ? -42.311 52.967 49.061 1.00 56.44 539 ILE A O 1
ATOM 4423 N N . GLN A 1 540 ? -41.202 53.610 47.215 1.00 51.00 540 GLN A N 1
ATOM 4424 C CA . GLN A 1 540 ? -42.198 53.079 46.274 1.00 51.00 540 GLN A CA 1
ATOM 4425 C C . GLN A 1 540 ? -42.281 51.543 46.286 1.00 51.00 540 GLN A C 1
ATOM 4427 O O . GLN A 1 540 ? -43.372 50.982 46.253 1.00 51.00 540 GLN A O 1
ATOM 4432 N N . PHE A 1 541 ? -41.158 50.832 46.407 1.00 53.53 541 PHE A N 1
ATOM 4433 C CA . PHE A 1 541 ? -41.162 49.367 46.519 1.00 53.53 541 PHE A CA 1
ATOM 4434 C C . PHE A 1 541 ? -41.720 48.872 47.860 1.00 53.53 541 PHE A C 1
ATOM 4436 O O . PHE A 1 541 ? -42.380 47.831 47.898 1.00 53.53 541 PHE A O 1
ATOM 4443 N N . TYR A 1 542 ? -41.475 49.600 48.954 1.00 53.62 542 TYR A N 1
ATOM 4444 C CA . TYR A 1 542 ? -41.998 49.263 50.279 1.00 53.62 542 TYR A CA 1
ATOM 4445 C C . TYR A 1 542 ? -43.501 49.533 50.372 1.00 53.62 542 TYR A C 1
ATOM 4447 O O . TYR A 1 542 ? -44.233 48.705 50.907 1.00 53.62 542 TYR A O 1
ATOM 4455 N N . THR A 1 543 ? -43.983 50.630 49.781 1.00 53.78 543 THR A N 1
ATOM 4456 C CA . THR A 1 543 ? -45.426 50.906 49.679 1.00 53.78 543 THR A CA 1
ATOM 4457 C C . THR A 1 543 ? -46.137 49.873 48.803 1.00 53.78 543 THR A C 1
ATOM 4459 O O . THR A 1 543 ? -47.169 49.355 49.217 1.00 53.78 543 THR A O 1
ATOM 4462 N N . ILE A 1 544 ? -45.556 49.452 47.673 1.00 52.22 544 ILE A N 1
ATOM 4463 C CA . ILE A 1 544 ? -46.127 48.368 46.848 1.00 52.22 544 ILE A CA 1
ATOM 4464 C C . ILE A 1 544 ? -46.104 47.012 47.582 1.00 52.22 544 ILE A C 1
ATOM 4466 O O . ILE A 1 544 ? -47.055 46.241 47.479 1.00 52.22 544 ILE A O 1
ATOM 4470 N N . SER A 1 545 ? -45.055 46.717 48.359 1.00 50.12 545 SER A N 1
ATOM 4471 C CA . SER A 1 545 ? -44.935 45.440 49.089 1.00 50.12 545 SER A CA 1
ATOM 4472 C C . SER A 1 545 ? -45.852 45.337 50.312 1.00 50.12 545 SER A C 1
ATOM 4474 O O . SER A 1 545 ? -46.223 44.228 50.690 1.00 50.12 545 SER A O 1
ATOM 4476 N N . ILE A 1 546 ? -46.229 46.463 50.927 1.00 52.69 546 ILE A N 1
ATOM 4477 C CA . ILE A 1 546 ? -47.156 46.492 52.071 1.00 52.69 546 ILE A CA 1
ATOM 4478 C C . ILE A 1 546 ? -48.623 46.388 51.615 1.00 52.69 546 ILE A C 1
ATOM 4480 O O . ILE A 1 546 ? -49.446 45.855 52.353 1.00 52.69 546 ILE A O 1
ATOM 4484 N N . LEU A 1 547 ? -48.957 46.815 50.390 1.00 52.50 547 LEU A N 1
ATOM 4485 C CA . LEU A 1 547 ? -50.347 46.899 49.921 1.00 52.50 547 LEU A CA 1
ATOM 4486 C C . LEU A 1 547 ? -50.946 45.616 49.292 1.00 52.50 547 LEU A C 1
ATOM 4488 O O . LEU A 1 547 ? -52.155 45.590 49.080 1.00 52.50 547 LEU A O 1
ATOM 4492 N N . GLN A 1 548 ? -50.194 44.532 49.024 1.00 43.38 548 GLN A N 1
ATOM 4493 C CA . GLN A 1 548 ? -50.776 43.270 48.498 1.00 43.38 548 GLN A CA 1
ATOM 4494 C C . GLN A 1 548 ? -50.027 41.980 48.931 1.00 43.38 548 GLN A C 1
ATOM 4496 O O . GLN A 1 548 ? -49.185 41.469 48.189 1.00 43.38 548 GLN A O 1
ATOM 4501 N N . PRO A 1 549 ? -50.375 41.348 50.071 1.00 44.59 549 PRO A N 1
ATOM 4502 C CA . PRO A 1 549 ? -49.782 40.064 50.469 1.00 44.59 549 PRO A CA 1
ATOM 4503 C C . PRO A 1 549 ? -50.321 38.836 49.701 1.00 44.59 549 PRO A C 1
ATOM 4505 O O . PRO A 1 549 ? -49.699 37.775 49.722 1.00 44.59 549 PRO A O 1
ATOM 4508 N N . HIS A 1 550 ? -51.443 38.946 48.980 1.00 42.78 550 HIS A N 1
ATOM 4509 C CA . HIS A 1 550 ? -52.118 37.792 48.360 1.00 42.78 550 HIS A CA 1
ATOM 4510 C C . HIS A 1 550 ? -51.692 37.433 46.922 1.00 42.78 550 HIS A C 1
ATOM 4512 O O . HIS A 1 550 ? -52.247 36.499 46.344 1.00 42.78 550 HIS A O 1
ATOM 4518 N N . LEU A 1 551 ? -50.669 38.080 46.347 1.00 43.16 551 LEU A N 1
ATOM 4519 C CA . LEU A 1 551 ? -50.183 37.770 44.989 1.00 43.16 551 LEU A CA 1
ATOM 4520 C C . LEU A 1 551 ? -48.822 37.042 44.930 1.00 43.16 551 LEU A C 1
ATOM 4522 O O . LEU A 1 551 ? -48.190 36.989 43.875 1.00 43.16 551 LEU A O 1
ATOM 4526 N N . GLN A 1 552 ? -48.362 36.423 46.025 1.00 40.16 552 GLN A N 1
ATOM 4527 C CA . GLN A 1 552 ? -47.083 35.689 46.044 1.00 40.16 552 GLN A CA 1
ATOM 4528 C C . GLN A 1 552 ? -47.097 34.312 45.347 1.00 40.16 552 GLN A C 1
ATOM 4530 O O . GLN A 1 552 ? -46.029 33.761 45.085 1.00 40.16 552 GLN A O 1
ATOM 4535 N N . LEU A 1 553 ? -48.259 33.767 44.966 1.00 41.44 553 LEU A N 1
ATOM 4536 C CA . LEU A 1 55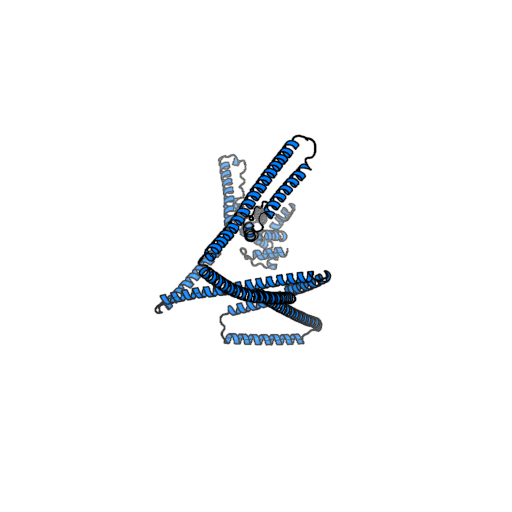3 ? -48.344 32.471 44.266 1.00 41.44 553 LEU A CA 1
ATOM 4537 C C . LEU A 1 553 ? -48.427 32.563 42.730 1.00 41.44 553 LEU A C 1
ATOM 4539 O O . LEU A 1 553 ? -48.203 31.559 42.060 1.00 41.44 553 LEU A O 1
ATOM 4543 N N . SER A 1 554 ? -48.648 33.749 42.151 1.00 37.75 554 SER A N 1
ATOM 4544 C CA . SER A 1 554 ? -48.727 33.928 40.686 1.00 37.75 554 SER A CA 1
ATOM 4545 C C . SER A 1 554 ? -47.404 34.401 40.047 1.00 37.75 554 SER A C 1
ATOM 4547 O O . SER A 1 554 ? -47.117 34.126 38.883 1.00 37.75 554 SER A O 1
ATOM 4549 N N . ILE A 1 555 ? -46.504 35.025 40.818 1.00 42.19 555 ILE A N 1
ATOM 4550 C CA . ILE A 1 555 ? -45.287 35.665 40.271 1.00 42.19 555 ILE A CA 1
ATOM 4551 C C . ILE A 1 555 ? -44.082 34.699 40.174 1.00 42.19 555 ILE A C 1
ATOM 4553 O O . ILE A 1 555 ? -43.113 34.966 39.459 1.00 42.19 555 ILE A O 1
ATOM 4557 N N . CYS A 1 556 ? -44.155 33.502 40.772 1.00 39.00 556 CYS A N 1
ATOM 4558 C CA . CYS A 1 556 ? -43.141 32.456 40.556 1.00 39.00 556 CYS A CA 1
ATOM 4559 C C . CYS A 1 556 ? -43.224 31.803 39.161 1.00 39.00 556 CYS A C 1
ATOM 4561 O O . CYS A 1 556 ? -42.229 31.250 38.695 1.00 39.00 556 CYS A O 1
ATOM 4563 N N . SER A 1 557 ? -44.361 31.920 38.460 1.00 37.69 557 SER A N 1
ATOM 4564 C CA . SER A 1 557 ? -44.503 31.433 37.077 1.00 37.69 557 SER A CA 1
ATOM 4565 C C . SER A 1 557 ? -44.079 32.474 36.027 1.00 37.69 557 SER A C 1
ATOM 4567 O O . SER A 1 557 ? -43.605 32.118 34.952 1.00 37.69 557 SER A O 1
ATOM 4569 N N . ALA A 1 558 ? -44.122 33.771 36.359 1.00 38.69 558 ALA A N 1
ATOM 4570 C CA . ALA A 1 558 ? -43.687 34.853 35.467 1.00 38.69 558 ALA A CA 1
ATOM 4571 C C . ALA A 1 558 ? -42.159 35.078 35.466 1.00 38.69 558 ALA A C 1
ATOM 4573 O O . ALA A 1 558 ? -41.594 35.524 34.468 1.00 38.69 558 ALA A O 1
ATOM 4574 N N . LYS A 1 559 ? -41.445 34.679 36.532 1.00 38.12 559 LYS A N 1
ATOM 4575 C CA . LYS A 1 559 ? -39.966 34.703 36.570 1.00 38.12 559 LYS A CA 1
ATOM 4576 C C . LYS A 1 559 ? -39.300 33.710 35.604 1.00 38.12 559 LYS A C 1
ATOM 4578 O O . LYS A 1 559 ? -38.130 33.886 35.279 1.00 38.12 559 LYS A O 1
ATOM 4583 N N . LYS A 1 560 ? -40.034 32.707 35.103 1.00 41.41 560 LYS A N 1
ATOM 4584 C CA . LYS A 1 560 ? -39.566 31.771 34.062 1.00 41.41 560 LYS A CA 1
ATOM 4585 C C . LYS A 1 560 ? -39.890 32.208 32.629 1.00 41.41 560 LYS A C 1
ATOM 4587 O O . LYS A 1 560 ? -39.383 31.586 31.706 1.00 41.41 560 LYS A O 1
ATOM 4592 N N . PHE A 1 561 ? -40.676 33.272 32.443 1.00 33.62 561 PHE A N 1
ATOM 4593 C CA . PHE A 1 561 ? -41.085 33.757 31.118 1.00 33.62 561 PHE A CA 1
ATOM 4594 C C . PHE A 1 561 ? -40.376 35.053 30.677 1.00 33.62 561 PHE A C 1
ATOM 4596 O O . PHE A 1 561 ? -40.465 35.428 29.515 1.00 33.62 561 PHE A O 1
ATOM 4603 N N . ILE A 1 562 ? -39.630 35.717 31.572 1.00 37.59 562 ILE A N 1
ATOM 4604 C CA . ILE A 1 562 ? -38.875 36.951 31.259 1.00 37.59 562 ILE A CA 1
ATOM 4605 C C . ILE A 1 562 ? -37.369 36.687 31.052 1.00 37.59 562 ILE A C 1
ATOM 4607 O O . ILE A 1 562 ? -36.698 37.449 30.364 1.00 37.59 562 ILE A O 1
ATOM 4611 N N . VAL A 1 563 ? -36.828 35.562 31.538 1.00 38.06 563 VAL A N 1
ATOM 4612 C CA . VAL A 1 563 ? -35.421 35.169 31.283 1.00 38.06 563 VAL A CA 1
ATOM 4613 C C . VAL A 1 563 ? -35.242 34.503 29.905 1.00 38.06 563 VAL A C 1
ATOM 4615 O O . VAL A 1 563 ? -34.133 34.413 29.394 1.00 38.06 563 VAL A O 1
ATOM 4618 N N . SER A 1 564 ? -36.332 34.114 29.242 1.00 36.03 564 SER A N 1
ATOM 4619 C CA . SER A 1 564 ? -36.343 33.589 27.870 1.00 36.03 564 SER A CA 1
ATOM 4620 C C . SER A 1 564 ? -36.513 34.662 26.782 1.00 36.03 564 SER A C 1
ATOM 4622 O O . SER A 1 564 ? -36.549 34.310 25.607 1.00 36.03 564 SER A O 1
ATOM 4624 N N . PHE A 1 565 ? -36.579 35.955 27.138 1.00 32.59 565 PHE A N 1
ATOM 4625 C CA . PHE A 1 565 ? -36.739 37.056 26.170 1.00 32.59 565 PHE A CA 1
ATOM 4626 C C . PHE A 1 565 ? -35.537 38.011 26.055 1.00 32.59 565 PHE A C 1
ATOM 4628 O O . PHE A 1 565 ? -35.571 38.922 25.235 1.00 32.59 565 PHE A O 1
ATOM 4635 N N . PHE A 1 566 ? -34.448 37.791 26.801 1.00 31.16 566 PHE A N 1
ATOM 4636 C CA . PHE A 1 566 ? -33.222 38.591 26.678 1.00 31.16 566 PHE A CA 1
ATOM 4637 C C . PHE A 1 566 ? -31.953 37.742 26.850 1.00 31.16 566 PHE A C 1
ATOM 4639 O O . PHE A 1 566 ? -31.260 37.857 27.855 1.00 31.16 566 PHE A O 1
ATOM 4646 N N . GLN A 1 567 ? -31.638 36.898 25.856 1.00 30.27 567 GLN A N 1
ATOM 4647 C CA . GLN A 1 567 ? -30.247 36.537 25.521 1.00 30.27 567 GLN A CA 1
ATOM 4648 C C . GLN A 1 567 ? -30.140 35.748 24.200 1.00 30.27 567 GLN A C 1
ATOM 4650 O O . GLN A 1 567 ? -30.160 34.526 24.219 1.00 30.27 567 GLN A O 1
ATOM 4655 N N . ILE A 1 568 ? -29.961 36.435 23.064 1.00 27.81 568 ILE A N 1
ATOM 4656 C CA . ILE A 1 568 ? -28.926 36.115 22.050 1.00 27.81 568 ILE A CA 1
ATOM 4657 C C . ILE A 1 568 ? -28.469 37.465 21.409 1.00 27.81 568 ILE A C 1
ATOM 4659 O O . ILE A 1 568 ? -29.146 38.471 21.619 1.00 27.81 568 ILE A O 1
ATOM 4663 N N . PRO A 1 569 ? -27.296 37.586 20.753 1.00 36.69 569 PRO A N 1
ATOM 4664 C CA . PRO A 1 569 ? -26.158 38.331 21.297 1.00 36.69 569 PRO A CA 1
ATOM 4665 C C . PRO A 1 569 ? -25.585 39.383 20.318 1.00 36.69 569 PRO A C 1
ATOM 4667 O O . PRO A 1 569 ? -25.767 39.293 19.115 1.00 36.69 569 PRO A O 1
ATOM 4670 N N . TYR A 1 570 ? -24.775 40.317 20.806 1.00 26.80 570 TYR A N 1
ATOM 4671 C CA . TYR A 1 570 ? -23.716 40.981 20.023 1.00 26.80 570 TYR A CA 1
ATOM 4672 C C . TYR A 1 570 ? -22.616 41.283 21.049 1.00 26.80 570 TYR A C 1
ATOM 4674 O O . TYR A 1 570 ? -22.872 41.996 22.012 1.00 26.80 570 TYR A O 1
ATOM 4682 N N . VAL A 1 571 ? -21.452 40.627 21.096 1.00 32.09 571 VAL A N 1
ATOM 4683 C CA . VAL A 1 571 ? -20.403 40.425 20.081 1.00 32.09 571 VAL A CA 1
ATOM 4684 C C . VAL A 1 571 ? -20.144 41.675 19.246 1.00 32.09 571 VAL A C 1
ATOM 4686 O O . VAL A 1 571 ? -20.814 41.926 18.252 1.00 32.09 571 VAL A O 1
ATOM 4689 N N . CYS A 1 572 ? -19.091 42.398 19.624 1.00 26.45 572 CYS A N 1
ATOM 4690 C CA . CYS A 1 572 ? -18.170 42.996 18.668 1.00 26.45 572 CYS A CA 1
ATOM 4691 C C . CYS A 1 572 ? -16.749 42.865 19.239 1.00 26.45 572 CYS A C 1
ATOM 4693 O O . CYS A 1 572 ? -16.472 43.359 20.332 1.00 26.45 572 CYS A O 1
ATOM 4695 N N . GLY A 1 573 ? -15.894 42.116 18.538 1.00 25.58 573 GLY A N 1
ATOM 4696 C CA . GLY A 1 573 ? -14.528 41.791 18.959 1.00 25.58 573 GLY A CA 1
ATOM 4697 C C . GLY A 1 573 ? -13.880 40.662 18.148 1.00 25.58 573 GLY A C 1
ATOM 4698 O O . GLY A 1 573 ? -13.501 39.656 18.728 1.00 25.58 573 GLY A O 1
ATOM 4699 N N . SER A 1 574 ? -13.838 40.843 16.823 1.00 30.30 574 SER A N 1
ATOM 4700 C CA . SER A 1 574 ? -12.840 40.378 15.836 1.00 30.30 574 SER A CA 1
ATOM 4701 C C . SER A 1 574 ? -12.114 39.029 16.023 1.00 30.30 574 SER A C 1
ATOM 4703 O O . SER A 1 574 ? -11.230 38.921 16.870 1.00 30.30 574 SER A O 1
ATOM 4705 N N . ILE A 1 575 ? -12.389 38.067 15.127 1.00 30.75 575 ILE A N 1
ATOM 4706 C CA . ILE A 1 575 ? -11.557 37.625 13.974 1.00 30.75 575 ILE A CA 1
ATOM 4707 C C . ILE A 1 575 ? -12.490 36.974 12.949 1.00 30.75 575 ILE A C 1
ATOM 4709 O O . ILE A 1 575 ? -13.404 36.238 13.387 1.00 30.75 575 ILE A O 1
#

Radius of gyration: 61.21 Å; Cα contacts (8 Å, |Δi|>4): 117; chains: 1; bounding box: 160×116×131 Å

Solvent-accessible surface area (backbone atoms only — not comparable to full-atom values): 32293 Å² total; per-residue (Å²): 109,72,68,54,51,52,54,41,39,60,52,41,41,31,87,94,62,59,62,73,58,48,77,66,64,57,71,65,52,50,36,70,57,50,46,47,54,51,40,55,58,45,19,74,38,37,72,91,49,71,65,69,71,87,81,47,55,56,68,56,51,37,51,52,53,50,52,49,38,52,75,72,61,63,74,74,96,66,60,84,75,43,55,60,54,48,51,51,28,55,50,65,30,35,63,89,56,49,52,60,49,50,40,55,51,68,74,40,48,71,61,47,28,52,47,46,57,46,46,76,69,66,60,78,81,86,73,58,76,78,60,50,69,41,68,70,50,38,53,52,52,48,54,51,52,54,50,48,52,54,49,53,54,53,53,51,53,52,51,50,58,62,71,69,52,72,64,64,67,54,57,52,49,53,51,52,51,53,50,52,52,49,53,53,48,49,55,51,49,52,56,50,47,62,59,44,66,75,42,84,66,35,72,62,53,51,54,50,50,51,51,52,50,53,52,48,55,50,49,52,50,51,50,51,51,52,51,52,51,50,51,52,49,50,53,51,53,54,50,50,51,52,52,50,52,52,51,49,50,51,54,53,51,72,68,77,55,58,70,68,62,50,50,53,52,51,52,51,51,48,54,51,51,47,46,41,63,71,54,50,51,52,53,54,51,50,51,51,52,51,50,51,51,51,53,51,48,58,69,71,45,75,92,72,53,77,66,57,53,50,53,49,50,51,50,51,53,52,51,51,52,51,50,51,53,51,50,53,53,52,67,75,61,63,47,81,74,51,48,61,54,47,50,52,50,50,49,48,48,54,50,49,51,52,53,48,54,51,49,49,53,53,48,50,53,51,49,51,50,52,49,53,50,48,51,50,50,50,54,51,50,52,54,56,65,52,55,84,50,84,74,64,59,72,68,57,35,53,53,50,53,52,54,49,51,53,49,52,54,51,50,53,52,52,52,48,53,53,51,50,53,52,50,51,49,55,50,50,52,52,50,51,52,54,48,50,54,51,50,53,52,51,52,52,53,49,51,56,50,23,52,76,69,74,49,70,62,55,66,60,54,49,50,51,49,49,51,51,48,52,54,48,50,53,52,50,49,51,50,46,53,52,50,49,53,50,51,49,47,52,50,48,50,51,50,49,50,50,51,49,51,50,48,49,51,50,51,47,50,53,60,64,54,69,76,73,74,94,74,89,64,86,71,60,56,58,54,50,52,51,50,51,50,51,49,52,51,47,52,52,50,50,54,57,60,71,73,54,82,85,58,74,81,63,55,71,65,52,65,69,63,59,69,76,74,73,84,85,90,79,89,87,82,87,135

InterPro domains:
  IPR029600 Intraflagellar transport protein 81 [PTHR15614] (1-491)
  IPR041146 IFT81, calponin homology domain [PF18383] (3-126)
  IPR043016 IFT81, N-terminal domain superfamily [G3DSA:1.10.418.70] (1-128)

Mean predicted aligned error: 21.71 Å

Organism: Sus scrofa (NCBI:txid9823)

Sequence (575 aa):
MSDQIKFIVDNLNKEPFRKNYNLITFDSLEPMQLLQVLNDVLAEIDPKQDVDIREEMPEQTAKRMLSLLGILKYKPPGSATDMSTFRQGLVIGSKPVIYPVLHWLLQRTNELKKRAYLARFLIKLEVPSEFLQDETVADTNKQYEDLMEGFKTLHKECEQLKTSGFSTAEIRRDISAMEEEKDQLIKRVERLKKRVETVQNHQRMLKIARQLRVEKEREEFLAQQKQEQKNQLFHAVQRLQRIQNQLKSMRHAAADAKPESLMKRLEEEIKFNSYMVTEKFPKELENKKKELHFLQKVVSEPAMGQSDLLELESKINEINTQINQLIEKKMIRNEPIEGRLSLYRQQASIISHKKEAKAEELQEAKEKLANLEREVSVKTNQTREFDGTEVLKGDEFKRYVSKLRSKSTIFKKKHQIIAEFKAEFGLLQRTEELLKQRHENIQHQLQTLEEKKGISGYSYTQEELERVSALKSEVDEVKGRTLDDMSEMVSTWILFLCMSLVSFHIQDCCSTRMLDTASSGVKMLKSFIAYCCTMIITIQFYTISILQPHLQLSICSAKKFIVSFFQIPYVCGSI